Protein AF-A0ABD2QAX9-F1 (afdb_monomer)

Secondary structure (DSSP, 8-state):
--S----TTSSTT-HHHHHHHHHHHHHTTSTTTT-TTPPEEEEEEEESGGGTHHHHHHHHHHHHHT-TT---S-EEEEEEEEEPPPSS------B-------TTEEEEEEEEESSTTHHHHHHHHHHHHHTTEEEEEEEEEPPTTTTSSSS---PEEEEEEEEGGGGHHHHHTT-HHHHEE----SSS-EEEEEEEPPPTTGGGPPPPEEEEEE-EES-TTSHHHHHHHHHHHTT--EEEE----HHHHHHHHHS-GGGS-S--PPP----------TT----------------EEEEEEEETTEEEEEEESTTSGGGGS-SS----TT-S-TT--GGGB-HHHHIIIIITTT---PPPTTS--SS-HHHHHHHHHHHHHTT---BTTS-SSTT-GGGHHHHHHTTSSS--HHHHHHHHHHHHHHHHHHHH-HHHHHHHHHHHHHHTTT-

Mean predicted aligned error: 15.16 Å

Nearest PDB structures (foldseek):
  8pk5-assembly1_A  TM=7.701E-01  e=2.085E-21  Homo sapiens
  6sn1-assembly1_A  TM=7.633E-01  e=1.997E-20  Homo sapiens
  9fa4-assembly1_A  TM=7.646E-01  e=3.840E-20  Homo sapiens
  6lyh-assembly3_E  TM=3.652E-01  e=5.237E-01  Camellia sinensis var. assamica
  6lyh-assembly4_F  TM=4.021E-01  e=1.007E+00  Camellia sinensis var. assamica

Sequence (451 aa):
MESNIENLSHYPECPGLESILYLFKMLQKEPDFQNASQKYKVIFIGVDIENVVPKWLKGLIAEFNKQEFGLPNKIEWSFVSISSPPDALVQKAMQELDTEPTDSLSISLCSVSTRDLGVYKGLMRICESHLELASTLVQDIPMKEEANTKSSSSMYGVELIHSKEVHQTLHKLGLLEALYLNSGSGFSRSVGIKWVTPKAVDSLLYRFTTCAFRVTLADPGNRASVCLSQFVLGGRSVVLAHGFDDETINCLMKLPPNMRPLQMMPKTPPSEACVLDETGRNCIKDNPKSCVQNNEVFLLTSHGSIMYIHVLANPFKLCHISPVALVPSSVAAPGLKVDTLQVKQFSKHMLNVARLAPASANAEYSELPQKRAFRCVDRITKYLPLTSEETTINDIEQLTPLFEHLHKEFLEPEEVDACLEAFKSFTLLVRSNPGLVEFFKLTEKYHKKSA

Organism: NCBI:txid1844966

pLDDT: mean 73.34, std 19.5, range [26.52, 97.75]

Structure (mmCIF, N/CA/C/O backbone):
data_AF-A0ABD2QAX9-F1
#
_entry.id   AF-A0ABD2QAX9-F1
#
loop_
_atom_site.group_PDB
_atom_site.id
_atom_site.type_symbol
_atom_site.label_atom_id
_atom_site.label_alt_id
_atom_site.label_comp_id
_atom_site.label_asym_id
_atom_site.label_entity_id
_atom_site.label_seq_id
_atom_site.pdbx_PDB_ins_code
_atom_site.Cartn_x
_atom_site.Cartn_y
_atom_site.Cartn_z
_atom_site.occupancy
_atom_site.B_iso_or_equiv
_atom_site.auth_seq_id
_atom_site.auth_comp_id
_atom_site.auth_asym_id
_atom_site.auth_atom_id
_atom_site.pdbx_PDB_model_num
ATOM 1 N N . MET A 1 1 ? 40.435 -28.746 -7.031 1.00 36.22 1 MET A N 1
ATOM 2 C CA . MET A 1 1 ? 39.930 -27.375 -7.247 1.00 36.22 1 MET A CA 1
ATOM 3 C C . MET A 1 1 ? 40.785 -26.663 -8.301 1.00 36.22 1 MET A C 1
ATOM 5 O O . MET A 1 1 ? 41.033 -25.480 -8.166 1.00 36.22 1 MET A O 1
ATOM 9 N N . GLU A 1 2 ? 41.240 -27.374 -9.345 1.00 34.22 2 GLU A N 1
ATOM 10 C CA . GLU A 1 2 ? 42.226 -26.833 -10.303 1.00 34.22 2 GLU A CA 1
ATOM 11 C C . GLU A 1 2 ? 42.286 -27.648 -11.613 1.00 34.22 2 GLU A C 1
ATOM 13 O O . GLU A 1 2 ? 43.338 -27.898 -12.184 1.00 34.22 2 GLU A O 1
ATOM 18 N N . SER A 1 3 ? 41.138 -28.118 -12.099 1.00 32.94 3 SER A N 1
ATOM 19 C CA . SER A 1 3 ? 41.062 -28.823 -13.382 1.00 32.94 3 SER A CA 1
ATOM 20 C C . SER A 1 3 ? 39.710 -28.530 -14.021 1.00 32.94 3 SER A C 1
ATOM 22 O O . SER A 1 3 ? 38.734 -29.208 -13.708 1.00 32.94 3 SER A O 1
ATOM 24 N N . ASN A 1 4 ? 39.640 -27.424 -14.768 1.00 32.50 4 ASN A N 1
ATOM 25 C CA . ASN A 1 4 ? 38.696 -27.122 -15.863 1.00 32.50 4 ASN A CA 1
ATOM 26 C C . ASN A 1 4 ? 38.806 -25.626 -16.239 1.00 32.50 4 ASN A C 1
ATOM 28 O O . ASN A 1 4 ? 37.803 -24.934 -16.370 1.00 32.50 4 ASN A O 1
ATOM 32 N N . ILE A 1 5 ? 40.033 -25.105 -16.378 1.00 38.25 5 ILE A N 1
ATOM 33 C CA . ILE A 1 5 ? 40.302 -23.744 -16.893 1.00 38.25 5 ILE A CA 1
ATOM 34 C C . ILE A 1 5 ? 40.857 -23.850 -18.328 1.00 38.25 5 ILE A C 1
ATOM 36 O O . ILE A 1 5 ? 41.709 -23.086 -18.758 1.00 38.25 5 ILE A O 1
ATOM 40 N N . GLU A 1 6 ? 40.388 -24.832 -19.095 1.00 37.12 6 GLU A N 1
ATOM 41 C CA . GLU A 1 6 ? 40.728 -24.991 -20.512 1.00 37.12 6 GLU A CA 1
ATOM 42 C C . GLU A 1 6 ? 39.437 -25.056 -21.332 1.00 37.12 6 GLU A C 1
ATOM 44 O O . GLU A 1 6 ? 39.004 -26.123 -21.746 1.00 37.12 6 GLU A O 1
ATOM 49 N N . ASN A 1 7 ? 38.768 -23.902 -21.467 1.00 40.88 7 ASN A N 1
ATOM 50 C CA . ASN A 1 7 ? 37.877 -23.529 -22.584 1.00 40.88 7 ASN A CA 1
ATOM 51 C C . ASN A 1 7 ? 37.336 -22.093 -22.405 1.00 40.88 7 ASN A C 1
ATOM 53 O O . ASN A 1 7 ? 36.145 -21.819 -22.508 1.00 40.88 7 ASN A O 1
ATOM 57 N N . LEU A 1 8 ? 38.230 -21.138 -22.144 1.00 41.00 8 LEU A N 1
ATOM 58 C CA . LEU A 1 8 ? 37.905 -19.732 -21.854 1.00 41.00 8 LEU A CA 1
ATOM 59 C C . LEU A 1 8 ? 37.503 -18.902 -23.100 1.00 41.00 8 LEU A C 1
ATOM 61 O O . LEU A 1 8 ? 37.895 -17.747 -23.234 1.00 41.00 8 LEU A O 1
ATOM 65 N N . SER A 1 9 ? 36.756 -19.464 -24.062 1.00 48.81 9 SER A N 1
ATOM 66 C CA . SER A 1 9 ? 36.467 -18.751 -25.324 1.00 48.81 9 SER A CA 1
ATOM 67 C C . SER A 1 9 ? 35.108 -19.017 -25.988 1.00 48.81 9 SER A C 1
ATOM 69 O O . SER A 1 9 ? 34.989 -18.885 -27.203 1.00 48.81 9 SER A O 1
ATOM 71 N N . HIS A 1 10 ? 34.041 -19.332 -25.245 1.00 54.59 10 HIS A N 1
ATOM 72 C CA . HIS A 1 10 ? 32.687 -19.284 -25.841 1.00 54.59 10 HIS A CA 1
ATOM 73 C C . HIS A 1 10 ? 32.135 -17.852 -25.950 1.00 54.59 10 HIS A C 1
ATOM 75 O O . HIS A 1 10 ? 31.388 -17.553 -26.882 1.00 54.59 10 HIS A O 1
ATOM 81 N N . TYR A 1 11 ? 32.582 -16.938 -25.079 1.00 60.56 11 TYR A N 1
ATOM 82 C CA . TYR A 1 11 ? 32.168 -15.528 -25.074 1.00 60.56 11 TYR A CA 1
ATOM 83 C C . TYR A 1 11 ? 33.373 -14.597 -24.860 1.00 60.56 11 TYR A C 1
ATOM 85 O O . TYR A 1 11 ? 33.472 -13.953 -23.816 1.00 60.56 11 TYR A O 1
ATOM 93 N N . PRO A 1 12 ? 34.307 -14.500 -25.827 1.00 57.50 12 PRO A N 1
ATOM 94 C CA . PRO A 1 12 ? 35.581 -13.784 -25.657 1.00 57.50 12 PRO A CA 1
ATOM 95 C C . PRO A 1 12 ? 35.434 -12.283 -25.339 1.00 57.50 12 PRO A C 1
ATOM 97 O O . PRO A 1 12 ? 36.392 -11.643 -24.924 1.00 57.50 12 PRO A O 1
ATOM 100 N N . GLU A 1 13 ? 34.230 -11.729 -25.494 1.00 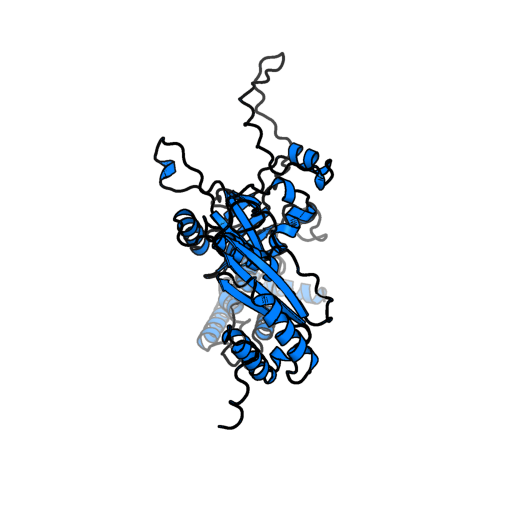62.09 13 GLU A N 1
ATOM 101 C CA . GLU A 1 13 ? 33.906 -10.316 -25.275 1.00 62.09 13 GLU A CA 1
ATOM 102 C C . GLU A 1 13 ? 32.936 -10.098 -24.086 1.00 62.09 13 GLU A C 1
ATOM 104 O O . GLU A 1 13 ? 32.507 -8.970 -23.853 1.00 62.09 13 GLU A O 1
ATOM 109 N N . CYS A 1 14 ? 32.569 -11.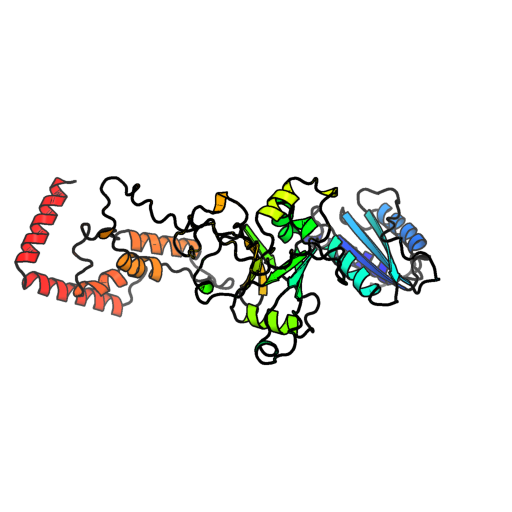142 -23.316 1.00 67.44 14 CYS A N 1
ATOM 110 C CA . CYS A 1 14 ? 31.636 -11.005 -22.184 1.00 67.44 14 CYS A CA 1
ATOM 111 C C . CYS A 1 14 ? 31.828 -12.046 -21.051 1.00 67.44 14 CYS A C 1
ATOM 113 O O . CYS A 1 14 ? 31.100 -13.041 -20.989 1.00 67.44 14 CYS A O 1
ATOM 115 N N . PRO A 1 15 ? 32.725 -11.799 -20.075 1.00 70.94 15 PRO A N 1
ATOM 116 C CA . PRO A 1 15 ? 32.907 -12.684 -18.912 1.00 70.94 15 PRO A CA 1
ATOM 117 C C . PRO A 1 15 ? 31.693 -12.706 -17.960 1.00 70.94 15 PRO A C 1
ATOM 119 O O . PRO A 1 15 ? 31.496 -13.649 -17.189 1.00 70.94 15 PRO A O 1
ATOM 122 N N . GLY A 1 16 ? 30.845 -11.673 -18.013 1.00 78.75 16 GLY A N 1
ATOM 123 C CA . GLY A 1 16 ? 29.624 -11.597 -17.208 1.00 78.75 16 GLY A CA 1
ATOM 124 C C . GLY A 1 16 ? 28.604 -12.680 -17.568 1.00 78.75 16 GLY A C 1
ATOM 125 O O . GLY A 1 16 ? 27.924 -13.193 -16.682 1.00 78.75 16 GLY A O 1
ATOM 126 N N . LEU A 1 17 ? 28.537 -13.080 -18.841 1.00 76.25 17 LEU A N 1
ATOM 127 C CA . LEU A 1 17 ? 27.609 -14.115 -19.296 1.00 76.25 17 LEU A CA 1
ATOM 128 C C . LEU A 1 17 ? 27.955 -15.484 -18.696 1.00 76.25 17 LEU A C 1
ATOM 130 O O . LEU A 1 17 ? 27.077 -16.199 -18.222 1.00 76.25 17 LEU A O 1
ATOM 134 N N . GLU A 1 18 ? 29.244 -15.813 -18.646 1.00 76.88 18 GLU A N 1
ATOM 135 C CA . GLU A 1 18 ? 29.733 -17.048 -18.032 1.00 76.88 18 GLU A CA 1
ATOM 136 C C . GLU A 1 18 ? 29.472 -17.059 -16.518 1.00 76.88 18 GLU A C 1
ATOM 138 O O . GLU A 1 18 ? 28.998 -18.051 -15.963 1.00 76.88 18 GLU A O 1
ATOM 143 N N . SER A 1 19 ? 29.678 -15.916 -15.858 1.00 83.75 19 SER A N 1
ATOM 144 C CA . SER A 1 19 ? 29.393 -15.752 -14.427 1.00 83.75 19 SER A CA 1
ATOM 145 C C . SER A 1 19 ? 27.919 -16.024 -14.091 1.00 83.75 19 SER A C 1
ATOM 147 O O . SER A 1 19 ? 27.620 -16.646 -13.073 1.00 83.75 19 SER A O 1
ATOM 149 N N . ILE A 1 20 ? 26.992 -15.608 -14.961 1.00 81.31 20 ILE A N 1
ATOM 150 C CA . ILE A 1 20 ? 25.551 -15.859 -14.802 1.00 81.31 20 ILE A CA 1
ATOM 151 C C . ILE A 1 20 ? 25.230 -17.355 -14.936 1.00 81.31 20 ILE A C 1
ATOM 153 O O . ILE A 1 20 ? 24.453 -17.886 -14.143 1.00 81.31 20 ILE A O 1
ATOM 157 N N . LEU A 1 21 ? 25.857 -18.059 -15.883 1.00 77.50 21 LEU A N 1
ATOM 158 C CA . LEU A 1 21 ? 25.683 -19.510 -16.030 1.00 77.50 21 LEU A CA 1
ATOM 159 C C . LEU A 1 21 ? 26.177 -20.266 -14.786 1.00 77.50 21 LEU A C 1
ATOM 161 O O . LEU A 1 21 ? 25.500 -21.175 -14.299 1.00 77.50 21 LEU A O 1
ATOM 165 N N . TYR A 1 22 ? 27.309 -19.852 -14.208 1.00 79.38 22 TYR A N 1
ATOM 166 C CA . TYR A 1 22 ? 27.780 -20.403 -12.933 1.00 79.38 22 TYR A CA 1
ATOM 167 C C . TYR A 1 22 ? 26.848 -20.082 -11.766 1.00 79.38 22 TYR A C 1
ATOM 169 O O . TYR A 1 22 ? 26.609 -20.952 -10.926 1.00 79.38 22 TYR A O 1
ATOM 177 N N . LEU A 1 23 ? 26.293 -18.870 -11.716 1.00 83.19 23 LEU A N 1
ATOM 178 C CA . LEU A 1 23 ? 25.316 -18.501 -10.697 1.00 83.19 23 LEU A CA 1
ATOM 179 C C . LEU A 1 23 ? 24.085 -19.412 -10.768 1.00 83.19 23 LEU A C 1
ATOM 181 O O . LEU A 1 23 ? 23.657 -19.926 -9.738 1.00 83.19 23 LEU A O 1
ATOM 185 N N . PHE A 1 24 ? 23.563 -19.693 -11.964 1.00 77.56 24 PHE A N 1
ATOM 186 C CA . PHE A 1 24 ? 22.458 -20.641 -12.121 1.00 77.56 24 PHE A CA 1
ATOM 187 C C . PHE A 1 24 ? 22.816 -22.049 -11.636 1.00 77.56 24 PHE A C 1
ATOM 189 O O . PHE A 1 24 ? 22.022 -22.669 -10.928 1.00 77.56 24 PHE A O 1
ATOM 196 N N . LYS A 1 25 ? 24.038 -22.521 -11.905 1.00 75.06 25 LYS A N 1
ATOM 197 C CA . LYS A 1 25 ? 24.541 -23.799 -11.376 1.00 75.06 25 LYS A CA 1
ATOM 198 C C . LYS A 1 25 ? 24.632 -23.821 -9.847 1.00 75.06 25 LYS A C 1
ATOM 200 O O . LYS A 1 25 ? 24.405 -24.858 -9.227 1.00 75.06 25 LYS A O 1
ATOM 205 N N . MET A 1 26 ? 24.992 -22.701 -9.222 1.00 77.94 26 MET A N 1
ATOM 206 C CA . MET A 1 26 ? 24.997 -22.594 -7.761 1.00 77.94 26 MET A CA 1
ATOM 207 C C . MET A 1 26 ? 23.576 -22.614 -7.199 1.00 77.94 26 MET A C 1
ATOM 209 O O . MET A 1 26 ? 23.304 -23.368 -6.266 1.00 77.94 26 MET A O 1
ATOM 213 N N . LEU A 1 27 ? 22.678 -21.826 -7.792 1.00 76.44 27 LEU A N 1
ATOM 214 C CA . LEU A 1 27 ? 21.308 -21.658 -7.315 1.00 76.44 27 LEU A CA 1
ATOM 215 C C . LEU A 1 27 ? 20.466 -22.930 -7.442 1.00 76.44 27 LEU A C 1
ATOM 217 O O . LEU A 1 27 ? 19.564 -23.121 -6.644 1.00 76.44 27 LEU A O 1
ATOM 221 N N . GLN A 1 28 ? 20.798 -23.859 -8.339 1.00 70.62 28 GLN A N 1
ATOM 222 C CA . GLN A 1 28 ? 20.145 -25.177 -8.423 1.00 70.62 28 GLN A CA 1
ATOM 223 C C . GLN A 1 28 ? 20.110 -25.982 -7.133 1.00 70.62 28 GLN A C 1
ATOM 225 O O . GLN A 1 28 ? 19.268 -26.866 -6.991 1.00 70.62 28 GLN A O 1
ATOM 230 N N . LYS A 1 29 ? 21.053 -25.738 -6.223 1.00 72.62 29 LYS A N 1
ATOM 231 C CA . LYS A 1 29 ? 21.098 -26.435 -4.937 1.00 72.62 29 LYS A CA 1
ATOM 232 C C . LYS A 1 29 ? 20.065 -25.892 -3.950 1.00 72.62 29 LYS A C 1
ATOM 234 O O . LYS A 1 29 ? 19.796 -26.559 -2.956 1.00 72.62 29 LYS A O 1
ATOM 239 N N . GLU A 1 30 ? 19.490 -24.725 -4.231 1.00 75.62 30 GLU A N 1
ATOM 240 C CA . GLU A 1 30 ? 18.466 -24.101 -3.405 1.00 75.62 30 GLU A CA 1
ATOM 241 C C . GLU A 1 30 ? 17.075 -24.647 -3.769 1.00 75.62 30 GLU A C 1
ATOM 243 O O . GLU A 1 30 ? 16.689 -24.623 -4.944 1.00 75.62 30 GLU A O 1
ATOM 248 N N . PRO A 1 31 ? 16.284 -25.115 -2.787 1.00 69.50 31 PRO A N 1
ATOM 249 C CA . PRO A 1 31 ? 14.963 -25.695 -3.034 1.00 69.50 31 PRO A CA 1
ATOM 250 C C . PRO A 1 31 ? 13.989 -24.690 -3.668 1.00 69.50 31 PRO A C 1
ATOM 252 O O . PRO A 1 31 ? 13.177 -25.072 -4.510 1.00 69.50 31 PRO A O 1
ATOM 255 N N . ASP A 1 32 ? 14.120 -23.402 -3.340 1.00 67.94 32 ASP A N 1
ATOM 256 C CA . ASP A 1 32 ? 13.317 -22.325 -3.931 1.00 67.94 32 ASP A CA 1
ATOM 257 C C . ASP A 1 32 ? 13.606 -22.140 -5.427 1.00 67.94 32 ASP A C 1
ATOM 259 O O . ASP A 1 32 ? 12.724 -21.749 -6.190 1.00 67.94 32 ASP A O 1
ATOM 263 N N . PHE A 1 33 ? 14.827 -22.456 -5.873 1.00 67.50 33 PHE A N 1
ATOM 264 C CA . PHE A 1 33 ? 15.226 -22.293 -7.269 1.00 67.50 33 PHE A CA 1
ATOM 265 C C . PHE A 1 33 ? 14.707 -23.411 -8.182 1.00 67.50 33 PHE A C 1
ATOM 267 O O . PHE A 1 33 ? 14.532 -23.218 -9.384 1.00 67.50 33 PHE A O 1
ATOM 274 N N . GLN A 1 34 ? 14.421 -24.582 -7.611 1.00 62.25 34 GLN A N 1
ATOM 275 C CA . GLN A 1 34 ? 13.850 -25.724 -8.330 1.00 62.25 34 GLN A CA 1
ATOM 276 C C . GLN A 1 34 ? 12.331 -25.611 -8.519 1.00 62.25 34 GLN A C 1
ATOM 278 O O . GLN A 1 34 ? 11.714 -26.465 -9.162 1.00 62.25 34 GLN A O 1
ATOM 283 N N . ASN A 1 35 ? 11.703 -24.569 -7.970 1.00 66.50 35 ASN A N 1
ATOM 284 C CA . ASN A 1 35 ? 10.272 -24.381 -8.089 1.00 66.50 35 ASN A CA 1
ATOM 285 C C . ASN A 1 35 ? 9.884 -23.993 -9.528 1.00 66.50 35 ASN A C 1
ATOM 287 O O . ASN A 1 35 ? 10.109 -22.869 -9.977 1.00 66.50 35 ASN A O 1
ATOM 291 N N . ALA A 1 36 ? 9.235 -24.918 -10.242 1.00 61.47 36 ALA A N 1
ATOM 292 C CA . ALA A 1 36 ? 8.838 -24.758 -11.642 1.00 61.47 36 ALA A CA 1
ATOM 293 C C . ALA A 1 36 ? 7.890 -23.569 -11.910 1.00 61.47 36 ALA A C 1
ATOM 295 O O . ALA A 1 36 ? 7.718 -23.180 -13.065 1.00 61.47 36 ALA A O 1
ATOM 296 N N . SER A 1 37 ? 7.272 -22.979 -10.877 1.00 63.19 37 SER A N 1
ATOM 297 C CA . SER A 1 37 ? 6.439 -21.779 -11.026 1.00 63.19 37 SER A CA 1
ATOM 298 C C . SER A 1 37 ? 7.234 -20.475 -11.144 1.00 63.19 37 SER A C 1
ATOM 300 O O . SER A 1 37 ? 6.667 -19.448 -11.524 1.00 63.19 37 SER A O 1
ATOM 302 N N . GLN A 1 38 ? 8.519 -20.478 -10.781 1.00 68.31 38 GLN A N 1
ATOM 303 C CA . GLN A 1 38 ? 9.316 -19.262 -10.678 1.00 68.31 38 GLN A C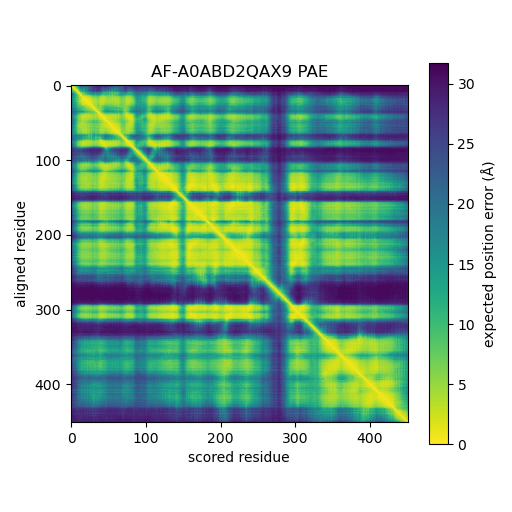A 1
ATOM 304 C C . GLN A 1 38 ? 9.953 -18.906 -12.027 1.00 68.31 38 GLN A C 1
ATOM 306 O O . GLN A 1 38 ? 10.556 -19.741 -12.697 1.00 68.31 38 GLN A O 1
ATOM 311 N N . LYS A 1 39 ? 9.786 -17.648 -12.446 1.00 74.62 39 LYS A N 1
ATOM 312 C CA . LYS A 1 39 ? 10.375 -17.106 -13.677 1.00 74.62 39 LYS A CA 1
ATOM 313 C C . LYS A 1 39 ? 11.598 -16.277 -13.314 1.00 74.62 39 LYS A C 1
ATOM 315 O O . LYS A 1 39 ? 11.498 -15.396 -12.459 1.00 74.62 39 LYS A O 1
ATOM 320 N N . TYR A 1 40 ? 12.715 -16.518 -13.987 1.00 79.56 40 TYR A N 1
ATOM 321 C CA . TYR A 1 40 ? 13.945 -15.753 -13.784 1.00 79.56 40 TYR A CA 1
ATOM 322 C C . TYR A 1 40 ? 14.143 -14.759 -14.917 1.00 79.56 40 TYR A C 1
ATOM 324 O O . TYR A 1 40 ? 13.802 -15.046 -16.063 1.00 79.56 40 TYR A O 1
ATOM 332 N N . LYS A 1 41 ? 14.696 -13.589 -14.593 1.00 84.06 41 LYS A N 1
ATOM 333 C CA . LYS A 1 41 ? 14.989 -12.540 -15.570 1.00 84.06 41 LYS A CA 1
ATOM 334 C C . LYS A 1 41 ? 16.450 -12.140 -15.473 1.00 84.06 41 LYS A C 1
ATOM 336 O O . LYS A 1 41 ? 16.939 -11.869 -14.379 1.00 84.06 41 LYS A O 1
ATOM 341 N N . VAL A 1 42 ? 17.124 -12.084 -16.612 1.00 85.69 42 VAL A N 1
ATOM 342 C CA . VAL A 1 42 ? 18.510 -11.637 -16.735 1.00 85.69 42 VAL A CA 1
ATOM 343 C C . VAL A 1 42 ? 18.524 -10.386 -17.590 1.00 85.69 42 VAL A C 1
ATOM 345 O O . VAL A 1 42 ? 18.087 -10.413 -18.736 1.00 85.69 42 VAL A O 1
ATOM 348 N N . ILE A 1 43 ? 19.035 -9.289 -17.038 1.00 86.81 43 ILE A N 1
ATOM 349 C CA . ILE A 1 43 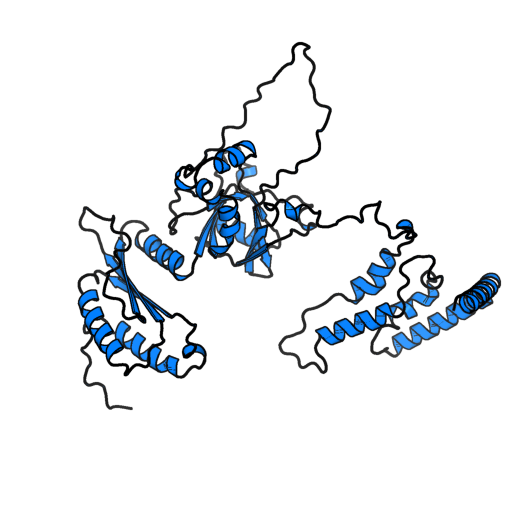? 19.182 -8.029 -17.764 1.00 86.81 43 ILE A CA 1
ATOM 350 C C . ILE A 1 43 ? 20.670 -7.803 -17.992 1.00 86.81 43 ILE A C 1
ATOM 352 O O . ILE A 1 43 ? 21.437 -7.658 -17.041 1.00 86.81 43 ILE A O 1
ATOM 356 N N . PHE A 1 44 ? 21.070 -7.781 -19.256 1.00 87.00 44 PHE A N 1
ATOM 357 C CA . PHE A 1 44 ? 22.428 -7.485 -19.673 1.00 87.00 44 PHE A CA 1
ATOM 358 C C . PHE A 1 44 ? 22.478 -6.079 -20.261 1.00 87.00 44 PHE A C 1
ATOM 360 O O . PHE A 1 44 ? 21.733 -5.776 -21.187 1.00 87.00 44 PHE A O 1
ATOM 367 N N . ILE A 1 45 ? 23.358 -5.225 -19.745 1.00 87.06 45 ILE A N 1
ATOM 368 C CA . ILE A 1 45 ? 23.520 -3.848 -20.218 1.00 87.06 45 ILE A CA 1
ATOM 369 C C . ILE A 1 45 ? 24.952 -3.693 -20.717 1.00 87.06 45 ILE A C 1
ATOM 371 O O . ILE A 1 45 ? 25.897 -3.949 -19.973 1.00 87.06 45 ILE A O 1
ATOM 375 N N . GLY A 1 46 ? 25.113 -3.266 -21.966 1.00 85.38 46 GLY A N 1
ATOM 376 C CA . GLY A 1 46 ? 26.420 -3.037 -22.572 1.00 85.38 46 GLY A CA 1
ATOM 377 C C . GLY A 1 46 ? 26.384 -1.918 -23.604 1.00 85.38 46 GLY A C 1
ATOM 378 O O . GLY A 1 46 ? 25.313 -1.482 -24.015 1.00 85.38 46 GLY A O 1
ATOM 379 N N . VAL A 1 47 ? 27.557 -1.441 -24.013 1.00 84.00 47 VAL A N 1
ATOM 380 C CA . VAL A 1 47 ? 27.705 -0.370 -25.010 1.00 84.00 47 VAL A CA 1
ATOM 381 C C . VAL A 1 47 ? 27.949 -0.986 -26.386 1.00 84.00 47 VAL A C 1
ATOM 383 O O . VAL A 1 47 ? 28.792 -1.871 -26.502 1.00 84.00 47 VAL A O 1
ATOM 386 N N . ASP A 1 48 ? 27.202 -0.541 -27.400 1.00 80.69 48 ASP A N 1
ATOM 387 C CA . ASP A 1 48 ? 27.326 -0.968 -28.806 1.00 80.69 48 ASP A CA 1
ATOM 388 C C . ASP A 1 48 ? 27.347 -2.501 -29.015 1.00 80.69 48 ASP A C 1
ATOM 390 O O . ASP A 1 48 ? 28.002 -3.039 -29.911 1.00 80.69 48 ASP A O 1
ATOM 394 N N . ILE A 1 49 ? 26.597 -3.236 -28.187 1.00 79.62 49 ILE A N 1
ATOM 395 C CA . ILE A 1 49 ? 26.604 -4.710 -28.172 1.00 79.62 49 ILE A CA 1
ATOM 396 C C . ILE A 1 49 ? 25.752 -5.341 -29.280 1.00 79.62 49 ILE A C 1
ATOM 398 O O . ILE A 1 49 ? 25.771 -6.559 -29.446 1.00 79.62 49 ILE A O 1
ATOM 402 N N . GLU A 1 50 ? 25.024 -4.541 -30.061 1.00 76.81 50 GLU A N 1
ATOM 403 C CA . GLU A 1 50 ? 24.112 -4.989 -31.130 1.00 76.81 50 GLU A CA 1
ATOM 404 C C . GLU A 1 50 ? 24.756 -5.980 -32.107 1.00 76.81 50 GLU A C 1
ATOM 406 O O . GLU A 1 50 ? 24.131 -6.964 -32.500 1.00 76.81 50 GLU A O 1
ATOM 411 N N . ASN A 1 51 ? 26.027 -5.769 -32.452 1.00 75.38 51 ASN A N 1
ATOM 412 C CA . ASN A 1 51 ? 26.747 -6.615 -33.406 1.00 75.38 51 ASN A CA 1
ATOM 413 C C . ASN A 1 51 ? 27.302 -7.906 -32.782 1.00 75.38 51 ASN A C 1
ATOM 415 O O . ASN A 1 51 ? 27.642 -8.853 -33.498 1.00 75.38 51 ASN A O 1
ATOM 419 N N . VAL A 1 52 ? 27.412 -7.950 -31.454 1.00 77.94 52 VAL A N 1
ATOM 420 C CA . VAL A 1 52 ? 28.033 -9.058 -30.719 1.00 77.94 52 VAL A CA 1
ATOM 421 C C . VAL A 1 52 ? 26.982 -9.990 -30.121 1.00 77.94 52 VAL A C 1
ATOM 423 O O . VAL A 1 52 ? 27.164 -11.209 -30.142 1.00 77.94 52 VAL A O 1
ATOM 426 N N . VAL A 1 53 ? 25.841 -9.445 -29.685 1.00 78.62 53 VAL A N 1
ATOM 427 C CA . VAL A 1 53 ? 24.719 -10.207 -29.115 1.00 78.62 53 VAL A CA 1
ATOM 428 C C . VAL A 1 53 ? 24.325 -11.403 -29.993 1.00 78.62 53 VAL A C 1
ATOM 430 O O . VAL A 1 53 ? 24.269 -12.504 -29.452 1.00 78.62 53 VAL A O 1
ATOM 433 N N . PRO A 1 54 ? 24.166 -11.300 -31.330 1.00 78.12 54 PRO A N 1
ATOM 434 C CA . PRO A 1 54 ? 23.833 -12.461 -32.161 1.00 78.12 54 PRO A CA 1
ATOM 435 C C . PRO A 1 54 ? 24.852 -13.610 -32.087 1.00 78.12 54 PRO A C 1
ATOM 437 O O . PRO A 1 54 ? 24.476 -14.774 -32.225 1.00 78.12 54 PRO A O 1
ATOM 440 N N . LYS A 1 55 ? 26.141 -13.313 -31.865 1.00 77.94 55 LYS A N 1
ATOM 441 C CA . LYS A 1 55 ? 27.178 -14.340 -31.667 1.00 77.94 55 LYS A CA 1
ATOM 442 C C . LYS A 1 55 ? 27.018 -15.009 -30.304 1.00 77.94 55 LYS A C 1
ATOM 444 O O . LYS A 1 55 ? 27.070 -16.234 -30.225 1.00 77.94 55 LYS A O 1
ATOM 449 N N . TRP A 1 56 ? 26.773 -14.220 -29.258 1.00 79.50 56 TRP A N 1
ATOM 450 C CA . TRP A 1 56 ? 26.524 -14.738 -27.913 1.00 79.50 56 TRP A CA 1
ATOM 451 C C . TRP A 1 56 ? 25.245 -15.575 -27.847 1.00 79.50 56 TRP A C 1
ATOM 453 O O . TRP A 1 56 ? 25.258 -16.644 -27.251 1.00 79.50 56 TRP A O 1
ATOM 463 N N . LEU A 1 57 ? 24.168 -15.164 -28.519 1.00 75.19 57 LEU A N 1
ATOM 464 C CA . LEU A 1 57 ? 22.911 -15.916 -28.547 1.00 75.19 57 LEU A CA 1
ATOM 465 C C . LEU A 1 57 ? 23.088 -17.320 -29.129 1.00 75.19 57 LEU A C 1
ATOM 467 O O . LEU A 1 57 ? 22.539 -18.272 -28.587 1.00 75.19 57 LEU A O 1
ATOM 471 N N . LYS A 1 58 ? 23.899 -17.478 -30.183 1.00 74.44 58 LYS A N 1
ATOM 472 C CA . LYS A 1 58 ? 24.208 -18.803 -30.746 1.00 74.44 58 LYS A CA 1
ATOM 473 C C . LYS A 1 58 ? 24.919 -19.706 -29.739 1.00 74.44 58 LYS A C 1
ATOM 475 O O . LYS A 1 58 ? 24.561 -20.875 -29.629 1.00 74.44 58 LYS A O 1
ATOM 480 N N . GLY A 1 59 ? 25.896 -19.166 -29.007 1.00 73.44 59 GLY A N 1
ATOM 481 C CA . GLY A 1 59 ? 26.568 -19.894 -27.928 1.00 73.44 59 GLY A CA 1
ATOM 482 C C . GLY A 1 59 ? 25.598 -20.260 -26.807 1.00 73.44 59 GLY A C 1
ATOM 483 O O . GLY A 1 59 ? 25.568 -21.402 -26.362 1.00 73.44 59 GLY A O 1
ATOM 484 N N . LEU A 1 60 ? 24.743 -19.317 -26.412 1.00 74.31 60 LEU A N 1
ATOM 485 C CA . LEU A 1 60 ? 23.808 -19.488 -25.306 1.00 74.31 60 LEU A CA 1
ATOM 486 C C . LEU A 1 60 ? 22.765 -20.555 -25.640 1.00 74.31 60 LEU A C 1
ATOM 488 O O . LEU A 1 60 ? 22.588 -21.490 -24.872 1.00 74.31 60 LEU A O 1
ATOM 492 N N . ILE A 1 61 ? 22.157 -20.499 -26.824 1.00 73.50 61 ILE A N 1
ATOM 493 C CA . ILE A 1 61 ? 21.216 -21.527 -27.290 1.00 73.50 61 ILE A CA 1
ATOM 494 C C . ILE A 1 61 ? 21.896 -22.905 -27.351 1.00 73.50 61 ILE A C 1
ATOM 496 O O . ILE A 1 61 ? 21.298 -23.900 -26.944 1.00 73.50 61 ILE A O 1
ATOM 500 N N . ALA A 1 62 ? 23.151 -22.981 -27.808 1.00 72.81 62 ALA A N 1
ATOM 501 C CA . ALA A 1 62 ? 23.896 -24.239 -27.829 1.00 72.81 62 ALA A CA 1
ATOM 502 C C . ALA A 1 62 ? 24.114 -24.814 -26.418 1.00 72.81 62 ALA A C 1
ATOM 504 O O . ALA A 1 62 ? 23.919 -26.011 -26.225 1.00 72.81 62 ALA A O 1
ATOM 505 N N . GLU A 1 63 ? 24.458 -23.984 -25.430 1.00 70.69 63 GLU A N 1
ATOM 506 C CA . GLU A 1 63 ? 24.612 -24.416 -24.032 1.00 70.69 63 GLU A CA 1
ATOM 507 C C . GLU A 1 63 ? 23.281 -24.818 -23.382 1.00 70.69 63 GLU A C 1
ATOM 509 O O . GLU A 1 63 ? 23.211 -25.826 -22.678 1.00 70.69 63 GLU A O 1
ATOM 514 N N . PHE A 1 64 ? 22.198 -24.088 -23.661 1.00 69.62 64 PHE A N 1
ATOM 515 C CA . PHE A 1 64 ? 20.859 -24.434 -23.174 1.00 69.62 64 PHE A CA 1
ATOM 516 C C . PHE A 1 64 ? 20.376 -25.777 -23.754 1.00 69.62 64 PHE A C 1
ATOM 518 O O . PHE A 1 64 ? 19.810 -26.595 -23.026 1.00 69.62 64 PHE A O 1
ATOM 525 N N . ASN A 1 65 ? 20.659 -26.049 -25.033 1.00 68.00 65 ASN A N 1
ATOM 526 C CA . ASN A 1 65 ? 20.287 -27.301 -25.699 1.00 68.00 65 ASN A CA 1
ATOM 527 C C . ASN A 1 65 ? 21.077 -28.520 -25.207 1.00 68.00 65 ASN A C 1
ATOM 529 O O . ASN A 1 65 ? 20.567 -29.637 -25.272 1.00 68.00 65 ASN A O 1
ATOM 533 N N . LYS A 1 66 ? 22.298 -28.333 -24.690 1.00 66.94 66 LYS A N 1
ATOM 534 C CA . LYS A 1 66 ? 23.095 -29.433 -24.123 1.00 66.94 66 LYS A CA 1
ATOM 535 C C . LYS A 1 66 ? 22.484 -30.016 -22.842 1.00 66.94 66 LYS A C 1
ATOM 537 O O . LYS A 1 66 ? 22.934 -31.071 -22.412 1.00 66.94 66 LYS A O 1
ATOM 542 N N . GLN A 1 67 ? 21.499 -29.355 -22.219 1.00 58.50 67 GLN A N 1
ATOM 543 C CA . GLN A 1 67 ? 20.880 -29.720 -20.928 1.00 58.50 67 GLN A CA 1
ATOM 544 C C . GLN A 1 67 ? 21.856 -29.940 -19.750 1.00 58.50 67 GLN A C 1
ATOM 546 O O . GLN A 1 67 ? 21.405 -30.160 -18.627 1.00 58.50 67 GLN A O 1
ATOM 551 N N . GLU A 1 68 ? 23.172 -29.798 -19.946 1.00 54.28 68 GLU A N 1
ATOM 552 C CA . GLU A 1 68 ? 24.206 -29.951 -18.912 1.00 54.28 68 GLU A CA 1
ATOM 553 C C . GLU A 1 68 ? 24.000 -29.001 -17.727 1.00 54.28 68 GLU A C 1
ATOM 555 O O . GLU A 1 68 ? 24.435 -29.277 -16.609 1.00 54.28 68 GLU A O 1
ATOM 560 N N . PHE A 1 69 ? 23.301 -27.891 -17.967 1.00 54.00 69 PHE A N 1
ATOM 561 C CA . PHE A 1 69 ? 23.099 -26.831 -16.999 1.00 54.00 69 PHE A CA 1
ATOM 562 C C . PHE A 1 69 ? 21.773 -26.884 -16.258 1.00 54.00 69 PHE A C 1
ATOM 564 O O . PHE A 1 69 ? 21.535 -25.915 -15.563 1.00 54.00 69 PHE A O 1
ATOM 571 N N . GLY A 1 70 ? 20.920 -27.917 -16.360 1.00 53.91 70 GLY A N 1
ATOM 572 C CA . GLY A 1 70 ? 19.719 -28.071 -15.504 1.00 53.91 70 GLY A CA 1
ATOM 573 C C . GLY A 1 70 ? 18.896 -26.784 -15.297 1.00 53.91 70 GLY A C 1
ATOM 574 O O . GLY A 1 70 ? 18.514 -26.457 -14.171 1.00 53.91 70 GLY A O 1
ATOM 575 N N . LEU A 1 71 ? 18.752 -25.977 -16.351 1.00 59.94 71 LEU A N 1
ATOM 576 C CA . LEU A 1 71 ? 18.260 -24.603 -16.255 1.00 59.94 71 LEU A CA 1
ATOM 577 C C . LEU A 1 71 ? 16.764 -24.595 -15.895 1.00 59.94 71 LEU A C 1
ATOM 579 O O . LEU A 1 71 ? 16.030 -25.475 -16.349 1.00 59.94 71 LEU A O 1
ATOM 583 N N . PRO A 1 72 ? 16.294 -23.628 -15.083 1.00 61.00 72 PRO A N 1
ATOM 584 C CA . PRO A 1 72 ? 14.881 -23.515 -14.748 1.00 61.00 72 PRO A CA 1
ATOM 585 C C . PRO A 1 72 ? 14.036 -23.378 -16.015 1.00 61.00 72 PRO A C 1
ATOM 587 O O . PRO A 1 72 ? 14.458 -22.775 -17.002 1.00 61.00 72 PRO A O 1
ATOM 590 N N . ASN A 1 73 ? 12.810 -23.901 -15.958 1.00 59.53 73 ASN A N 1
ATOM 591 C CA . ASN A 1 73 ? 11.933 -24.062 -17.119 1.00 59.53 73 ASN A CA 1
ATOM 592 C C . ASN A 1 73 ? 11.591 -22.753 -17.857 1.00 59.53 73 ASN A C 1
ATOM 594 O O . ASN A 1 73 ? 11.046 -22.828 -18.953 1.00 59.53 73 ASN A O 1
ATOM 598 N N . LYS A 1 74 ? 11.855 -21.566 -17.282 1.00 71.81 74 LYS A N 1
ATOM 599 C CA . LYS A 1 74 ? 11.569 -20.279 -17.932 1.00 71.81 74 LYS A CA 1
ATOM 600 C C . LYS A 1 74 ? 12.523 -19.160 -17.499 1.00 71.81 74 LYS A C 1
ATOM 602 O O . LYS A 1 74 ? 12.380 -18.609 -16.403 1.00 71.81 74 LYS A O 1
ATOM 607 N N . ILE A 1 75 ? 13.457 -18.796 -18.382 1.00 77.56 75 ILE A N 1
ATOM 608 C CA . ILE A 1 75 ? 14.355 -17.643 -18.204 1.00 77.56 75 ILE A CA 1
ATOM 609 C C . ILE A 1 75 ? 14.103 -16.616 -19.310 1.00 77.56 75 ILE A C 1
ATOM 611 O O . ILE A 1 75 ? 14.129 -16.944 -20.495 1.00 77.56 75 ILE A O 1
ATOM 615 N N . GLU A 1 76 ? 13.896 -15.366 -18.906 1.00 82.81 76 GLU A N 1
ATOM 616 C CA . GLU A 1 76 ? 13.785 -14.213 -19.796 1.00 82.81 76 GLU A CA 1
ATOM 617 C C . GLU A 1 76 ? 15.106 -13.438 -19.815 1.00 82.81 76 GLU A C 1
ATOM 619 O O . GLU A 1 76 ? 15.581 -12.977 -18.778 1.00 82.81 76 GLU A O 1
ATOM 624 N N . TRP A 1 77 ? 15.709 -13.302 -20.990 1.00 82.75 77 TRP A N 1
ATOM 625 C CA . TRP A 1 77 ? 16.943 -12.558 -21.208 1.00 82.75 77 TRP A CA 1
ATOM 626 C C . TRP A 1 77 ? 16.638 -11.246 -21.916 1.00 82.75 77 TRP A C 1
ATOM 628 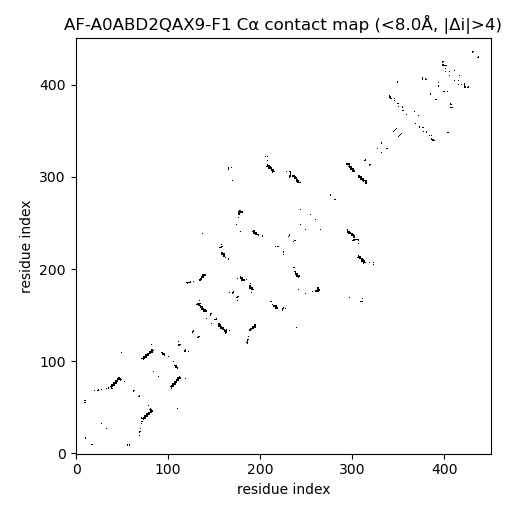O O . TRP A 1 77 ? 16.034 -11.243 -22.984 1.00 82.75 77 TRP A O 1
ATOM 638 N N . SER A 1 78 ? 17.111 -10.138 -21.362 1.00 84.56 78 SER A N 1
ATOM 639 C CA . SER A 1 78 ? 16.966 -8.812 -21.956 1.00 84.56 78 SER A CA 1
ATOM 640 C C . SER A 1 78 ? 18.324 -8.168 -22.136 1.00 84.56 78 SER A C 1
ATOM 642 O O . SER A 1 78 ? 18.999 -7.829 -21.166 1.00 84.56 78 SER A O 1
ATOM 644 N N . PHE A 1 79 ? 18.719 -7.989 -23.389 1.00 83.69 79 PHE A N 1
ATOM 645 C CA . PHE A 1 79 ? 19.938 -7.305 -23.781 1.00 83.69 79 PHE A CA 1
ATOM 646 C C . PHE A 1 79 ? 19.622 -5.837 -24.062 1.00 83.69 79 PHE A C 1
ATOM 648 O O . PHE A 1 79 ? 18.747 -5.516 -24.864 1.00 83.69 79 PHE A O 1
ATOM 655 N N . VAL A 1 80 ? 20.344 -4.940 -23.403 1.00 85.38 80 VAL A N 1
ATOM 656 C CA . VAL A 1 80 ? 20.218 -3.491 -23.542 1.00 85.38 80 VAL A CA 1
ATOM 657 C C . VAL A 1 80 ? 21.521 -2.962 -24.116 1.00 85.38 80 VAL A C 1
ATOM 659 O O . VAL A 1 80 ? 22.548 -2.948 -23.436 1.00 85.38 80 VAL A O 1
ATOM 662 N N . SER A 1 81 ? 21.472 -2.548 -25.377 1.00 84.81 81 SER A N 1
ATOM 663 C CA . SER A 1 81 ? 22.573 -1.885 -26.063 1.00 84.81 81 SER A CA 1
ATOM 664 C C . SER A 1 81 ? 22.462 -0.383 -25.871 1.00 84.81 81 SER A C 1
ATOM 666 O O . SER A 1 81 ? 21.489 0.234 -26.292 1.00 84.81 81 SER A O 1
ATOM 668 N N . ILE A 1 82 ? 23.452 0.206 -25.217 1.00 85.31 82 ILE A N 1
ATOM 669 C CA . ILE A 1 82 ? 23.611 1.649 -25.107 1.00 85.31 82 ILE A CA 1
ATOM 670 C C . ILE A 1 82 ? 24.428 2.097 -26.315 1.00 85.31 82 ILE A C 1
ATOM 672 O O . ILE A 1 82 ? 25.599 1.739 -26.419 1.00 85.31 82 ILE A O 1
ATOM 676 N N . SER A 1 83 ? 23.827 2.875 -27.209 1.00 78.31 83 SER A N 1
ATOM 677 C CA . SER A 1 83 ? 24.490 3.364 -28.420 1.00 78.31 83 SER A CA 1
ATOM 678 C C . SER A 1 83 ? 24.353 4.883 -28.565 1.00 78.31 83 SER A C 1
ATOM 680 O O . SER A 1 83 ? 23.405 5.519 -28.084 1.00 78.31 83 SER A O 1
ATOM 682 N N . SER A 1 84 ? 25.342 5.501 -29.210 1.00 64.44 84 SER A N 1
ATOM 683 C CA . SER A 1 84 ? 25.251 6.889 -29.677 1.00 64.44 84 SER A CA 1
ATOM 684 C C . SER A 1 84 ? 24.691 6.866 -31.103 1.00 64.44 84 SER A C 1
ATOM 686 O O . SER A 1 84 ? 25.225 6.126 -31.929 1.00 64.44 84 SER A O 1
ATOM 688 N N . PRO A 1 85 ? 23.617 7.604 -31.437 1.00 57.50 85 PRO A N 1
ATOM 689 C CA . PRO A 1 85 ? 22.940 7.386 -32.711 1.00 57.50 85 PRO A CA 1
ATOM 690 C C . PRO A 1 85 ? 23.794 7.869 -33.899 1.00 57.50 85 PRO A C 1
ATOM 692 O O . PRO A 1 85 ? 24.353 8.969 -33.821 1.00 57.50 85 PRO A O 1
ATOM 695 N N . PRO A 1 86 ? 23.821 7.149 -35.039 1.00 44.12 86 PRO A N 1
ATOM 696 C CA . PRO A 1 86 ? 23.831 7.803 -36.339 1.00 44.12 86 PRO A CA 1
ATOM 697 C C . PRO A 1 86 ? 22.441 8.417 -36.589 1.00 44.12 86 PRO A C 1
ATOM 699 O O . PRO A 1 86 ? 21.415 7.824 -36.252 1.00 44.12 86 PRO A O 1
ATOM 702 N N . ASP A 1 87 ? 22.404 9.643 -37.114 1.00 43.81 87 ASP A N 1
ATOM 703 C CA . ASP A 1 87 ? 21.161 10.367 -37.387 1.00 43.81 87 ASP A CA 1
ATOM 704 C C . ASP A 1 87 ? 20.219 9.562 -38.309 1.00 43.81 87 ASP A C 1
ATOM 706 O O . ASP A 1 87 ? 20.644 8.985 -39.308 1.00 43.81 87 ASP A O 1
ATOM 710 N N . ALA A 1 88 ? 18.925 9.613 -37.967 1.00 38.00 88 ALA A N 1
ATOM 711 C CA . ALA A 1 88 ? 17.763 8.940 -38.565 1.00 38.00 88 ALA A CA 1
ATOM 712 C C . ALA A 1 88 ? 17.480 7.494 -38.088 1.00 38.00 88 ALA A C 1
ATOM 714 O O . ALA A 1 88 ? 18.237 6.569 -38.347 1.00 38.00 88 ALA A O 1
ATOM 715 N N . LEU A 1 89 ? 16.278 7.322 -37.501 1.00 37.81 89 LEU A N 1
ATOM 716 C CA . LEU A 1 89 ? 15.597 6.072 -37.087 1.00 37.81 89 LEU A CA 1
ATOM 717 C C . LEU A 1 89 ? 15.732 5.626 -35.611 1.00 37.81 89 LEU A C 1
ATOM 719 O O . LEU A 1 89 ? 15.909 4.449 -35.324 1.00 37.81 89 LEU A O 1
ATOM 723 N N . VAL A 1 90 ? 15.463 6.517 -34.648 1.00 39.66 90 VAL A N 1
ATOM 724 C CA . VAL A 1 90 ? 15.183 6.137 -33.234 1.00 39.66 90 VAL A CA 1
ATOM 725 C C . VAL A 1 90 ? 13.701 5.739 -33.028 1.00 39.66 90 VAL A C 1
ATOM 727 O O . VAL A 1 90 ? 13.074 6.055 -32.024 1.00 39.66 90 VAL A O 1
ATOM 730 N N . GLN A 1 91 ? 13.090 5.039 -33.990 1.00 36.00 91 GLN A N 1
ATOM 731 C CA . GLN A 1 91 ? 11.718 4.509 -33.860 1.00 36.00 91 GLN A CA 1
ATOM 732 C C . GLN A 1 91 ? 11.618 3.015 -34.187 1.00 36.00 91 GLN A C 1
ATOM 734 O O . GLN A 1 91 ? 10.693 2.554 -34.849 1.00 36.00 91 GLN A O 1
ATOM 739 N N . LYS A 1 92 ? 12.540 2.223 -33.644 1.00 38.16 92 LYS A N 1
ATOM 740 C CA . LYS A 1 92 ? 12.262 0.817 -33.343 1.00 38.16 92 LYS A CA 1
ATOM 741 C C . LYS A 1 92 ? 12.515 0.569 -31.866 1.00 38.16 92 LYS A C 1
ATOM 743 O O . LYS A 1 92 ? 13.540 0.042 -31.452 1.00 38.16 92 LYS A O 1
ATOM 748 N N . ALA A 1 93 ? 11.558 1.025 -31.063 1.00 39.00 93 ALA A N 1
ATOM 749 C CA . ALA A 1 93 ? 11.361 0.482 -29.732 1.00 39.00 93 ALA A CA 1
ATOM 750 C C . ALA A 1 93 ? 11.103 -1.024 -29.880 1.00 39.00 93 ALA A C 1
ATOM 752 O O . ALA A 1 93 ? 10.255 -1.406 -30.680 1.00 39.00 93 ALA A O 1
ATOM 753 N N . MET A 1 94 ? 11.851 -1.835 -29.129 1.00 39.78 94 MET A N 1
ATOM 754 C CA . MET A 1 94 ? 11.616 -3.271 -28.945 1.00 39.78 94 MET A CA 1
ATOM 755 C C . MET A 1 94 ? 11.420 -4.031 -30.262 1.00 39.78 94 MET A C 1
ATOM 757 O O . MET A 1 94 ? 10.316 -4.452 -30.595 1.00 39.78 94 MET A O 1
ATOM 761 N N . GLN A 1 95 ? 12.496 -4.226 -31.024 1.00 41.03 95 GLN A N 1
ATOM 762 C CA . GLN A 1 95 ? 12.472 -5.299 -32.009 1.00 41.03 95 GLN A CA 1
ATOM 763 C C . GLN A 1 95 ? 12.754 -6.599 -31.250 1.00 41.03 95 GLN A C 1
ATOM 765 O O . GLN A 1 95 ? 13.905 -6.914 -30.954 1.00 41.03 95 GLN A O 1
ATOM 770 N N . GLU A 1 96 ? 11.692 -7.311 -30.866 1.00 39.66 96 GLU A N 1
ATOM 771 C CA . GLU A 1 96 ? 11.809 -8.722 -30.501 1.00 39.66 96 GLU A CA 1
ATOM 772 C C . GLU A 1 96 ? 12.498 -9.416 -31.681 1.00 39.66 96 GLU A C 1
ATOM 774 O O . GLU A 1 96 ? 12.035 -9.355 -32.824 1.00 39.66 96 GLU A O 1
ATOM 779 N N . LEU A 1 97 ? 13.686 -9.973 -31.441 1.00 39.44 97 LEU A N 1
ATOM 780 C CA . LEU A 1 97 ? 14.238 -10.932 -32.380 1.00 39.44 97 LEU A CA 1
ATOM 781 C C . LEU A 1 97 ? 13.344 -12.164 -32.257 1.00 39.44 97 LEU A C 1
ATOM 783 O O . LEU A 1 97 ? 13.466 -12.905 -31.285 1.00 39.44 97 LEU A O 1
ATOM 787 N N . ASP A 1 98 ? 12.457 -12.356 -33.233 1.00 36.84 98 ASP A N 1
ATOM 788 C CA . ASP A 1 98 ? 11.748 -13.616 -33.460 1.00 36.84 98 ASP A CA 1
ATOM 789 C C . ASP A 1 98 ? 12.780 -14.698 -33.819 1.00 36.84 98 ASP A C 1
ATOM 791 O O . ASP A 1 98 ? 13.005 -15.047 -34.978 1.00 36.84 98 ASP A O 1
ATOM 795 N N . THR A 1 99 ? 13.490 -15.193 -32.812 1.00 41.59 99 THR A N 1
ATOM 796 C CA . THR A 1 99 ? 14.142 -16.497 -32.862 1.00 41.59 99 THR A CA 1
ATOM 797 C C . THR A 1 99 ? 13.128 -17.528 -32.407 1.00 41.59 99 THR A C 1
ATOM 799 O O . THR A 1 99 ? 12.460 -17.303 -31.398 1.00 41.59 99 THR A O 1
ATOM 802 N N . GLU A 1 100 ? 13.005 -18.632 -33.151 1.00 39.97 100 GLU A N 1
ATOM 803 C CA . GLU A 1 100 ? 12.041 -19.690 -32.846 1.00 39.97 100 GLU A CA 1
ATOM 804 C C . GLU A 1 100 ? 12.081 -20.052 -31.353 1.00 39.97 100 GLU A C 1
ATOM 806 O O . GLU A 1 100 ? 13.158 -20.361 -30.827 1.00 39.97 100 GLU A O 1
ATOM 811 N N . PRO A 1 101 ? 10.940 -19.963 -30.649 1.00 43.50 101 PRO A N 1
ATOM 812 C CA . PRO A 1 101 ? 10.904 -20.151 -29.216 1.00 43.50 101 PRO A CA 1
ATOM 813 C C . PRO A 1 101 ? 11.166 -21.623 -28.921 1.00 43.50 101 PRO A C 1
ATOM 815 O O . PRO A 1 101 ? 10.312 -22.481 -29.117 1.00 43.50 101 PRO A O 1
ATOM 818 N N . THR A 1 102 ? 12.340 -21.936 -28.386 1.00 50.06 102 THR A N 1
ATOM 819 C CA . THR A 1 102 ? 12.403 -23.043 -27.434 1.00 50.06 102 THR A CA 1
ATOM 820 C C . THR A 1 102 ? 11.517 -22.651 -26.253 1.00 50.06 102 THR A C 1
ATOM 822 O O . THR A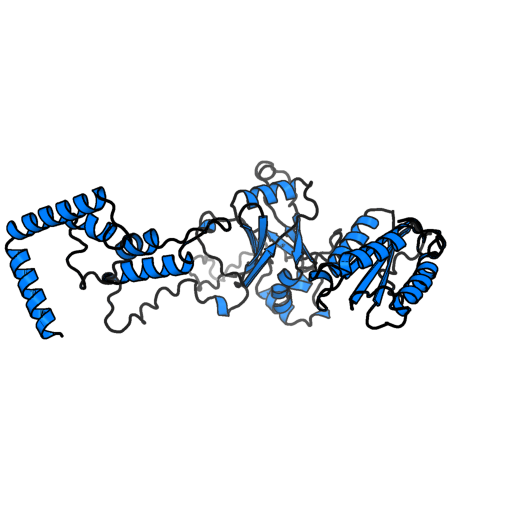 1 102 ? 11.723 -21.575 -25.692 1.00 50.06 102 THR A O 1
ATOM 825 N N . ASP A 1 103 ? 10.551 -23.496 -25.874 1.00 54.97 103 ASP A N 1
ATOM 826 C CA . ASP A 1 103 ? 9.511 -23.229 -24.855 1.00 54.97 103 ASP A CA 1
ATOM 827 C C . ASP A 1 103 ? 10.029 -22.674 -23.501 1.00 54.97 103 ASP A C 1
ATOM 829 O O . ASP A 1 103 ? 9.251 -22.159 -22.693 1.00 54.97 103 ASP A O 1
ATOM 833 N N . SER A 1 104 ? 11.341 -22.746 -23.251 1.00 61.03 104 SER A N 1
ATOM 834 C CA . SER A 1 104 ? 12.033 -22.342 -22.024 1.00 61.03 104 SER A CA 1
ATOM 835 C C . SER A 1 104 ? 12.808 -21.012 -22.071 1.00 61.03 104 SER A C 1
ATOM 837 O O . SER A 1 104 ? 13.198 -20.517 -21.007 1.00 61.03 104 SER A O 1
ATOM 839 N N . LEU A 1 105 ? 13.030 -20.406 -23.247 1.00 68.19 105 LEU A N 1
ATOM 840 C CA . LEU A 1 105 ? 13.923 -19.247 -23.412 1.00 68.19 105 LEU A CA 1
ATOM 841 C C . LEU A 1 105 ? 13.241 -18.100 -24.172 1.00 68.19 105 LEU A C 1
ATOM 843 O O . LEU A 1 105 ? 12.928 -18.237 -25.351 1.00 68.19 105 LEU A O 1
ATOM 847 N N . SER A 1 106 ? 13.064 -16.948 -23.518 1.00 73.50 106 SER A N 1
ATOM 848 C CA . SER A 1 106 ? 12.619 -15.709 -24.175 1.00 73.50 106 SER A CA 1
ATOM 849 C C . SER A 1 106 ? 13.750 -14.685 -24.199 1.00 73.50 106 SER A C 1
ATOM 851 O O . SER A 1 106 ? 14.350 -14.412 -23.161 1.00 73.50 106 SER A O 1
ATOM 853 N N . ILE A 1 107 ? 14.049 -14.118 -25.368 1.00 76.50 107 ILE A N 1
ATOM 854 C CA . ILE A 1 107 ? 15.154 -13.172 -25.566 1.00 76.50 107 ILE A CA 1
ATOM 855 C C . ILE A 1 107 ? 14.606 -11.866 -26.141 1.00 76.50 107 ILE A C 1
ATOM 857 O O . ILE A 1 107 ? 13.917 -11.876 -27.156 1.00 76.50 107 ILE A O 1
ATOM 861 N N . SER A 1 108 ? 14.963 -10.734 -25.538 1.00 77.69 108 SER A N 1
ATOM 862 C CA . SER A 1 108 ? 14.676 -9.397 -26.056 1.00 77.69 108 SER A CA 1
ATOM 863 C C . SER A 1 108 ? 15.959 -8.578 -26.210 1.00 77.69 108 SER A C 1
ATOM 865 O O . SER A 1 108 ? 16.867 -8.655 -25.382 1.00 77.69 108 SER A O 1
ATOM 867 N N . LEU A 1 109 ? 16.050 -7.794 -27.289 1.00 78.62 109 LEU A N 1
ATOM 868 C CA . LEU A 1 109 ? 17.135 -6.844 -27.534 1.00 78.62 109 LEU A CA 1
ATOM 869 C C . LEU A 1 109 ? 16.541 -5.440 -27.670 1.00 78.62 109 LEU A C 1
ATOM 871 O O . LEU A 1 109 ? 15.642 -5.202 -28.475 1.00 78.62 109 LEU A O 1
ATOM 875 N N . CYS A 1 110 ? 17.050 -4.502 -26.880 1.00 76.44 110 CYS A N 1
ATOM 876 C CA . CYS A 1 110 ? 16.637 -3.107 -26.892 1.00 76.44 110 CYS A CA 1
ATOM 877 C C . CYS A 1 110 ? 17.858 -2.209 -27.094 1.00 76.44 110 CYS A C 1
ATOM 879 O O . CYS A 1 110 ? 18.861 -2.371 -26.402 1.00 76.44 110 CYS A O 1
ATOM 881 N N . SER A 1 111 ? 17.762 -1.255 -28.018 1.00 77.38 111 SER A N 1
ATOM 882 C CA . SER A 1 111 ? 18.763 -0.200 -28.186 1.00 77.38 111 SER A CA 1
ATOM 883 C C . SER A 1 111 ? 18.273 1.076 -27.506 1.00 77.38 111 SER A C 1
ATOM 885 O O . SER A 1 111 ? 17.123 1.488 -27.693 1.00 77.38 111 SER A O 1
ATOM 887 N N . VAL A 1 112 ? 19.123 1.687 -26.684 1.00 82.00 112 VAL A N 1
ATOM 888 C CA . VAL A 1 112 ? 18.821 2.905 -25.927 1.00 82.00 112 VAL A CA 1
ATOM 889 C C . VAL A 1 112 ? 19.845 3.984 -26.253 1.00 82.00 112 VAL A C 1
ATOM 891 O O . VAL A 1 112 ? 21.053 3.753 -26.238 1.00 82.00 112 VAL A O 1
ATOM 894 N N . SER A 1 113 ? 19.353 5.190 -26.538 1.00 80.12 113 SER A N 1
ATOM 895 C CA . SER A 1 113 ? 20.219 6.324 -26.853 1.00 80.12 113 SER A CA 1
ATOM 896 C C . SER A 1 113 ? 20.881 6.886 -25.597 1.00 80.12 113 SER A C 1
ATOM 898 O O . SER A 1 113 ? 20.243 7.019 -24.550 1.00 80.12 113 SER A O 1
ATOM 900 N N . THR A 1 114 ? 22.143 7.290 -25.730 1.00 79.38 114 THR A N 1
ATOM 901 C CA . THR A 1 114 ? 22.870 8.075 -24.720 1.00 79.38 114 THR A CA 1
ATOM 902 C C . THR A 1 114 ? 22.462 9.548 -24.669 1.00 79.38 114 THR A C 1
ATOM 904 O O . THR A 1 114 ? 22.819 10.232 -23.711 1.00 79.38 114 THR A O 1
ATOM 907 N N . ARG A 1 115 ? 21.736 10.059 -25.676 1.00 75.06 115 ARG A N 1
ATOM 908 C CA . ARG A 1 115 ? 21.241 11.444 -25.679 1.00 75.06 115 ARG A CA 1
ATOM 909 C C . ARG A 1 115 ? 20.029 11.587 -24.753 1.00 75.06 115 ARG A C 1
ATOM 911 O O . ARG A 1 115 ? 19.218 10.668 -24.610 1.00 75.06 115 ARG A O 1
ATOM 918 N N . ASP A 1 116 ? 19.902 12.770 -24.157 1.00 77.19 116 ASP A N 1
ATOM 919 C CA . ASP A 1 116 ? 18.842 13.123 -23.207 1.00 77.19 116 ASP A CA 1
ATOM 920 C C . ASP A 1 116 ? 18.719 12.110 -22.045 1.00 77.19 116 ASP A C 1
ATOM 922 O O . ASP A 1 116 ? 19.700 11.548 -21.566 1.00 77.19 116 ASP A O 1
ATOM 926 N N . LEU A 1 117 ? 17.490 11.855 -21.584 1.00 79.44 117 LEU A N 1
ATOM 927 C CA . LEU A 1 117 ? 17.148 10.820 -20.604 1.00 79.44 117 LEU A CA 1
ATOM 928 C C . LEU A 1 117 ? 16.922 9.442 -21.264 1.00 79.44 117 LEU A C 1
ATOM 930 O O . LEU A 1 117 ? 16.136 8.644 -20.755 1.00 79.44 117 LEU A O 1
ATOM 934 N N . GLY A 1 118 ? 17.550 9.158 -22.413 1.00 79.75 118 GLY A N 1
ATOM 935 C CA . GLY A 1 118 ? 17.302 7.950 -23.213 1.00 79.75 118 GLY A CA 1
ATOM 936 C C . GLY A 1 118 ? 17.579 6.645 -22.461 1.00 79.75 118 GLY A C 1
ATOM 937 O O . GLY A 1 118 ? 16.704 5.780 -22.393 1.00 79.75 118 GLY A O 1
ATOM 938 N N . VAL A 1 119 ? 18.744 6.538 -21.814 1.00 83.50 119 VAL A N 1
ATOM 939 C CA . VAL A 1 119 ? 19.102 5.386 -20.964 1.00 83.50 119 VAL A CA 1
ATOM 940 C C . VAL A 1 119 ? 18.118 5.233 -19.803 1.00 83.50 119 VAL A C 1
ATOM 942 O O . VAL A 1 119 ? 17.613 4.138 -19.569 1.00 83.50 119 VAL A O 1
ATOM 945 N N . TYR A 1 120 ? 17.785 6.332 -19.117 1.00 84.50 120 TYR A N 1
ATOM 946 C CA . TYR A 1 120 ? 16.810 6.327 -18.023 1.00 84.50 120 TYR A CA 1
ATOM 947 C C . TYR A 1 120 ? 15.448 5.799 -18.493 1.00 84.50 120 TYR A C 1
ATOM 949 O O . TYR A 1 120 ? 14.939 4.836 -17.932 1.00 84.50 120 TYR A O 1
ATOM 957 N N . LYS A 1 121 ? 14.887 6.357 -19.572 1.00 83.94 121 LYS A N 1
ATOM 958 C CA . LYS A 1 121 ? 13.600 5.917 -20.137 1.00 83.94 121 LYS A CA 1
ATOM 959 C C . LYS A 1 121 ? 13.635 4.456 -20.585 1.00 83.94 121 LYS A C 1
ATOM 961 O O . LYS A 1 121 ? 12.676 3.725 -20.363 1.00 83.94 121 LYS A O 1
ATOM 966 N N . GLY A 1 122 ? 14.738 4.019 -21.190 1.00 83.25 122 GLY A N 1
ATOM 967 C CA . GLY A 1 122 ? 14.929 2.628 -21.591 1.00 83.25 122 GLY A CA 1
ATOM 968 C C . GLY A 1 122 ? 14.877 1.666 -20.405 1.00 83.25 122 GLY A C 1
ATOM 969 O O . GLY A 1 122 ? 14.109 0.707 -20.427 1.00 83.25 122 GLY A O 1
ATOM 970 N N . LEU A 1 123 ? 15.630 1.958 -19.341 1.00 86.00 123 LEU A N 1
ATOM 971 C CA . LEU A 1 123 ? 15.644 1.138 -18.127 1.00 86.00 123 LEU A CA 1
ATOM 972 C C . LEU A 1 123 ? 14.301 1.167 -17.391 1.00 86.00 123 LEU A C 1
ATOM 974 O O . LEU A 1 123 ? 13.828 0.126 -16.942 1.00 86.00 123 LEU A O 1
ATOM 978 N N . MET A 1 124 ? 13.650 2.327 -17.316 1.00 87.19 124 MET A N 1
ATOM 979 C CA . MET A 1 124 ? 12.339 2.456 -16.680 1.00 87.19 124 MET A CA 1
ATOM 980 C C . MET A 1 124 ? 11.260 1.647 -17.409 1.00 87.19 124 MET A C 1
ATOM 982 O O . MET A 1 124 ? 10.468 0.985 -16.744 1.00 87.19 124 MET A O 1
ATOM 986 N N . ARG A 1 125 ? 11.269 1.603 -18.748 1.00 84.94 125 ARG A N 1
ATOM 987 C CA . ARG A 1 125 ? 10.361 0.748 -19.539 1.00 84.94 125 ARG A CA 1
ATOM 988 C C . ARG A 1 125 ? 10.608 -0.744 -19.340 1.00 84.94 125 ARG A C 1
ATOM 990 O O . ARG A 1 125 ? 9.660 -1.524 -19.330 1.00 84.94 125 ARG A O 1
ATOM 997 N N . ILE A 1 126 ? 11.866 -1.144 -19.168 1.00 85.12 126 ILE A N 1
ATOM 998 C CA . ILE A 1 126 ? 12.203 -2.534 -18.832 1.00 85.12 126 ILE A CA 1
ATOM 999 C C . ILE A 1 126 ? 11.662 -2.871 -17.441 1.00 85.12 126 ILE A C 1
ATOM 1001 O O . ILE A 1 126 ? 11.040 -3.912 -17.264 1.00 85.12 126 ILE A O 1
ATOM 1005 N N . CYS A 1 127 ? 11.827 -1.981 -16.459 1.00 88.31 127 CYS A N 1
ATOM 1006 C CA . CYS A 1 127 ? 11.229 -2.156 -15.135 1.00 88.31 127 CYS A CA 1
ATOM 1007 C C . CYS A 1 127 ? 9.694 -2.217 -15.199 1.00 88.31 127 CYS A C 1
ATOM 1009 O O . CYS A 1 127 ? 9.095 -3.075 -14.554 1.00 88.31 127 CYS A O 1
ATOM 1011 N N . GLU A 1 128 ? 9.062 -1.345 -15.986 1.00 89.44 128 GLU A N 1
ATOM 1012 C CA . GLU A 1 128 ? 7.613 -1.308 -16.211 1.00 89.44 128 GLU A CA 1
ATOM 1013 C C . GLU A 1 128 ? 7.075 -2.658 -16.694 1.00 89.44 128 GLU A C 1
ATOM 1015 O O . GLU A 1 128 ? 6.166 -3.214 -16.075 1.00 89.44 128 GLU A O 1
ATOM 1020 N N . SER A 1 129 ? 7.664 -3.218 -17.754 1.00 85.69 129 SER A N 1
ATOM 1021 C CA . SER A 1 129 ? 7.225 -4.500 -18.307 1.00 85.69 129 SER A CA 1
ATOM 1022 C C . SER A 1 129 ? 7.609 -5.675 -17.408 1.00 85.69 129 SER A C 1
ATOM 1024 O O . SER A 1 129 ? 6.793 -6.566 -17.169 1.00 85.69 129 SER A O 1
ATOM 1026 N N . HIS A 1 130 ? 8.832 -5.686 -16.868 1.00 86.56 130 HIS A N 1
ATOM 1027 C CA . HIS A 1 130 ? 9.346 -6.846 -16.152 1.00 86.56 130 HIS A CA 1
ATOM 1028 C C . HIS A 1 130 ? 8.715 -7.046 -14.781 1.00 86.56 130 HIS A C 1
ATOM 1030 O O . HIS A 1 130 ? 8.534 -8.197 -14.379 1.00 86.56 130 HIS A O 1
ATOM 1036 N N . LEU A 1 131 ? 8.433 -5.947 -14.081 1.00 89.44 131 LEU A N 1
ATOM 1037 C CA . LEU A 1 131 ? 7.876 -5.937 -12.729 1.00 89.44 131 LEU A CA 1
ATOM 1038 C C . LEU A 1 131 ? 6.380 -5.608 -12.719 1.00 89.44 131 LEU A C 1
ATOM 1040 O O . LEU A 1 131 ? 5.797 -5.475 -11.646 1.00 89.44 131 LEU A O 1
ATOM 1044 N N . GLU A 1 132 ? 5.767 -5.475 -13.899 1.00 92.81 132 GLU A N 1
ATOM 1045 C CA . GLU A 1 132 ? 4.352 -5.145 -14.059 1.00 92.81 132 GLU A CA 1
ATOM 1046 C C . GLU A 1 132 ? 3.957 -3.868 -13.302 1.00 92.81 132 GLU A C 1
ATOM 1048 O O . GLU A 1 132 ? 2.951 -3.814 -12.589 1.00 92.81 132 GLU A O 1
ATOM 1053 N N . LEU A 1 133 ? 4.781 -2.831 -13.441 1.00 95.69 133 LEU A N 1
ATOM 1054 C CA . LEU A 1 133 ? 4.599 -1.558 -12.754 1.00 95.69 133 LEU A CA 1
ATOM 1055 C C . LEU A 1 133 ? 3.772 -0.589 -13.599 1.00 95.69 133 LEU A C 1
ATOM 1057 O O . LEU A 1 133 ? 3.668 -0.715 -14.814 1.00 95.69 133 LEU A O 1
ATOM 1061 N N . ALA A 1 134 ? 3.202 0.407 -12.938 1.00 95.44 134 ALA A N 1
ATOM 1062 C CA . ALA A 1 134 ? 2.552 1.544 -13.559 1.00 95.44 134 ALA A CA 1
ATOM 1063 C C . ALA A 1 134 ? 2.925 2.835 -12.827 1.00 95.44 134 ALA A C 1
ATOM 1065 O O . ALA A 1 134 ? 3.381 2.816 -11.679 1.00 95.44 134 ALA A O 1
ATOM 1066 N N . SER A 1 135 ? 2.697 3.953 -13.513 1.00 95.56 135 SER A N 1
ATOM 1067 C CA . SER A 1 135 ? 2.997 5.294 -13.027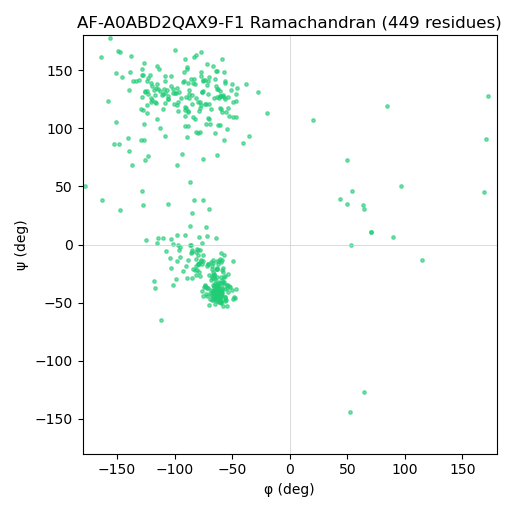 1.00 95.56 135 SER A CA 1
ATOM 1068 C C . SER A 1 135 ? 1.719 6.104 -12.787 1.00 95.56 135 SER A C 1
ATOM 1070 O O . SER A 1 135 ? 0.844 6.176 -13.654 1.00 95.56 135 SER A O 1
ATOM 1072 N N . THR A 1 136 ? 1.623 6.748 -11.623 1.00 96.00 136 THR A N 1
ATOM 1073 C CA . THR A 1 136 ? 0.592 7.745 -11.295 1.00 96.00 136 THR A CA 1
ATOM 1074 C C . THR A 1 136 ? 1.253 9.073 -10.955 1.00 96.00 136 THR A C 1
ATOM 1076 O O . THR A 1 136 ? 2.031 9.153 -10.010 1.00 96.00 136 THR A O 1
ATOM 1079 N N . LEU A 1 137 ? 0.911 10.136 -11.676 1.00 94.94 137 LEU A N 1
ATOM 1080 C CA . LEU A 1 137 ? 1.315 11.498 -11.355 1.00 94.94 137 LEU A CA 1
ATOM 1081 C C . LEU A 1 137 ? 0.256 12.143 -10.455 1.00 94.94 137 LEU A C 1
ATOM 1083 O O . LEU A 1 137 ? -0.847 12.446 -10.910 1.00 94.94 137 LEU A O 1
ATOM 1087 N N . VAL A 1 138 ? 0.599 12.371 -9.186 1.00 94.62 138 VAL A N 1
ATOM 1088 C CA . VAL A 1 138 ? -0.235 13.136 -8.252 1.00 94.62 138 VAL A CA 1
ATOM 1089 C C . VAL A 1 138 ? -0.054 14.616 -8.542 1.00 94.62 138 VAL A C 1
ATOM 1091 O O . VAL A 1 138 ? 1.038 15.148 -8.364 1.00 94.62 138 VAL A O 1
ATOM 1094 N N . GLN A 1 139 ? -1.120 15.263 -8.989 1.00 90.62 139 GLN A N 1
ATOM 1095 C CA . GLN A 1 139 ? -1.165 16.669 -9.371 1.00 90.62 139 GLN A CA 1
ATOM 1096 C C . GLN A 1 139 ? -1.766 17.516 -8.248 1.00 90.62 139 GLN A C 1
ATOM 1098 O O . GLN A 1 139 ? -2.400 16.997 -7.327 1.00 90.62 139 GLN A O 1
ATOM 1103 N N . ASP A 1 140 ? -1.617 18.831 -8.368 1.00 88.12 140 ASP A N 1
ATOM 1104 C CA . ASP A 1 140 ? -2.303 19.821 -7.537 1.00 88.12 140 ASP A CA 1
ATOM 1105 C C . ASP A 1 140 ? -1.922 19.779 -6.043 1.00 88.12 140 ASP A C 1
ATOM 1107 O O . ASP A 1 140 ? -2.723 20.118 -5.172 1.00 88.12 140 ASP A O 1
ATOM 1111 N N . ILE A 1 141 ? -0.682 19.380 -5.729 1.00 88.44 141 ILE A N 1
ATOM 1112 C CA . ILE A 1 141 ? -0.197 19.274 -4.345 1.00 88.44 141 ILE A CA 1
ATOM 1113 C C . ILE A 1 141 ? 0.022 20.680 -3.750 1.00 88.44 141 ILE A C 1
ATOM 1115 O O . ILE A 1 141 ? 0.861 21.431 -4.256 1.00 88.44 141 ILE A O 1
ATOM 1119 N N . PRO A 1 142 ? -0.658 21.049 -2.646 1.00 82.38 142 PRO A N 1
ATOM 1120 C CA . PRO A 1 142 ? -0.488 22.356 -2.023 1.00 82.38 142 PRO A CA 1
ATOM 1121 C C . PRO A 1 142 ? 0.810 22.414 -1.202 1.00 82.38 142 PRO A C 1
ATOM 1123 O O . PRO A 1 142 ? 0.977 21.682 -0.224 1.00 82.38 142 PRO A O 1
ATOM 1126 N N . MET A 1 143 ? 1.720 23.327 -1.550 1.00 70.00 143 MET A N 1
ATOM 1127 C CA . MET A 1 143 ? 2.937 23.599 -0.774 1.00 70.00 143 MET A CA 1
ATOM 1128 C C . MET A 1 143 ? 2.806 24.900 0.036 1.00 70.00 143 MET A C 1
ATOM 1130 O O . MET A 1 143 ? 2.343 25.920 -0.466 1.00 70.00 143 MET A O 1
ATOM 1134 N N . LYS A 1 144 ? 3.238 24.874 1.309 1.00 64.69 144 LYS A N 1
ATOM 1135 C CA . LYS A 1 144 ? 3.076 25.979 2.283 1.00 64.69 144 LYS A CA 1
ATOM 1136 C C . LYS A 1 144 ? 3.655 27.333 1.843 1.00 64.69 144 LYS A C 1
ATOM 1138 O O . LYS A 1 144 ? 3.193 28.355 2.336 1.00 64.69 144 LYS A O 1
ATOM 1143 N N . GLU A 1 145 ? 4.666 27.357 0.981 1.00 58.09 145 GLU A N 1
ATOM 1144 C CA . GLU A 1 145 ? 5.375 28.594 0.618 1.00 58.09 145 GLU A CA 1
ATOM 1145 C C . GLU A 1 145 ? 4.656 29.425 -0.452 1.00 58.09 145 GLU A C 1
ATOM 1147 O O . GLU A 1 145 ? 4.783 30.646 -0.455 1.00 58.09 145 GLU A O 1
ATOM 1152 N N . GLU A 1 146 ? 3.851 28.794 -1.309 1.00 52.81 146 GLU A N 1
ATOM 1153 C CA . GLU A 1 146 ? 3.135 29.478 -2.398 1.00 52.81 146 GLU A CA 1
ATOM 1154 C C . GLU A 1 146 ? 1.765 30.017 -1.964 1.00 52.81 146 GLU A C 1
ATOM 1156 O O . GLU A 1 146 ? 1.192 30.870 -2.629 1.00 52.81 146 GLU A O 1
ATOM 1161 N N . ALA A 1 147 ? 1.252 29.593 -0.804 1.00 50.72 147 ALA A N 1
ATOM 1162 C CA . ALA A 1 147 ? 0.013 30.139 -0.244 1.00 50.72 147 ALA A CA 1
ATOM 1163 C C . ALA A 1 147 ? 0.167 31.586 0.278 1.00 50.72 147 ALA A C 1
ATOM 1165 O O . ALA A 1 147 ? -0.833 32.274 0.477 1.00 50.72 147 ALA A O 1
ATOM 1166 N N . ASN A 1 148 ? 1.404 32.050 0.499 1.00 49.75 148 ASN A N 1
ATOM 1167 C CA . ASN A 1 148 ? 1.708 33.371 1.063 1.00 49.75 148 ASN A CA 1
ATOM 1168 C C . ASN A 1 148 ? 2.271 34.376 0.044 1.00 49.75 148 ASN A C 1
ATOM 1170 O O . ASN A 1 148 ? 2.450 35.548 0.381 1.00 49.75 148 ASN A O 1
ATOM 1174 N N . THR A 1 149 ? 2.545 33.962 -1.192 1.00 46.06 149 THR A N 1
ATOM 1175 C CA . THR A 1 149 ? 3.038 34.842 -2.256 1.00 46.06 149 THR A CA 1
ATOM 1176 C C . THR A 1 149 ? 1.942 35.026 -3.305 1.00 46.06 149 THR A C 1
ATOM 1178 O O . THR A 1 149 ? 1.363 34.065 -3.793 1.00 46.06 149 THR A O 1
ATOM 1181 N N . LYS A 1 150 ? 1.631 36.276 -3.685 1.00 45.53 150 LYS A N 1
ATOM 1182 C CA . LYS A 1 150 ? 0.713 36.618 -4.801 1.00 45.53 150 LYS A CA 1
ATOM 1183 C C . LYS A 1 150 ? 1.315 36.275 -6.180 1.00 45.53 150 LYS A C 1
ATOM 1185 O O . LYS A 1 150 ? 1.074 36.971 -7.163 1.00 45.53 150 LYS A O 1
ATOM 1190 N N . SER A 1 151 ? 2.143 35.243 -6.231 1.00 41.66 151 SER A N 1
ATOM 1191 C CA . SER A 1 151 ? 2.839 34.741 -7.405 1.00 41.66 151 SER A CA 1
ATOM 1192 C C . SER A 1 151 ? 2.142 33.444 -7.791 1.00 41.66 151 SER A C 1
ATOM 1194 O O . SER A 1 151 ? 1.870 32.629 -6.918 1.00 41.66 151 SER A O 1
ATOM 1196 N N . SER A 1 152 ? 1.816 33.263 -9.069 1.00 39.28 152 SER A N 1
ATOM 1197 C CA . SER A 1 152 ? 1.139 32.065 -9.580 1.00 39.28 152 SER A CA 1
ATOM 1198 C C . SER A 1 152 ? 1.789 30.784 -9.040 1.00 39.28 152 SER A C 1
ATOM 1200 O O . SER A 1 152 ? 2.920 30.479 -9.417 1.00 39.28 152 SER A O 1
ATOM 1202 N N . SER A 1 153 ? 1.090 30.065 -8.157 1.00 39.88 153 SER A N 1
ATOM 1203 C CA . SER A 1 153 ? 1.539 28.797 -7.580 1.00 39.88 153 SER A CA 1
ATOM 1204 C C . SER A 1 153 ? 1.790 27.794 -8.702 1.00 39.88 153 SER A C 1
ATOM 1206 O O . SER A 1 153 ? 0.848 27.414 -9.408 1.00 39.88 153 SER A O 1
ATOM 1208 N N . SER A 1 154 ? 3.035 27.382 -8.916 1.00 43.88 154 SER A N 1
ATOM 1209 C CA . SER A 1 154 ? 3.320 26.282 -9.828 1.00 43.88 154 SER A CA 1
ATOM 1210 C C . SER A 1 154 ? 2.866 24.995 -9.154 1.00 43.88 154 SER A C 1
ATOM 1212 O O . SER A 1 154 ? 3.521 24.503 -8.245 1.00 43.88 154 SER A O 1
ATOM 1214 N N . MET A 1 155 ? 1.721 24.453 -9.570 1.00 56.56 155 MET A N 1
ATOM 1215 C CA . MET A 1 155 ? 1.208 23.193 -9.034 1.00 56.56 155 MET A CA 1
ATOM 1216 C C . MET A 1 155 ? 2.222 22.077 -9.309 1.00 56.56 155 MET A C 1
ATOM 1218 O O . MET A 1 155 ? 2.526 21.774 -10.465 1.00 56.56 155 MET A O 1
ATOM 1222 N N . TYR A 1 156 ? 2.763 21.480 -8.247 1.00 74.12 156 TYR A N 1
ATOM 1223 C CA . TYR A 1 156 ? 3.760 20.420 -8.364 1.00 74.12 156 TYR A CA 1
ATOM 1224 C C . TYR A 1 156 ? 3.088 19.072 -8.617 1.00 74.12 156 TYR A C 1
ATOM 1226 O O . TYR A 1 156 ? 2.079 18.731 -7.995 1.00 74.12 156 TYR A O 1
ATOM 1234 N N . GLY A 1 157 ? 3.683 18.303 -9.529 1.00 87.88 157 GLY A N 1
ATOM 1235 C CA . GLY A 1 157 ? 3.351 16.906 -9.766 1.00 87.88 157 GLY A CA 1
ATOM 1236 C C . GLY A 1 157 ? 4.385 15.991 -9.115 1.00 87.88 157 GLY A C 1
ATOM 1237 O O . GLY A 1 157 ? 5.582 16.220 -9.282 1.00 87.88 157 GLY A O 1
ATOM 1238 N N . VAL A 1 158 ? 3.947 14.953 -8.404 1.00 93.88 158 VAL A N 1
ATOM 1239 C CA . VAL A 1 158 ? 4.837 13.897 -7.894 1.00 93.88 158 VAL A CA 1
ATOM 1240 C C . VAL A 1 158 ? 4.467 12.571 -8.531 1.00 93.88 158 VAL A C 1
ATOM 1242 O O . VAL A 1 158 ? 3.326 12.122 -8.439 1.00 93.88 158 VAL A O 1
ATOM 1245 N N . GLU A 1 159 ? 5.439 11.946 -9.188 1.00 94.75 159 GLU A N 1
ATOM 1246 C CA . GLU A 1 159 ? 5.253 10.665 -9.855 1.00 94.75 159 GLU A CA 1
ATOM 1247 C C . GLU A 1 159 ? 5.488 9.496 -8.890 1.00 94.75 159 GLU A C 1
ATOM 1249 O O . GLU A 1 159 ? 6.531 9.381 -8.237 1.00 94.75 159 GLU A O 1
ATOM 1254 N N . LEU A 1 160 ? 4.484 8.629 -8.817 1.00 96.38 160 LEU A N 1
ATOM 1255 C CA . LEU A 1 160 ? 4.423 7.433 -7.997 1.00 96.38 160 LEU A CA 1
ATOM 1256 C C . LEU A 1 160 ? 4.516 6.198 -8.888 1.00 96.38 160 LEU A C 1
ATOM 1258 O O . LEU A 1 160 ? 3.787 6.080 -9.869 1.00 96.38 160 LEU A O 1
ATOM 1262 N N . ILE A 1 161 ? 5.354 5.252 -8.491 1.00 96.69 161 ILE A N 1
ATOM 1263 C CA . ILE A 1 161 ? 5.528 3.950 -9.127 1.00 96.69 161 ILE A CA 1
ATOM 1264 C C . ILE A 1 161 ? 4.926 2.890 -8.211 1.00 96.69 161 ILE A C 1
ATOM 1266 O O . ILE A 1 161 ? 5.212 2.857 -7.012 1.00 96.69 161 ILE A O 1
ATOM 1270 N N . HIS A 1 162 ? 4.091 2.022 -8.765 1.00 97.19 162 HIS A N 1
ATOM 1271 C CA . HIS A 1 162 ? 3.413 0.954 -8.030 1.00 97.19 162 HIS A CA 1
ATOM 1272 C C . HIS A 1 162 ? 3.013 -0.180 -8.981 1.00 97.19 162 HIS A C 1
ATOM 1274 O O . HIS A 1 162 ? 3.204 -0.075 -10.188 1.00 97.19 162 HIS A O 1
ATOM 1280 N N . SER A 1 163 ? 2.425 -1.259 -8.459 1.00 97.12 163 SER A N 1
ATOM 1281 C CA . SER A 1 163 ? 1.858 -2.330 -9.296 1.00 97.12 163 SER A CA 1
ATOM 1282 C C . SER A 1 163 ? 0.821 -1.782 -10.286 1.00 97.12 163 SER A C 1
ATOM 1284 O O . SER A 1 163 ? -0.005 -0.938 -9.916 1.00 97.12 163 SER A O 1
ATOM 1286 N N . LYS A 1 164 ? 0.811 -2.294 -11.525 1.00 95.62 164 LYS A N 1
ATOM 1287 C CA . LYS A 1 164 ? -0.206 -1.975 -12.544 1.00 95.62 164 LYS A CA 1
ATOM 1288 C C . LYS A 1 164 ? -1.626 -2.318 -12.097 1.00 95.62 164 LYS A C 1
ATOM 1290 O O . LYS A 1 164 ? -2.592 -1.741 -12.592 1.00 95.62 164 LYS A O 1
ATOM 1295 N N . GLU A 1 165 ? -1.765 -3.228 -11.131 1.00 95.81 165 GLU A N 1
ATOM 1296 C CA . GLU A 1 165 ? -3.057 -3.646 -10.588 1.00 95.81 165 GLU A CA 1
ATOM 1297 C C . GLU A 1 165 ? -3.851 -2.489 -9.968 1.00 95.81 165 GLU A C 1
ATOM 1299 O O . GLU A 1 165 ? -5.081 -2.490 -10.023 1.00 95.81 165 GLU A O 1
ATOM 1304 N N . VAL A 1 166 ? -3.165 -1.454 -9.468 1.00 95.88 166 VAL A N 1
ATOM 1305 C CA . VAL A 1 166 ? -3.784 -0.228 -8.934 1.00 95.88 166 VAL A CA 1
ATOM 1306 C C . VAL A 1 166 ? -4.732 0.414 -9.951 1.00 95.88 166 VAL A C 1
ATOM 1308 O O . VAL A 1 166 ? -5.799 0.911 -9.593 1.00 95.88 166 VAL A O 1
ATOM 1311 N N . HIS A 1 167 ? -4.382 0.380 -11.238 1.00 94.69 167 HIS A N 1
ATOM 1312 C CA . HIS A 1 167 ? -5.168 1.007 -12.301 1.00 94.69 167 HIS A CA 1
ATOM 1313 C C . HIS A 1 167 ? -6.308 0.130 -12.827 1.00 94.69 167 HIS A C 1
ATOM 1315 O O . HIS A 1 167 ? -7.121 0.612 -13.615 1.00 94.69 167 HIS A O 1
ATOM 1321 N N . GLN A 1 168 ? -6.441 -1.126 -12.380 1.00 91.81 168 GLN A N 1
ATOM 1322 C CA . GLN A 1 168 ? -7.496 -2.028 -12.863 1.00 91.81 168 GLN A CA 1
ATOM 1323 C C . GLN A 1 168 ? -8.900 -1.479 -12.613 1.00 91.81 168 GLN A C 1
ATOM 1325 O O . GLN A 1 168 ? -9.780 -1.645 -13.457 1.00 91.81 168 GLN A O 1
ATOM 1330 N N . THR A 1 169 ? -9.124 -0.820 -11.474 1.00 86.50 169 THR A N 1
ATOM 1331 C CA . THR A 1 169 ? -10.420 -0.200 -11.169 1.00 86.50 169 THR A CA 1
ATOM 1332 C C . THR A 1 169 ? -10.734 0.915 -12.163 1.00 86.50 169 THR A C 1
ATOM 1334 O O . THR A 1 169 ? -11.808 0.910 -12.757 1.00 86.50 169 THR A O 1
ATOM 1337 N N . LEU A 1 170 ? -9.777 1.805 -12.446 1.00 89.00 170 LEU A N 1
ATOM 1338 C CA . LEU A 1 170 ? -9.935 2.852 -13.463 1.00 89.00 170 LEU A CA 1
ATOM 1339 C C . LEU A 1 170 ? -10.147 2.278 -14.868 1.00 89.00 170 LEU A C 1
ATOM 1341 O O . LEU A 1 170 ? -10.963 2.800 -15.628 1.00 89.00 170 LEU A O 1
ATOM 1345 N N . HIS A 1 171 ? -9.447 1.193 -15.206 1.00 89.19 171 HIS A N 1
ATOM 1346 C CA . HIS A 1 171 ? -9.612 0.490 -16.475 1.00 89.19 171 HIS A CA 1
ATOM 1347 C C . HIS A 1 171 ? -11.025 -0.091 -16.615 1.00 89.19 171 HIS A C 1
ATOM 1349 O O . HIS A 1 171 ? -11.691 0.140 -17.621 1.00 89.19 171 HIS A O 1
ATOM 1355 N N . LYS A 1 172 ? -11.521 -0.791 -15.585 1.00 84.75 172 LYS A N 1
ATOM 1356 C CA . LYS A 1 172 ? -12.879 -1.367 -15.553 1.00 84.75 172 LYS A CA 1
ATOM 1357 C C . LYS A 1 172 ? -13.969 -0.298 -15.645 1.00 84.75 172 LYS A C 1
ATOM 1359 O O . LYS A 1 172 ? -15.007 -0.542 -16.249 1.00 84.75 172 LYS A O 1
ATOM 1364 N N . LEU A 1 173 ? -13.720 0.884 -15.086 1.00 80.81 173 LEU A N 1
ATOM 1365 C CA . LEU A 1 173 ? -14.602 2.049 -15.205 1.00 80.81 173 LEU A CA 1
ATOM 1366 C C . LEU A 1 173 ? -14.466 2.767 -16.553 1.00 80.81 173 LEU A C 1
ATOM 1368 O O . LEU A 1 173 ? -15.182 3.728 -16.807 1.00 80.81 173 LEU A O 1
ATOM 1372 N N . GLY A 1 174 ? -13.531 2.354 -17.408 1.00 84.19 174 GLY A N 1
ATOM 1373 C CA . GLY A 1 174 ? -13.291 2.998 -18.690 1.00 84.19 174 GLY A CA 1
ATOM 1374 C C . GLY A 1 174 ? -12.657 4.391 -18.605 1.00 84.19 174 GLY A C 1
ATOM 1375 O O . GLY A 1 174 ? -12.586 5.085 -19.619 1.00 84.19 174 GLY A O 1
ATOM 1376 N N . LEU A 1 175 ? -12.185 4.803 -17.430 1.00 86.00 175 LEU A N 1
ATOM 1377 C CA . LEU A 1 175 ? -11.632 6.140 -17.198 1.00 86.00 175 LEU A CA 1
ATOM 1378 C C . LEU A 1 175 ? -10.125 6.214 -17.451 1.00 86.00 175 LEU A C 1
ATOM 1380 O O . LEU A 1 175 ? -9.598 7.304 -17.637 1.00 86.00 175 LEU A O 1
ATOM 1384 N N . LEU A 1 176 ? -9.439 5.067 -17.466 1.00 88.88 176 LEU A N 1
ATOM 1385 C CA . LEU A 1 176 ? -7.979 5.005 -17.535 1.00 88.88 176 LEU A CA 1
ATOM 1386 C C . LEU A 1 176 ? -7.400 5.756 -18.745 1.00 88.88 176 LEU A C 1
ATOM 1388 O O . LEU A 1 176 ? -6.502 6.573 -18.576 1.00 88.88 176 LEU A O 1
ATOM 1392 N N . GLU A 1 177 ? -7.959 5.537 -19.938 1.00 88.31 177 GLU A N 1
ATOM 1393 C CA . GLU A 1 177 ? -7.458 6.157 -21.173 1.00 88.31 177 GLU A CA 1
ATOM 1394 C C . GLU A 1 177 ? -7.515 7.688 -21.157 1.00 88.31 177 GLU A C 1
ATOM 1396 O O . GLU A 1 177 ? -6.594 8.342 -21.638 1.00 88.31 177 GLU A O 1
ATOM 1401 N N . ALA A 1 178 ? -8.560 8.250 -20.546 1.00 86.44 178 ALA A N 1
ATOM 1402 C CA . ALA A 1 178 ? -8.752 9.694 -20.445 1.00 86.44 178 ALA A CA 1
ATOM 1403 C C . ALA A 1 178 ? -7.851 10.355 -19.387 1.00 86.44 178 ALA A C 1
ATOM 1405 O O . ALA A 1 178 ? -7.714 11.579 -19.383 1.00 86.44 178 ALA A O 1
ATOM 1406 N N . LEU A 1 179 ? -7.281 9.560 -18.475 1.00 89.75 179 LEU A N 1
ATOM 1407 C CA . LEU A 1 179 ? -6.412 10.025 -17.393 1.00 89.75 179 LEU A CA 1
ATOM 1408 C C . LEU A 1 179 ? -4.930 9.938 -17.737 1.00 89.75 179 LEU A C 1
ATOM 1410 O O . LEU A 1 179 ? -4.107 10.456 -16.983 1.00 89.75 179 LEU A O 1
ATOM 1414 N N . TYR A 1 180 ? -4.563 9.273 -18.830 1.00 90.69 180 TYR A N 1
ATOM 1415 C CA . TYR A 1 180 ? -3.169 9.233 -19.231 1.00 90.69 180 TYR A CA 1
ATOM 1416 C C . TYR A 1 180 ? -2.665 10.624 -19.606 1.00 90.69 180 TYR A C 1
ATOM 1418 O O . TYR A 1 180 ? -3.363 11.442 -20.189 1.00 90.69 180 TYR A O 1
ATOM 1426 N N . LEU A 1 181 ? -1.420 10.895 -19.251 1.00 85.31 181 LEU A N 1
ATOM 1427 C CA . LEU A 1 181 ? -0.750 12.142 -19.565 1.00 85.31 181 LEU A CA 1
ATOM 1428 C C . LEU A 1 181 ? 0.314 11.888 -20.627 1.00 85.31 181 LEU A C 1
ATOM 1430 O O . LEU A 1 181 ? 1.013 10.874 -20.588 1.00 85.31 181 LEU A O 1
ATOM 1434 N N . ASN A 1 182 ? 0.505 12.864 -21.514 1.00 70.69 182 ASN A N 1
ATOM 1435 C CA . ASN A 1 182 ? 1.731 12.975 -22.300 1.00 70.69 182 ASN A CA 1
ATOM 1436 C C . ASN A 1 182 ? 2.840 13.507 -21.381 1.00 70.69 182 ASN A C 1
ATOM 1438 O O . ASN A 1 182 ? 3.179 14.690 -21.408 1.00 70.69 182 ASN A O 1
ATOM 1442 N N . SER A 1 183 ? 3.338 12.652 -20.488 1.00 66.00 183 SER A N 1
ATOM 1443 C CA . SER A 1 183 ? 4.378 13.000 -19.524 1.00 66.00 183 SER A CA 1
ATOM 1444 C C . SER A 1 183 ? 5.773 12.756 -20.110 1.00 66.00 183 SER A C 1
ATOM 1446 O O . SER A 1 183 ? 5.993 11.865 -20.928 1.00 66.00 183 SER A O 1
ATOM 1448 N N . GLY A 1 184 ? 6.761 13.528 -19.648 1.00 67.88 184 GLY A N 1
ATOM 1449 C CA . GLY A 1 184 ? 8.182 13.251 -19.891 1.00 67.88 184 GLY A CA 1
ATOM 1450 C C . GLY A 1 184 ? 8.727 12.060 -19.089 1.00 67.88 184 GLY A C 1
ATOM 1451 O O . GLY A 1 184 ? 9.946 11.942 -18.975 1.00 67.88 184 GLY A O 1
ATOM 1452 N N . SER A 1 185 ? 7.841 11.226 -18.528 1.00 79.81 185 SER A N 1
ATOM 1453 C CA . SER A 1 185 ? 8.148 10.114 -17.625 1.00 79.81 185 SER A CA 1
ATOM 1454 C C . SER A 1 185 ? 9.093 9.081 -18.255 1.00 79.81 185 SER A C 1
ATOM 1456 O O . SER A 1 185 ? 9.245 8.983 -19.477 1.00 79.81 185 SER A O 1
ATOM 1458 N N . GLY A 1 186 ? 9.738 8.305 -17.380 1.00 78.50 186 GLY A N 1
ATOM 1459 C CA . GLY A 1 186 ? 10.427 7.066 -17.729 1.00 78.50 186 GLY A CA 1
ATOM 1460 C C . GLY A 1 186 ? 9.494 5.952 -18.220 1.00 78.50 186 GLY A C 1
ATOM 1461 O O . GLY A 1 186 ? 9.932 5.099 -18.987 1.00 78.50 186 GLY A O 1
ATOM 1462 N N . PHE A 1 187 ? 8.227 5.966 -17.800 1.00 85.88 187 PHE A N 1
ATOM 1463 C CA . PHE A 1 187 ? 7.210 4.972 -18.149 1.00 85.88 187 PHE A CA 1
ATOM 1464 C C . PHE A 1 187 ? 6.590 5.232 -19.525 1.00 85.88 187 PHE A C 1
ATOM 1466 O O . PHE A 1 187 ? 6.686 6.326 -20.085 1.00 85.88 187 PHE A O 1
ATOM 1473 N N . SER A 1 188 ? 5.929 4.215 -20.080 1.00 84.56 188 SER A N 1
ATOM 1474 C CA . SER A 1 188 ? 5.186 4.318 -21.334 1.00 84.56 188 SER A CA 1
ATOM 1475 C C . SER A 1 188 ? 4.080 5.370 -21.248 1.00 84.56 188 SER A C 1
ATOM 1477 O O . SER A 1 188 ? 3.928 6.176 -22.168 1.00 84.56 188 SER A O 1
ATOM 1479 N N . ARG A 1 189 ? 3.330 5.378 -20.138 1.00 87.44 189 ARG A N 1
ATOM 1480 C CA . ARG A 1 189 ? 2.252 6.325 -19.839 1.00 87.44 189 ARG A CA 1
ATOM 1481 C C . ARG A 1 189 ? 2.121 6.507 -18.325 1.00 87.44 189 ARG A C 1
ATOM 1483 O O . ARG A 1 189 ? 2.308 5.562 -17.560 1.00 87.44 189 ARG A O 1
ATOM 1490 N N . SER A 1 190 ? 1.728 7.705 -17.900 1.00 91.56 190 SER A N 1
ATOM 1491 C CA . SER A 1 190 ? 1.451 8.024 -16.492 1.00 91.56 190 SER A CA 1
ATOM 1492 C C . SER A 1 190 ? 0.007 8.478 -16.328 1.00 91.56 190 SER A C 1
ATOM 1494 O O . SER A 1 190 ? -0.469 9.288 -17.120 1.00 91.56 190 SER A O 1
ATOM 1496 N N . VAL A 1 191 ? -0.683 7.999 -15.297 1.00 94.00 191 VAL A N 1
ATOM 1497 C CA . VAL A 1 191 ? -2.057 8.415 -14.972 1.00 94.00 191 VAL A CA 1
ATOM 1498 C C . VAL A 1 191 ? -2.025 9.690 -14.133 1.00 94.00 191 VAL A C 1
ATOM 1500 O O . VAL A 1 191 ? -1.447 9.697 -13.052 1.00 94.00 191 VAL A O 1
ATOM 1503 N N . GLY A 1 192 ? -2.648 10.764 -14.611 1.00 93.19 192 GLY A N 1
ATOM 1504 C CA . GLY A 1 192 ? -2.833 12.007 -13.867 1.00 93.19 192 GLY A CA 1
ATOM 1505 C C . GLY A 1 192 ? -3.996 11.906 -12.889 1.00 93.19 192 GLY A C 1
ATOM 1506 O O . GLY A 1 192 ? -5.122 11.618 -13.288 1.00 93.19 192 GLY A O 1
ATOM 1507 N N . ILE A 1 193 ? -3.733 12.137 -11.605 1.00 93.56 193 ILE A N 1
ATOM 1508 C CA . ILE A 1 193 ? -4.747 12.124 -10.547 1.00 93.56 193 ILE A CA 1
ATOM 1509 C C . ILE A 1 193 ? -4.528 13.317 -9.626 1.00 93.56 193 ILE A C 1
ATOM 1511 O O . ILE A 1 193 ? -3.396 13.658 -9.296 1.00 93.56 193 ILE A O 1
ATOM 1515 N N . LYS A 1 194 ? -5.613 13.945 -9.177 1.00 92.06 194 LYS A N 1
ATOM 1516 C CA . LYS A 1 194 ? -5.551 15.173 -8.388 1.00 92.06 194 LYS A CA 1
ATOM 1517 C C . LYS A 1 194 ? -5.528 14.901 -6.896 1.00 92.06 194 LYS A C 1
ATOM 1519 O O . LYS A 1 194 ? -6.258 14.043 -6.392 1.00 92.06 194 LYS A O 1
ATOM 1524 N N . TRP A 1 195 ? -4.726 15.690 -6.196 1.00 91.94 195 TRP A N 1
ATOM 1525 C CA . TRP A 1 195 ? -4.752 15.811 -4.750 1.00 91.94 195 TRP A CA 1
ATOM 1526 C C . TRP A 1 195 ? -6.098 16.358 -4.263 1.00 91.94 195 TRP A C 1
ATOM 1528 O O . TRP A 1 195 ? -6.593 17.371 -4.759 1.00 91.94 195 TRP A O 1
ATOM 1538 N N . VAL A 1 196 ? -6.661 15.733 -3.229 1.00 88.62 196 VAL A N 1
ATOM 1539 C CA . VAL A 1 196 ? -7.799 16.270 -2.478 1.00 88.62 196 VAL A CA 1
ATOM 1540 C C . VAL A 1 196 ? -7.313 16.722 -1.107 1.00 88.62 196 VAL A C 1
ATOM 1542 O O . VAL A 1 196 ? -6.769 15.931 -0.337 1.00 88.62 196 VAL A O 1
ATOM 1545 N N . THR A 1 197 ? -7.522 18.003 -0.791 1.00 83.62 197 THR A N 1
ATOM 1546 C CA . THR A 1 197 ? -7.126 18.590 0.495 1.00 83.62 197 THR A CA 1
ATOM 1547 C C . THR A 1 197 ? -7.816 17.869 1.655 1.00 83.62 197 THR A C 1
ATOM 1549 O O . THR A 1 197 ? -9.043 17.951 1.756 1.00 83.62 197 THR A O 1
ATOM 1552 N N . PRO A 1 198 ? -7.055 17.202 2.548 1.00 78.06 198 PRO A N 1
ATOM 1553 C CA . PRO A 1 198 ? -7.636 16.473 3.668 1.00 78.06 198 PRO A CA 1
ATOM 1554 C C . PRO A 1 198 ? -8.376 17.415 4.621 1.00 78.06 198 PRO A C 1
ATOM 1556 O O . PRO A 1 198 ? -7.841 18.454 5.021 1.00 78.06 198 PRO A O 1
ATOM 1559 N N . LYS A 1 199 ? -9.591 17.044 5.026 1.00 79.12 199 LYS A N 1
ATOM 1560 C CA . LYS A 1 199 ? -10.348 17.722 6.084 1.00 79.12 199 LYS A CA 1
ATOM 1561 C C . LYS A 1 199 ? -10.001 17.106 7.437 1.00 79.12 199 LYS A C 1
ATOM 1563 O O . LYS A 1 199 ? -9.683 15.926 7.534 1.00 79.12 199 LYS A O 1
ATOM 1568 N N . ALA A 1 200 ? -10.128 17.883 8.513 1.00 71.12 200 ALA A N 1
ATOM 1569 C CA . ALA A 1 200 ? -9.823 17.410 9.870 1.00 71.12 200 ALA A CA 1
ATOM 1570 C C . ALA A 1 200 ? -10.630 16.163 10.286 1.00 71.12 200 ALA A C 1
ATOM 1572 O O . ALA A 1 200 ? -10.153 15.364 11.082 1.00 71.12 200 ALA A O 1
ATOM 1573 N N . VAL A 1 201 ? -11.832 15.987 9.730 1.00 69.50 201 VAL A N 1
ATOM 1574 C CA . VAL A 1 201 ? -12.701 14.828 9.990 1.00 69.50 201 VAL A CA 1
ATOM 1575 C C . VAL A 1 201 ? -12.304 13.574 9.205 1.00 69.50 201 VAL A C 1
ATOM 1577 O O . VAL A 1 201 ? -12.720 12.482 9.579 1.00 69.50 201 VAL A O 1
ATOM 1580 N N . ASP A 1 202 ? -11.494 13.696 8.147 1.00 66.94 202 ASP A N 1
ATOM 1581 C CA . ASP A 1 202 ? -11.155 12.559 7.280 1.00 66.94 202 ASP A CA 1
ATOM 1582 C C . ASP A 1 202 ? -10.304 11.505 7.993 1.00 66.94 202 ASP A C 1
ATOM 1584 O O . ASP A 1 202 ? -10.391 10.326 7.662 1.00 66.94 202 ASP A O 1
ATOM 1588 N N . SER A 1 203 ? -9.530 11.897 9.010 1.00 61.16 203 SER A N 1
ATOM 1589 C CA . SER A 1 203 ? -8.734 10.974 9.831 1.00 61.16 203 SER A CA 1
ATOM 1590 C C . SER A 1 203 ? -9.576 10.054 10.720 1.00 61.16 203 SER A C 1
ATOM 1592 O O . SER A 1 203 ? -9.056 9.063 11.228 1.00 61.16 203 SER A O 1
ATOM 1594 N N . LEU A 1 204 ? -10.863 10.362 10.910 1.00 62.72 204 LEU A N 1
ATOM 1595 C CA . LEU A 1 204 ? -11.796 9.577 11.723 1.00 62.72 204 LEU A CA 1
ATOM 1596 C C . LEU A 1 204 ? -12.640 8.606 10.882 1.00 62.72 204 LEU A C 1
ATOM 1598 O O . LEU A 1 204 ? -13.417 7.829 11.437 1.00 62.72 204 LEU A O 1
ATOM 1602 N N . LEU A 1 205 ? -12.519 8.654 9.552 1.00 68.62 205 LEU A N 1
ATOM 1603 C CA . LEU A 1 205 ? -13.336 7.868 8.635 1.00 68.62 205 LEU A CA 1
ATOM 1604 C C . LEU A 1 205 ? -12.607 6.598 8.196 1.00 68.62 205 LEU A C 1
ATOM 1606 O O . LEU A 1 205 ? -11.556 6.651 7.558 1.00 68.62 205 LEU A O 1
ATOM 1610 N N . TYR A 1 206 ? -13.224 5.445 8.444 1.00 74.19 206 TYR A N 1
ATOM 1611 C CA . TYR A 1 206 ? -12.838 4.207 7.776 1.00 74.19 206 TYR A CA 1
ATOM 1612 C C . TYR A 1 206 ? -13.240 4.288 6.302 1.00 74.19 206 TYR A C 1
ATOM 1614 O O . TYR A 1 206 ? -14.415 4.466 5.973 1.00 74.19 206 TYR A O 1
ATOM 1622 N N . ARG A 1 207 ? -12.259 4.168 5.404 1.00 79.88 207 ARG A N 1
ATOM 1623 C CA . ARG A 1 207 ? -12.488 4.107 3.957 1.00 79.88 207 ARG A CA 1
ATOM 1624 C C . ARG A 1 207 ? -12.456 2.648 3.517 1.00 79.88 207 ARG A C 1
ATOM 1626 O O . ARG A 1 207 ? -11.527 1.923 3.865 1.00 79.88 207 ARG A O 1
ATOM 1633 N N . PHE A 1 208 ? -13.459 2.218 2.756 1.00 84.06 208 PHE A N 1
ATOM 1634 C CA . PHE A 1 208 ? -13.486 0.861 2.219 1.00 84.06 208 PHE A CA 1
ATOM 1635 C C . PHE A 1 208 ? -12.542 0.764 1.015 1.00 84.06 208 PHE A C 1
ATOM 163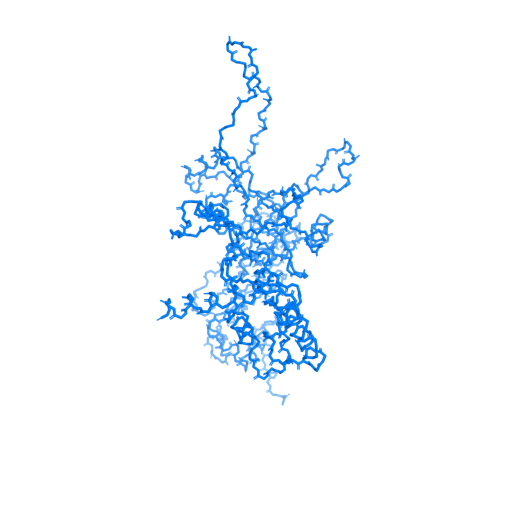7 O O . PHE A 1 208 ? -12.722 1.456 0.007 1.00 84.06 208 PHE A O 1
ATOM 1644 N N . THR A 1 209 ? -11.514 -0.073 1.140 1.00 87.94 209 THR A N 1
ATOM 1645 C CA . THR A 1 209 ? -10.477 -0.277 0.126 1.00 87.94 209 THR A CA 1
ATOM 1646 C C . THR A 1 209 ? -10.548 -1.706 -0.397 1.00 87.94 209 THR A C 1
ATOM 1648 O O . THR A 1 209 ? -10.761 -2.647 0.365 1.00 87.94 209 THR A O 1
ATOM 1651 N N . THR A 1 210 ? -10.402 -1.890 -1.709 1.00 89.62 210 THR A N 1
ATOM 1652 C CA . THR A 1 210 ? -10.407 -3.230 -2.322 1.00 89.62 210 THR A CA 1
ATOM 1653 C C . THR A 1 210 ? -9.030 -3.881 -2.288 1.00 89.62 210 THR A C 1
ATOM 1655 O O . THR A 1 210 ? -8.918 -5.102 -2.282 1.00 89.62 210 THR A O 1
ATOM 1658 N N . CYS A 1 211 ? -7.976 -3.066 -2.307 1.00 92.25 211 CYS A N 1
ATOM 1659 C CA . CYS A 1 211 ? -6.587 -3.505 -2.311 1.00 92.25 211 CYS A CA 1
ATOM 1660 C C . CYS A 1 211 ? -5.651 -2.350 -1.930 1.00 92.25 211 CYS A C 1
ATOM 1662 O O . CYS A 1 211 ? -6.025 -1.175 -2.000 1.00 92.25 211 CYS A O 1
ATOM 1664 N N . ALA A 1 212 ? -4.426 -2.695 -1.531 1.00 96.00 212 ALA A N 1
ATOM 1665 C CA . ALA A 1 212 ? -3.380 -1.753 -1.161 1.00 96.00 212 ALA A CA 1
ATOM 1666 C C . ALA A 1 212 ? -2.028 -2.227 -1.697 1.00 96.00 212 ALA A C 1
ATOM 1668 O O . ALA A 1 212 ? -1.658 -3.386 -1.514 1.00 96.00 212 ALA A O 1
ATOM 1669 N N . PHE A 1 213 ? -1.277 -1.322 -2.319 1.00 97.69 213 PHE A N 1
ATOM 1670 C CA . PHE A 1 213 ? 0.013 -1.628 -2.932 1.00 97.69 213 PHE A CA 1
ATOM 1671 C C . PHE A 1 213 ? 1.083 -0.671 -2.436 1.00 97.69 213 PHE A C 1
ATOM 1673 O O . PHE A 1 213 ? 0.805 0.502 -2.192 1.00 97.69 213 PHE A O 1
ATOM 1680 N N . ARG A 1 214 ? 2.314 -1.168 -2.293 1.00 97.50 214 ARG A N 1
ATOM 1681 C CA . ARG A 1 214 ? 3.463 -0.315 -1.975 1.00 97.50 214 ARG A CA 1
ATOM 1682 C C . ARG A 1 214 ? 3.710 0.675 -3.105 1.00 97.50 214 ARG A C 1
ATOM 1684 O O . ARG A 1 214 ? 3.458 0.370 -4.271 1.00 97.50 214 ARG A O 1
ATOM 1691 N N . VAL A 1 215 ? 4.228 1.837 -2.731 1.00 96.88 215 VAL A N 1
ATOM 1692 C CA . VAL A 1 215 ? 4.565 2.913 -3.659 1.00 96.88 215 VAL A CA 1
ATOM 1693 C C . VAL A 1 215 ? 6.032 3.287 -3.521 1.00 96.88 215 VAL A C 1
ATOM 1695 O O . VAL A 1 215 ? 6.567 3.351 -2.414 1.00 96.88 215 VAL A O 1
ATOM 1698 N N . THR A 1 216 ? 6.650 3.606 -4.651 1.00 95.69 216 THR A N 1
ATOM 1699 C CA . THR A 1 216 ? 7.978 4.207 -4.743 1.00 95.69 216 THR A CA 1
ATOM 1700 C C . THR A 1 216 ? 7.874 5.552 -5.454 1.00 95.69 216 THR A C 1
ATOM 1702 O O . THR A 1 216 ? 7.128 5.695 -6.416 1.00 95.69 216 THR A O 1
ATOM 1705 N N . LEU A 1 217 ? 8.604 6.557 -4.978 1.00 95.00 217 LEU A N 1
ATOM 1706 C CA . LEU A 1 217 ? 8.702 7.850 -5.654 1.00 95.00 217 LEU A CA 1
ATOM 1707 C C . LEU A 1 217 ? 9.638 7.715 -6.860 1.00 95.00 217 LEU A C 1
ATOM 1709 O O . LEU A 1 217 ? 10.740 7.193 -6.699 1.00 95.00 217 LEU A O 1
ATOM 1713 N N . ALA A 1 218 ? 9.229 8.190 -8.039 1.00 91.19 218 ALA A N 1
ATOM 1714 C CA . ALA A 1 218 ? 10.075 8.121 -9.236 1.00 91.19 218 ALA A CA 1
ATOM 1715 C C . ALA A 1 218 ? 11.330 9.002 -9.121 1.00 91.19 218 ALA A C 1
ATOM 1717 O O . ALA A 1 218 ? 12.401 8.619 -9.586 1.00 91.19 218 ALA A O 1
ATOM 1718 N N . ASP A 1 219 ? 11.199 10.153 -8.458 1.00 89.81 219 ASP A N 1
ATOM 1719 C CA . ASP A 1 219 ? 12.306 11.042 -8.107 1.00 89.81 219 ASP A CA 1
ATOM 1720 C C . ASP A 1 219 ? 12.237 11.373 -6.606 1.00 89.81 219 ASP A C 1
ATOM 1722 O O . ASP A 1 219 ? 11.554 12.325 -6.214 1.00 89.81 219 ASP A O 1
ATOM 1726 N N . PRO A 1 220 ? 12.887 10.577 -5.737 1.00 90.00 220 PRO A N 1
ATOM 1727 C CA . PRO A 1 220 ? 12.878 10.810 -4.296 1.00 90.00 220 PRO A CA 1
ATOM 1728 C C . PRO A 1 220 ? 13.705 12.035 -3.875 1.00 90.00 220 PRO A C 1
ATOM 1730 O O . PRO A 1 220 ? 13.533 12.509 -2.754 1.00 90.00 220 PRO A O 1
ATOM 1733 N N . GLY A 1 221 ? 14.593 12.544 -4.740 1.00 89.31 221 GLY A N 1
ATOM 1734 C CA . GLY A 1 221 ? 15.415 13.726 -4.469 1.00 89.31 221 GLY A CA 1
ATOM 1735 C C . GLY A 1 221 ? 14.676 15.042 -4.719 1.00 89.31 221 GLY A C 1
ATOM 1736 O O . GLY A 1 221 ? 15.032 16.071 -4.143 1.00 89.31 221 GLY A O 1
ATOM 1737 N N . ASN A 1 222 ? 13.625 15.017 -5.541 1.00 89.81 222 ASN A N 1
ATOM 1738 C CA . ASN A 1 222 ? 12.790 16.183 -5.799 1.00 89.81 222 ASN A CA 1
ATOM 1739 C C . ASN A 1 222 ? 12.120 16.691 -4.515 1.00 89.81 222 ASN A C 1
ATOM 1741 O O . ASN A 1 222 ? 11.469 15.947 -3.777 1.00 89.81 222 ASN A O 1
ATOM 1745 N N . ARG A 1 223 ? 12.210 18.005 -4.296 1.00 87.69 223 ARG A N 1
ATOM 1746 C CA . ARG A 1 223 ? 11.572 18.723 -3.190 1.00 87.69 223 ARG A CA 1
ATOM 1747 C C . ARG A 1 223 ? 10.096 18.355 -3.010 1.00 87.69 223 ARG A C 1
ATOM 1749 O O . ARG A 1 223 ? 9.673 18.102 -1.884 1.00 87.69 223 ARG A O 1
ATOM 1756 N N . ALA A 1 224 ? 9.320 18.315 -4.094 1.00 89.75 224 ALA A N 1
ATOM 1757 C CA . ALA A 1 224 ? 7.897 17.985 -4.033 1.00 89.75 224 ALA A CA 1
ATOM 1758 C C . ALA A 1 224 ? 7.675 16.554 -3.510 1.00 89.75 224 ALA A C 1
ATOM 1760 O O . ALA A 1 224 ? 6.825 16.332 -2.645 1.00 89.75 224 ALA A O 1
ATOM 1761 N N . SER A 1 225 ? 8.498 15.600 -3.954 1.00 92.75 225 SER A N 1
ATOM 1762 C CA . SER A 1 225 ? 8.473 14.207 -3.496 1.00 92.75 225 SER A CA 1
ATOM 1763 C C . SER A 1 225 ? 8.861 14.071 -2.024 1.00 92.75 225 SER A C 1
ATOM 1765 O O . SER A 1 225 ? 8.227 13.318 -1.279 1.00 92.75 225 SER A O 1
ATOM 1767 N N . VAL A 1 226 ? 9.862 14.831 -1.568 1.00 92.56 226 VAL A N 1
ATOM 1768 C CA . VAL A 1 226 ? 10.264 14.872 -0.153 1.00 92.56 226 VAL A CA 1
ATOM 1769 C C . VAL A 1 226 ? 9.125 15.417 0.708 1.00 92.56 226 VAL A C 1
ATOM 1771 O O . VAL A 1 226 ? 8.776 14.816 1.723 1.00 92.56 226 VAL A O 1
ATOM 1774 N N . CYS A 1 227 ? 8.484 16.512 0.292 1.00 91.25 227 CYS A N 1
ATOM 1775 C CA . CYS A 1 227 ? 7.355 17.077 1.027 1.00 91.25 227 CYS A CA 1
ATOM 1776 C C . CYS A 1 227 ? 6.161 16.113 1.083 1.00 91.25 227 CYS A C 1
ATOM 1778 O O . CYS A 1 227 ? 5.578 15.933 2.154 1.00 91.25 227 CYS A O 1
ATOM 1780 N N . LEU A 1 228 ? 5.818 15.467 -0.038 1.00 92.88 228 LEU A N 1
ATOM 1781 C CA . LEU A 1 228 ? 4.745 14.475 -0.087 1.00 92.88 228 LEU A CA 1
ATOM 1782 C C . LEU A 1 228 ? 5.042 13.275 0.821 1.00 92.88 228 LEU A C 1
ATOM 1784 O O . LEU A 1 228 ? 4.194 12.891 1.626 1.00 92.88 228 LEU A O 1
ATOM 1788 N N . SER A 1 229 ? 6.239 12.694 0.721 1.00 94.12 229 SER A N 1
ATOM 1789 C CA . SER A 1 229 ? 6.611 11.530 1.534 1.00 94.12 229 SER A CA 1
ATOM 1790 C C . SER A 1 229 ? 6.639 11.860 3.020 1.00 94.12 229 SER A C 1
ATOM 1792 O O . SER A 1 229 ? 6.066 11.110 3.800 1.00 94.12 229 SER A O 1
ATOM 1794 N N . GLN A 1 230 ? 7.202 12.999 3.430 1.00 93.12 230 GLN A N 1
ATOM 1795 C CA . GLN A 1 230 ? 7.172 13.434 4.831 1.00 93.12 230 GLN A CA 1
ATOM 1796 C C . GLN A 1 230 ? 5.750 13.683 5.338 1.00 93.12 230 GLN A C 1
ATOM 1798 O O . GLN A 1 230 ? 5.440 13.352 6.482 1.00 93.12 230 GLN A O 1
ATOM 1803 N N . PHE A 1 231 ? 4.874 14.255 4.507 1.00 91.38 231 PHE A N 1
ATOM 1804 C CA . PHE A 1 231 ? 3.476 14.456 4.874 1.00 91.38 231 PHE A CA 1
ATOM 1805 C C . PHE A 1 231 ? 2.783 13.120 5.154 1.00 91.38 231 PHE A C 1
ATOM 1807 O O . PHE A 1 231 ? 2.155 12.973 6.203 1.00 91.38 231 PHE A O 1
ATOM 1814 N N . VAL A 1 232 ? 2.939 12.154 4.243 1.00 93.31 232 VAL A N 1
ATOM 1815 C CA . VAL A 1 232 ? 2.296 10.839 4.338 1.00 93.31 232 VAL A CA 1
ATOM 1816 C C . VAL A 1 232 ? 2.901 10.006 5.468 1.00 93.31 232 VAL A C 1
ATOM 1818 O O . VAL A 1 232 ? 2.180 9.564 6.356 1.00 93.31 232 VAL A O 1
ATOM 1821 N N . LEU A 1 233 ? 4.229 9.862 5.500 1.00 94.12 233 LEU A N 1
ATOM 1822 C CA . LEU A 1 233 ? 4.959 9.125 6.541 1.00 94.12 233 LEU A CA 1
ATOM 1823 C C . LEU A 1 233 ? 4.816 9.755 7.934 1.00 94.12 233 LEU A C 1
ATOM 1825 O O . LEU A 1 233 ? 4.969 9.065 8.937 1.00 94.12 233 LEU A O 1
ATOM 1829 N N . GLY A 1 234 ? 4.470 11.043 8.012 1.00 91.12 234 GLY A N 1
ATOM 1830 C CA . GLY A 1 234 ? 4.083 11.722 9.249 1.00 91.12 234 GLY A CA 1
ATOM 1831 C C . GLY A 1 234 ? 2.706 11.316 9.795 1.00 91.12 234 GLY A C 1
ATOM 1832 O O . GLY A 1 234 ? 2.221 11.956 10.726 1.00 91.12 234 GLY A O 1
ATOM 1833 N N . GLY A 1 235 ? 2.056 10.302 9.212 1.00 87.56 235 GLY A N 1
ATOM 1834 C CA . GLY A 1 235 ? 0.776 9.746 9.658 1.00 87.56 235 GLY A CA 1
ATOM 1835 C C . GLY A 1 235 ? -0.456 10.408 9.043 1.00 87.56 235 GLY A C 1
ATOM 1836 O O . GLY A 1 235 ? -1.580 10.108 9.445 1.00 87.56 235 GLY A O 1
ATOM 1837 N N . ARG A 1 236 ? -0.280 11.317 8.076 1.00 88.19 236 ARG A N 1
ATOM 1838 C CA . ARG A 1 236 ? -1.403 11.920 7.348 1.00 88.19 236 ARG A CA 1
ATOM 1839 C C . ARG A 1 236 ? -1.706 11.112 6.096 1.00 88.19 236 ARG A C 1
ATOM 1841 O O . ARG A 1 236 ? -0.823 10.532 5.479 1.00 88.19 236 ARG A O 1
ATOM 1848 N N . SER A 1 237 ? -2.976 11.085 5.716 1.00 90.44 237 SER A N 1
ATOM 1849 C CA . SER A 1 237 ? -3.421 10.398 4.504 1.00 90.44 237 SER A CA 1
ATOM 1850 C C . SER A 1 237 ? -3.939 11.402 3.487 1.00 90.44 237 SER A C 1
ATOM 1852 O O . SER A 1 237 ? -4.427 12.473 3.850 1.00 90.44 237 SER A O 1
ATOM 1854 N N . VAL A 1 238 ? -3.814 11.049 2.215 1.00 90.81 238 VAL A N 1
ATOM 1855 C CA . VAL A 1 238 ? -4.142 11.904 1.078 1.00 90.81 238 VAL A CA 1
ATOM 1856 C C . VAL A 1 238 ? -5.139 11.175 0.205 1.00 90.81 238 VAL A C 1
ATOM 1858 O O . VAL A 1 238 ? -4.853 10.095 -0.307 1.00 90.81 238 VAL A O 1
ATOM 1861 N N . VAL A 1 239 ? -6.307 11.775 0.024 1.00 91.62 239 VAL A N 1
ATOM 1862 C CA . VAL A 1 239 ? -7.299 11.274 -0.922 1.00 91.62 239 VAL A CA 1
ATOM 1863 C C . VAL A 1 239 ? -6.959 11.794 -2.315 1.00 91.62 239 VAL A C 1
ATOM 1865 O O . VAL A 1 239 ? -6.495 12.922 -2.480 1.00 91.62 239 VAL A O 1
ATOM 1868 N N . LEU A 1 240 ? -7.171 10.949 -3.314 1.00 93.19 240 LEU A N 1
ATOM 1869 C CA . LEU A 1 240 ? -6.784 11.176 -4.694 1.00 93.19 240 LEU A CA 1
ATOM 1870 C C . LEU A 1 240 ? -7.992 10.947 -5.613 1.00 93.19 240 LEU A C 1
ATOM 1872 O O . LEU A 1 240 ? -8.640 9.895 -5.548 1.00 93.19 240 LEU A O 1
ATOM 1876 N N . ALA A 1 241 ? -8.297 11.929 -6.464 1.00 91.25 241 ALA A N 1
ATOM 1877 C CA . ALA A 1 241 ? -9.515 11.961 -7.273 1.00 91.25 241 ALA A CA 1
ATOM 1878 C C . ALA A 1 241 ? -9.244 12.203 -8.765 1.00 91.25 241 ALA A C 1
ATOM 1880 O O . ALA A 1 241 ? -8.342 12.952 -9.139 1.00 91.25 241 ALA A O 1
ATOM 1881 N N . HIS A 1 242 ? -10.058 11.592 -9.630 1.00 88.06 242 HIS A N 1
ATOM 1882 C CA . HIS A 1 242 ? -9.887 11.686 -11.088 1.00 88.06 242 HIS A CA 1
ATOM 1883 C C . HIS A 1 242 ? -10.410 13.009 -11.685 1.00 88.06 242 HIS A C 1
ATOM 1885 O O . HIS A 1 242 ? -10.066 13.362 -12.806 1.00 88.06 242 HIS A O 1
ATOM 1891 N N . GLY A 1 243 ? -11.238 13.758 -10.949 1.00 81.94 243 GLY A N 1
ATOM 1892 C CA . GLY A 1 243 ? -11.636 15.126 -11.307 1.00 81.94 243 GLY A CA 1
ATOM 1893 C C . GLY A 1 243 ? -12.579 15.287 -12.511 1.00 81.94 243 GLY A C 1
ATOM 1894 O O . GLY A 1 243 ? -12.769 16.419 -12.945 1.00 81.94 243 GLY A O 1
ATOM 1895 N N . PHE A 1 244 ? -13.171 14.208 -13.036 1.00 81.81 244 PHE A N 1
ATOM 1896 C CA . PHE A 1 244 ? -14.210 14.284 -14.078 1.00 81.81 244 PHE A CA 1
ATOM 1897 C C . PHE A 1 244 ? -15.592 14.476 -13.451 1.00 81.81 244 PHE A C 1
ATOM 1899 O O . PHE A 1 244 ? -15.892 13.877 -12.422 1.00 81.81 244 PHE A O 1
ATOM 1906 N N . ASP A 1 245 ? -16.436 15.277 -14.085 1.00 75.75 245 ASP A N 1
ATOM 1907 C CA . ASP A 1 245 ? -17.854 15.426 -13.766 1.00 75.75 245 ASP A CA 1
ATOM 1908 C C . ASP A 1 245 ? -18.711 14.329 -14.427 1.00 75.75 245 ASP A C 1
ATOM 1910 O O . ASP A 1 245 ? -18.294 13.671 -15.385 1.00 75.75 245 ASP A O 1
ATOM 1914 N N . ASP A 1 246 ? -19.930 14.126 -13.917 1.00 69.50 246 ASP A N 1
ATOM 1915 C CA . ASP A 1 246 ? -20.836 13.054 -14.361 1.00 69.50 246 ASP A CA 1
ATOM 1916 C C . ASP A 1 246 ? -21.159 13.131 -15.861 1.00 69.50 246 ASP A C 1
ATOM 1918 O O . ASP A 1 246 ? -21.313 12.104 -16.525 1.00 69.50 246 ASP A O 1
ATOM 1922 N N . GLU A 1 247 ? -21.245 14.340 -16.421 1.00 73.06 247 GLU A N 1
ATOM 1923 C CA . GLU A 1 247 ? -21.490 14.542 -17.849 1.00 73.06 247 GLU A CA 1
ATOM 1924 C C . GLU A 1 247 ? -20.308 14.037 -18.692 1.00 73.06 247 GLU A C 1
ATOM 1926 O O . GLU A 1 247 ? -20.510 13.293 -19.658 1.00 73.06 247 GLU A O 1
ATOM 1931 N N . THR A 1 248 ? -19.073 14.343 -18.279 1.00 72.12 248 THR A N 1
ATOM 1932 C CA . THR A 1 248 ? -17.856 13.842 -18.931 1.00 72.12 248 THR A CA 1
ATOM 1933 C C . THR A 1 248 ? -17.738 12.328 -18.806 1.00 72.12 248 THR A C 1
ATOM 1935 O O . THR A 1 248 ? -17.463 11.662 -19.803 1.00 72.12 248 THR A O 1
ATOM 1938 N N . ILE A 1 249 ? -18.016 11.756 -17.629 1.00 74.44 249 ILE A N 1
ATOM 1939 C CA . ILE A 1 249 ? -18.018 10.296 -17.438 1.00 74.44 249 ILE A CA 1
ATOM 1940 C C . ILE A 1 249 ? -19.038 9.640 -18.377 1.00 74.44 249 ILE A C 1
ATOM 1942 O O . ILE A 1 249 ? -18.708 8.694 -19.092 1.00 74.44 249 ILE A O 1
ATOM 1946 N N . ASN A 1 250 ? -20.266 10.160 -18.429 1.00 72.56 250 ASN A N 1
ATOM 1947 C CA . ASN A 1 250 ? -21.320 9.629 -19.293 1.00 72.56 250 ASN A CA 1
ATOM 1948 C C . ASN A 1 250 ? -20.974 9.751 -20.784 1.00 72.56 250 ASN A C 1
ATOM 1950 O O . ASN A 1 250 ? -21.327 8.871 -21.569 1.00 72.56 250 ASN A O 1
ATOM 1954 N N . CYS A 1 251 ? -20.282 10.818 -21.184 1.00 73.19 251 CYS A N 1
ATOM 1955 C CA . CYS A 1 251 ? -19.791 10.990 -22.547 1.00 73.19 251 CYS A CA 1
ATOM 1956 C C . CYS A 1 251 ? -18.687 9.971 -22.880 1.00 73.19 251 CYS A C 1
ATOM 1958 O O . CYS A 1 251 ? -18.780 9.265 -23.884 1.00 73.19 251 CYS A O 1
ATOM 1960 N N . LEU A 1 252 ? -17.695 9.812 -21.996 1.00 71.88 252 LEU A N 1
ATOM 1961 C CA . LEU A 1 252 ? -16.604 8.843 -22.150 1.00 71.88 252 LEU A CA 1
ATOM 1962 C C . LEU A 1 252 ? -17.120 7.402 -22.232 1.00 71.88 252 LEU A C 1
ATOM 1964 O O . LEU A 1 252 ? -16.647 6.621 -23.059 1.00 71.88 252 LEU A O 1
ATOM 1968 N N . MET A 1 253 ? -18.128 7.058 -21.428 1.00 70.75 253 MET A N 1
ATOM 1969 C CA . MET A 1 253 ? -18.746 5.730 -21.426 1.00 70.75 253 MET A CA 1
ATOM 1970 C C . MET A 1 253 ? -19.479 5.394 -22.731 1.00 70.75 253 MET A C 1
ATOM 1972 O O . MET A 1 253 ? -19.590 4.218 -23.072 1.00 70.75 253 MET A O 1
ATOM 1976 N N . LYS A 1 254 ? -19.949 6.398 -23.483 1.00 74.25 254 LYS A N 1
ATOM 1977 C CA . LYS A 1 254 ? -20.593 6.203 -24.795 1.00 74.25 254 LYS A CA 1
ATOM 1978 C C . LYS A 1 254 ? -19.591 5.994 -25.933 1.00 74.25 254 LYS A C 1
ATOM 1980 O O . LYS A 1 254 ? -19.984 5.519 -26.996 1.00 74.25 254 LYS A O 1
ATOM 1985 N N . LEU A 1 255 ? -18.318 6.338 -25.731 1.00 65.69 255 LEU A N 1
ATOM 1986 C CA . LEU A 1 255 ? -17.265 6.166 -26.730 1.00 65.69 255 LEU A CA 1
ATOM 1987 C C . LEU A 1 255 ? -16.618 4.776 -26.614 1.00 65.69 255 LEU A C 1
ATOM 1989 O O . LEU A 1 255 ? -16.340 4.323 -25.492 1.00 65.69 255 LEU A O 1
ATOM 1993 N N . PRO A 1 256 ? -16.322 4.105 -27.745 1.00 62.16 256 PRO A N 1
ATOM 1994 C CA . PRO A 1 256 ? -15.522 2.890 -27.726 1.00 62.16 256 PRO A CA 1
ATOM 1995 C C . PRO A 1 256 ? -14.095 3.206 -27.225 1.00 62.16 256 PRO A C 1
ATOM 1997 O O . PRO A 1 256 ? -13.612 4.323 -27.435 1.00 62.16 256 PRO A O 1
ATOM 2000 N N . PRO A 1 257 ? -13.406 2.264 -26.545 1.00 58.97 257 PRO A N 1
ATOM 2001 C CA . PRO A 1 257 ? -12.149 2.541 -25.835 1.00 58.97 257 PRO A CA 1
ATOM 2002 C C . PRO A 1 257 ? -11.057 3.178 -26.705 1.00 58.97 257 PRO A C 1
ATOM 2004 O O . PRO A 1 257 ? -10.327 4.046 -26.246 1.00 58.97 257 PRO A O 1
ATOM 2007 N N . ASN A 1 258 ? -10.998 2.793 -27.980 1.00 59.16 258 ASN A N 1
ATOM 2008 C CA . ASN A 1 258 ? -10.055 3.280 -28.988 1.00 59.16 258 ASN A CA 1
ATOM 2009 C C . ASN A 1 258 ? -10.357 4.692 -29.529 1.00 59.16 258 ASN A C 1
ATOM 2011 O O . ASN A 1 258 ? -9.538 5.236 -30.263 1.00 59.16 258 ASN A O 1
ATOM 2015 N N . MET A 1 259 ? -11.513 5.281 -29.200 1.00 56.41 259 MET A N 1
ATOM 2016 C CA . MET A 1 259 ? -11.891 6.650 -29.586 1.00 56.41 259 MET A CA 1
ATOM 2017 C C . MET A 1 259 ? -11.908 7.625 -28.401 1.00 56.41 259 MET A C 1
ATOM 2019 O O . MET A 1 259 ? -12.324 8.774 -28.556 1.00 56.41 259 MET A O 1
ATOM 2023 N N . ARG A 1 260 ? -11.489 7.191 -27.205 1.00 65.56 260 ARG A N 1
ATOM 2024 C CA . ARG A 1 260 ? -11.425 8.081 -26.041 1.00 65.56 260 ARG A CA 1
ATOM 2025 C C . ARG A 1 260 ? -10.206 9.001 -26.163 1.00 65.56 260 ARG A C 1
ATOM 2027 O O . ARG A 1 260 ? -9.114 8.514 -26.451 1.00 65.56 260 ARG A O 1
ATOM 2034 N N . PRO A 1 261 ? -10.371 10.321 -25.976 1.00 57.28 261 PRO A N 1
ATOM 2035 C CA . PRO A 1 261 ? -9.261 11.255 -26.088 1.00 57.28 261 PRO A CA 1
ATOM 2036 C C . PRO A 1 261 ? -8.217 10.969 -25.006 1.00 57.28 261 PRO A C 1
ATOM 2038 O O . PRO A 1 261 ? -8.564 10.786 -23.842 1.00 57.28 261 PRO A O 1
ATOM 2041 N N . LEU A 1 262 ? -6.940 10.993 -25.402 1.00 51.84 262 LEU A N 1
ATOM 2042 C CA . LEU A 1 262 ? -5.782 10.780 -24.523 1.00 51.84 262 LEU A CA 1
ATOM 2043 C C . LEU A 1 262 ? -5.673 11.827 -23.409 1.00 51.84 262 LEU A C 1
ATOM 2045 O O . LEU A 1 262 ? -4.896 11.644 -22.489 1.00 51.84 262 LEU A O 1
ATOM 2049 N N . GLN A 1 263 ? -6.414 12.931 -23.509 1.00 48.44 263 GLN A N 1
ATOM 2050 C CA . GLN A 1 263 ? -6.485 13.970 -22.495 1.00 48.44 263 GLN A CA 1
ATOM 2051 C C . GLN A 1 263 ? -7.785 14.756 -22.689 1.00 48.44 263 GLN A C 1
ATOM 2053 O O . GLN A 1 263 ? -8.023 15.311 -23.764 1.00 48.44 263 GLN A O 1
ATOM 2058 N N . MET A 1 264 ? -8.629 14.834 -21.658 1.00 47.41 264 MET A N 1
ATOM 2059 C CA . MET A 1 264 ? -9.708 15.823 -21.623 1.00 47.41 264 MET A CA 1
ATOM 2060 C C . MET A 1 264 ? -9.242 17.026 -20.809 1.00 47.41 264 MET A C 1
ATOM 2062 O O . MET A 1 264 ? -8.985 16.915 -19.613 1.00 47.41 264 MET A O 1
ATOM 2066 N N . MET A 1 265 ? -9.119 18.183 -21.463 1.00 35.69 265 MET A N 1
ATOM 2067 C CA . MET A 1 265 ? -9.003 19.453 -20.748 1.00 35.69 265 MET A CA 1
ATOM 2068 C C . MET A 1 265 ? -10.281 19.623 -19.915 1.00 35.69 265 MET A C 1
ATOM 2070 O O . MET A 1 265 ? -11.370 19.518 -20.491 1.00 35.69 265 MET A O 1
ATOM 2074 N N . PRO A 1 266 ? -10.201 19.882 -18.597 1.00 37.94 266 PRO A N 1
ATOM 2075 C CA . PRO A 1 266 ? -11.375 20.347 -17.881 1.00 37.94 266 PRO A CA 1
ATOM 2076 C C . PRO A 1 266 ? -11.846 21.614 -18.595 1.00 37.94 266 PRO A C 1
ATOM 2078 O O . PRO A 1 266 ? -11.055 22.536 -18.815 1.00 37.94 266 PRO A O 1
ATOM 2081 N N . LYS A 1 267 ? -13.118 21.647 -19.010 1.00 31.23 267 LYS A N 1
ATOM 2082 C CA . LYS A 1 267 ? -13.731 22.905 -19.436 1.00 31.23 267 LYS A CA 1
ATOM 2083 C C . LYS A 1 267 ? -13.467 23.907 -18.312 1.00 31.23 267 LYS A C 1
ATOM 2085 O O . LYS A 1 267 ? -13.628 23.567 -17.138 1.00 31.23 267 LYS A O 1
ATOM 2090 N N . THR A 1 268 ? -13.007 25.105 -18.671 1.00 26.52 268 THR A N 1
ATOM 2091 C CA . THR A 1 268 ? -12.957 26.256 -17.760 1.00 26.52 268 THR A CA 1
ATOM 2092 C C . THR A 1 268 ? -14.207 26.254 -16.881 1.00 26.52 268 THR A C 1
ATOM 2094 O O . THR A 1 268 ? -15.285 25.976 -17.424 1.00 26.52 268 THR A O 1
ATOM 2097 N N . PRO A 1 269 ? -14.101 26.541 -15.566 1.00 27.80 269 PRO A N 1
ATOM 2098 C CA . PRO A 1 269 ? -15.294 26.664 -14.737 1.00 27.80 269 PRO A CA 1
ATOM 2099 C C . PRO A 1 269 ? -16.252 27.615 -15.458 1.00 27.80 269 PRO A C 1
ATOM 2101 O O . PRO A 1 269 ? -15.767 28.585 -16.055 1.00 27.80 269 PRO A O 1
ATOM 2104 N N . PRO A 1 270 ? -17.567 27.337 -15.493 1.00 27.91 270 PRO A N 1
ATOM 2105 C CA . PRO A 1 270 ? -18.487 28.281 -16.094 1.00 27.91 270 PRO A CA 1
ATOM 2106 C C . PRO A 1 270 ? -18.261 29.610 -15.377 1.00 27.91 270 PRO A C 1
ATOM 2108 O O . PRO A 1 270 ? -18.461 29.713 -14.167 1.00 27.91 270 PRO A O 1
ATOM 2111 N N . SER A 1 271 ? -17.758 30.601 -16.119 1.00 29.81 271 SER A N 1
ATOM 2112 C CA . SER A 1 271 ? -17.818 31.996 -15.706 1.00 29.81 271 SER A CA 1
ATOM 2113 C C . SER A 1 271 ? -19.245 32.235 -15.250 1.00 29.81 271 SER A C 1
ATOM 2115 O O . SER A 1 271 ? -20.149 31.837 -15.985 1.00 29.81 271 SER A O 1
ATOM 2117 N N . GLU A 1 272 ? -19.420 32.808 -14.062 1.00 32.66 272 GLU A N 1
ATOM 2118 C CA . GLU A 1 272 ? -20.700 33.150 -13.441 1.00 32.66 272 GLU A CA 1
ATOM 2119 C C . GLU A 1 272 ? -21.687 33.721 -14.470 1.00 32.66 272 GLU A C 1
ATOM 2121 O O . GLU A 1 272 ? -21.770 34.923 -14.706 1.00 32.66 272 GLU A O 1
ATOM 2126 N N . ALA A 1 273 ? -22.434 32.840 -15.126 1.00 26.66 273 ALA A N 1
ATOM 2127 C CA . ALA A 1 273 ? -23.556 33.208 -15.951 1.00 26.66 273 ALA A CA 1
ATOM 2128 C C . ALA A 1 273 ? -24.735 33.204 -14.991 1.00 26.66 273 ALA A C 1
ATOM 2130 O O . ALA A 1 273 ? -25.326 32.163 -14.708 1.00 26.66 273 ALA A O 1
ATOM 2131 N N . CYS A 1 274 ? -25.016 34.378 -14.430 1.00 28.47 274 CYS A N 1
ATOM 2132 C CA . CYS A 1 274 ? -26.269 34.656 -13.751 1.00 28.47 274 CYS A CA 1
ATOM 2133 C C . CYS A 1 274 ? -27.419 34.330 -14.712 1.00 28.47 274 CYS A C 1
ATOM 2135 O O . CYS A 1 274 ? -27.744 35.123 -15.593 1.00 28.47 274 CYS A O 1
ATOM 2137 N N . VAL A 1 275 ? -28.029 33.157 -14.555 1.00 29.36 275 VAL A N 1
ATOM 2138 C CA . VAL A 1 275 ? -29.322 32.864 -15.170 1.00 29.36 275 VAL A CA 1
ATOM 2139 C C . VAL A 1 275 ? -30.372 33.497 -14.264 1.00 29.36 275 VAL A C 1
ATOM 2141 O O . VAL A 1 275 ? -30.717 32.955 -13.217 1.00 29.36 275 VAL A O 1
ATOM 2144 N N . LEU A 1 276 ? -30.812 34.698 -14.635 1.00 29.86 276 LEU A N 1
ATOM 2145 C CA . LEU A 1 276 ? -32.003 35.326 -14.071 1.00 29.86 276 LEU A CA 1
ATOM 2146 C C . LEU A 1 276 ? -33.233 34.643 -14.682 1.00 29.86 276 LEU A C 1
ATOM 2148 O O . LEU A 1 276 ? -33.296 34.482 -15.901 1.00 29.86 276 LEU A O 1
ATOM 2152 N N . ASP A 1 277 ? -34.205 34.259 -13.855 1.00 35.12 277 ASP A N 1
ATOM 2153 C CA . ASP A 1 277 ? -35.547 33.948 -14.350 1.00 35.12 277 ASP A CA 1
ATOM 2154 C C . ASP A 1 277 ? -36.331 35.237 -14.657 1.00 35.12 277 ASP A C 1
ATOM 2156 O O . ASP A 1 277 ? -35.950 36.339 -14.244 1.00 35.12 277 ASP A O 1
ATOM 2160 N N . GLU A 1 278 ? -37.448 35.101 -15.377 1.00 39.22 278 GLU A N 1
ATOM 2161 C CA . GLU A 1 278 ? -38.309 36.206 -15.833 1.00 39.22 278 GLU A CA 1
ATOM 2162 C C . GLU A 1 278 ? -38.985 37.002 -14.692 1.00 39.22 278 GLU A C 1
ATOM 2164 O O . GLU A 1 278 ? -39.778 37.907 -14.951 1.00 39.22 278 GLU A O 1
ATOM 2169 N N . THR A 1 279 ? -38.670 36.719 -13.423 1.00 42.72 279 THR A N 1
ATOM 2170 C CA . THR A 1 279 ? -39.227 37.426 -12.259 1.00 42.72 279 THR A CA 1
ATOM 2171 C C . THR A 1 279 ? -38.185 38.024 -11.311 1.00 42.72 279 THR A C 1
ATOM 2173 O O . THR A 1 279 ? -38.557 38.624 -10.298 1.00 42.72 279 THR A O 1
ATOM 2176 N N . GLY A 1 280 ? -36.891 37.939 -11.642 1.00 35.72 280 GLY A N 1
ATOM 2177 C CA . GLY A 1 280 ? -35.840 38.729 -10.994 1.00 35.72 280 GLY A CA 1
ATOM 2178 C C . GLY A 1 280 ? -35.634 38.448 -9.500 1.00 35.72 280 GLY A C 1
ATOM 2179 O O . GLY A 1 280 ? -35.300 39.368 -8.751 1.00 35.72 280 GLY A O 1
ATOM 2180 N N . ARG A 1 281 ? -35.821 37.203 -9.034 1.00 31.89 281 ARG A N 1
ATOM 2181 C CA . ARG A 1 281 ? -35.501 36.807 -7.649 1.00 31.89 281 ARG A CA 1
ATOM 2182 C C . ARG A 1 281 ? -34.396 35.753 -7.582 1.00 31.89 281 ARG A C 1
ATOM 2184 O O . ARG A 1 281 ? -34.411 34.762 -8.298 1.00 31.89 281 ARG A O 1
ATOM 2191 N N . ASN A 1 282 ? -33.449 35.968 -6.664 1.00 30.80 282 ASN A N 1
ATOM 2192 C CA . ASN A 1 282 ? -32.366 35.034 -6.356 1.00 30.80 282 ASN A CA 1
ATOM 2193 C C . ASN A 1 282 ? -32.901 33.769 -5.669 1.00 30.80 282 ASN A C 1
ATOM 2195 O O . ASN A 1 282 ? -33.372 33.823 -4.531 1.00 30.80 282 ASN A O 1
ATOM 2199 N N . CYS A 1 283 ? -32.742 32.622 -6.323 1.00 29.78 283 CYS A N 1
ATOM 2200 C CA . CYS A 1 283 ? -33.087 31.309 -5.788 1.00 29.78 283 CYS A CA 1
ATOM 2201 C C . CYS A 1 283 ? -31.863 30.649 -5.126 1.00 29.78 283 CYS A C 1
ATOM 2203 O O . CYS A 1 283 ? -31.246 29.755 -5.695 1.00 29.78 283 CYS A O 1
ATOM 2205 N N . ILE A 1 284 ? -31.512 31.059 -3.901 1.00 37.69 284 ILE A N 1
ATOM 2206 C CA . ILE A 1 284 ? -30.800 30.174 -2.961 1.00 37.69 284 ILE A CA 1
ATOM 2207 C C . ILE A 1 284 ? -31.803 29.808 -1.878 1.00 37.69 284 ILE A C 1
ATOM 2209 O O . ILE A 1 284 ? -31.982 30.571 -0.931 1.00 37.69 284 ILE A O 1
ATOM 2213 N N . LYS A 1 285 ? -32.481 28.676 -2.071 1.00 34.00 285 LYS A N 1
ATOM 2214 C CA . LYS A 1 285 ? -33.147 27.834 -1.063 1.00 34.00 285 LYS A CA 1
ATOM 2215 C C . LYS A 1 285 ? -33.978 26.799 -1.815 1.00 34.00 285 LYS A C 1
ATOM 2217 O O . LYS A 1 285 ? -35.085 27.087 -2.240 1.00 34.00 285 LYS A O 1
ATOM 2222 N N . ASP A 1 286 ? -33.370 25.653 -2.090 1.00 30.27 286 ASP A N 1
ATOM 2223 C CA . ASP A 1 286 ? -33.864 24.350 -1.641 1.00 30.27 286 ASP A CA 1
ATOM 2224 C C . ASP A 1 286 ? -33.048 23.233 -2.299 1.00 30.27 286 ASP A C 1
ATOM 2226 O O . ASP A 1 286 ? -32.787 23.199 -3.497 1.00 30.27 286 ASP A O 1
ATOM 2230 N N . ASN A 1 287 ? -32.563 22.354 -1.433 1.00 33.62 287 ASN A N 1
ATOM 2231 C CA . ASN A 1 287 ? -31.609 21.288 -1.682 1.00 33.62 287 ASN A CA 1
ATOM 2232 C C . ASN A 1 287 ? -32.291 20.082 -2.359 1.00 33.62 287 ASN A C 1
ATOM 2234 O O . ASN A 1 287 ? -33.177 19.490 -1.734 1.00 33.62 287 ASN A O 1
ATOM 2238 N N . PRO A 1 288 ? -31.862 19.610 -3.545 1.00 31.75 288 PRO A N 1
ATOM 2239 C CA . PRO A 1 288 ? -32.162 18.258 -3.974 1.00 31.75 288 PRO A CA 1
ATOM 2240 C C . PRO A 1 288 ? -31.025 17.331 -3.518 1.00 31.75 288 PRO A C 1
ATOM 2242 O O . PRO A 1 288 ? -29.947 17.304 -4.098 1.00 31.75 288 PRO A O 1
ATOM 2245 N N . LYS A 1 289 ? -31.295 16.593 -2.436 1.00 28.62 289 LYS A N 1
ATOM 2246 C CA . LYS A 1 289 ? -30.716 15.294 -2.036 1.00 28.62 289 LYS A CA 1
ATOM 2247 C C . LYS A 1 289 ? -29.365 14.916 -2.675 1.00 28.62 289 LYS A C 1
ATOM 2249 O O . LYS A 1 289 ? -29.293 14.457 -3.808 1.00 28.62 289 LYS A O 1
ATOM 2254 N N . SER A 1 290 ? -28.335 14.988 -1.836 1.00 31.06 290 SER A N 1
ATOM 2255 C CA . SER A 1 290 ? -26.965 14.494 -1.993 1.00 31.06 290 SER A CA 1
ATOM 2256 C C . SER A 1 290 ? -26.811 13.169 -2.764 1.00 31.06 290 SER A C 1
ATOM 2258 O O . SER A 1 290 ? -26.781 12.087 -2.174 1.00 31.06 290 SER A O 1
ATOM 2260 N N . CYS A 1 291 ? -26.575 13.243 -4.067 1.00 30.61 291 CYS A N 1
ATOM 2261 C CA . CYS A 1 291 ? -25.634 12.338 -4.715 1.00 30.61 291 CYS A CA 1
ATOM 2262 C C . CYS A 1 291 ? -24.237 12.877 -4.386 1.00 30.61 291 CYS A C 1
ATOM 2264 O O . CYS A 1 291 ? -23.768 13.833 -4.995 1.00 30.61 291 CYS A O 1
ATOM 2266 N N . VAL A 1 292 ? -23.593 12.327 -3.353 1.00 39.12 292 VAL A N 1
ATOM 2267 C CA . VAL A 1 292 ? -22.180 12.616 -3.081 1.00 39.12 292 VAL A CA 1
ATOM 2268 C C . VAL A 1 292 ? -21.394 12.119 -4.294 1.00 39.12 292 VAL A C 1
ATOM 2270 O O . VAL A 1 292 ? -21.246 10.912 -4.477 1.00 39.12 292 VAL A O 1
ATOM 2273 N N . GLN A 1 293 ? -20.968 13.042 -5.157 1.00 52.41 293 GLN A N 1
ATOM 2274 C CA . GLN A 1 293 ? -20.105 12.760 -6.302 1.00 52.41 293 GLN A CA 1
ATOM 2275 C C . GLN A 1 293 ? -18.793 12.179 -5.777 1.00 52.41 293 GLN A C 1
ATOM 2277 O O . GLN A 1 293 ? -17.965 12.890 -5.209 1.00 52.41 293 GLN A O 1
ATOM 2282 N N . ASN A 1 294 ? -18.633 10.864 -5.898 1.00 63.81 294 ASN A N 1
ATOM 2283 C CA . ASN A 1 294 ? -17.524 10.144 -5.288 1.00 63.81 294 ASN A CA 1
ATOM 2284 C C . ASN A 1 294 ? -16.418 9.921 -6.325 1.00 63.81 294 ASN A C 1
ATOM 2286 O O . ASN A 1 294 ? -16.142 8.803 -6.747 1.00 63.81 294 ASN A O 1
ATOM 2290 N N . ASN A 1 295 ? -15.780 11.020 -6.729 1.00 82.44 295 ASN A N 1
ATOM 2291 C CA . ASN A 1 295 ? -14.675 11.016 -7.696 1.00 82.44 295 ASN A CA 1
ATOM 2292 C C . ASN A 1 295 ? -13.345 10.542 -7.077 1.00 82.44 295 ASN A C 1
ATOM 2294 O O . ASN A 1 295 ? -12.302 10.556 -7.734 1.00 82.44 295 ASN A O 1
ATOM 2298 N N . GLU A 1 296 ? -13.372 10.176 -5.795 1.00 88.06 296 GLU A N 1
ATOM 2299 C CA . GLU A 1 296 ? -12.254 9.647 -5.024 1.00 88.06 296 GLU A CA 1
ATOM 2300 C C . GLU A 1 296 ? -11.967 8.203 -5.444 1.00 88.06 296 GLU A C 1
ATOM 2302 O O . GLU A 1 296 ? -12.821 7.322 -5.325 1.00 88.06 296 GLU A O 1
ATOM 2307 N N . VAL A 1 297 ? -10.746 7.947 -5.908 1.00 90.88 297 VAL A N 1
ATOM 2308 C CA . VAL A 1 297 ? -10.353 6.631 -6.435 1.00 90.88 297 VAL A CA 1
ATOM 2309 C C . VAL A 1 297 ? -9.246 6.008 -5.609 1.00 90.88 297 VAL A C 1
ATOM 2311 O O . VAL A 1 297 ? -9.253 4.796 -5.398 1.00 90.88 297 VAL A O 1
ATOM 2314 N N . PHE A 1 298 ? -8.305 6.817 -5.122 1.00 94.25 298 PHE A N 1
ATOM 2315 C CA . PHE A 1 298 ? -7.175 6.313 -4.355 1.00 94.25 298 PHE A CA 1
ATOM 2316 C C . PHE A 1 298 ? -7.033 7.021 -3.010 1.00 94.25 298 PHE A C 1
ATOM 2318 O O . PHE A 1 298 ? -7.468 8.157 -2.822 1.00 94.25 298 PHE A O 1
ATOM 2325 N N . LEU A 1 299 ? -6.391 6.333 -2.073 1.00 94.12 299 LEU A N 1
ATOM 2326 C CA . LEU A 1 299 ? -5.944 6.880 -0.799 1.00 94.12 299 LEU A CA 1
ATOM 2327 C C . LEU A 1 299 ? -4.457 6.562 -0.640 1.00 94.12 299 LEU A C 1
ATOM 2329 O O . LEU A 1 299 ? -4.067 5.401 -0.548 1.00 94.12 299 LEU A O 1
ATOM 2333 N N . LEU A 1 300 ? -3.625 7.594 -0.606 1.00 95.56 300 LEU A N 1
ATOM 2334 C CA . LEU A 1 300 ? -2.205 7.476 -0.310 1.00 95.56 300 LEU A CA 1
ATOM 2335 C C . LEU A 1 300 ? -2.004 7.636 1.200 1.00 95.56 300 LEU A C 1
ATOM 2337 O O . LEU A 1 300 ? -2.349 8.665 1.780 1.00 95.56 300 LEU A O 1
ATOM 2341 N N . THR A 1 301 ? -1.475 6.604 1.848 1.00 94.31 301 THR A N 1
ATOM 2342 C CA . THR A 1 301 ? -1.292 6.555 3.306 1.00 94.31 301 THR A CA 1
ATOM 2343 C C . THR A 1 301 ? -0.047 5.747 3.666 1.00 94.31 301 THR A C 1
ATOM 2345 O O . THR A 1 301 ? 0.490 5.027 2.822 1.00 94.31 301 THR A O 1
ATOM 2348 N N . SER A 1 302 ? 0.433 5.847 4.903 1.00 94.56 302 SER A N 1
ATOM 2349 C CA . SER A 1 302 ? 1.543 5.032 5.395 1.00 94.56 302 SER A CA 1
ATOM 2350 C C . SER A 1 302 ? 1.075 3.978 6.393 1.00 94.56 302 SER A C 1
ATOM 2352 O O . SER A 1 302 ? 0.246 4.232 7.263 1.00 94.56 302 SER A O 1
ATOM 2354 N N . HIS A 1 303 ? 1.664 2.788 6.293 1.00 93.12 303 HIS A N 1
ATOM 2355 C CA . HIS A 1 303 ? 1.565 1.738 7.307 1.00 93.12 303 HIS A CA 1
ATOM 2356 C C . HIS A 1 303 ? 2.954 1.580 7.920 1.00 93.12 303 HIS A C 1
ATOM 2358 O O . HIS A 1 303 ? 3.854 1.008 7.301 1.00 93.12 303 HIS A O 1
ATOM 2364 N N . GLY A 1 304 ? 3.159 2.171 9.099 1.00 89.44 304 GLY A N 1
ATOM 2365 C CA . GLY A 1 304 ? 4.496 2.332 9.675 1.00 89.44 304 GLY A CA 1
ATOM 2366 C C . GLY A 1 304 ? 5.363 3.260 8.818 1.00 89.44 304 GLY A C 1
ATOM 2367 O O . GLY A 1 304 ? 4.950 4.368 8.488 1.00 89.44 304 GLY A O 1
ATOM 2368 N N . SER A 1 305 ? 6.554 2.798 8.439 1.00 90.00 305 SER A N 1
ATOM 2369 C CA . SER A 1 305 ? 7.530 3.553 7.638 1.00 90.00 305 SER A CA 1
ATOM 2370 C C . SER A 1 305 ? 7.394 3.360 6.121 1.00 90.00 305 SER A C 1
ATOM 2372 O O . SER A 1 305 ? 8.258 3.805 5.368 1.00 90.00 305 SER A O 1
ATOM 2374 N N . ILE A 1 306 ? 6.340 2.684 5.654 1.00 95.38 306 ILE A N 1
ATOM 2375 C CA . ILE A 1 306 ? 6.161 2.336 4.239 1.00 95.38 306 ILE A CA 1
ATOM 2376 C C . ILE A 1 306 ? 4.897 3.006 3.698 1.00 95.38 306 ILE A C 1
ATOM 2378 O O . ILE A 1 306 ? 3.832 2.935 4.314 1.00 95.38 306 ILE A O 1
ATOM 2382 N N . MET A 1 307 ? 5.011 3.631 2.526 1.00 97.00 307 MET A N 1
ATOM 2383 C CA . MET A 1 307 ? 3.889 4.247 1.816 1.00 97.00 307 MET A CA 1
ATOM 2384 C C . MET A 1 307 ? 3.119 3.223 0.978 1.00 97.00 307 MET A C 1
ATOM 2386 O O . MET A 1 307 ? 3.708 2.384 0.292 1.00 97.00 307 MET A O 1
ATOM 2390 N N . TYR A 1 308 ? 1.794 3.346 1.000 1.00 97.75 308 TYR A N 1
ATOM 2391 C CA . TYR A 1 308 ? 0.865 2.527 0.237 1.00 97.75 308 TYR A CA 1
ATOM 2392 C C . TYR A 1 308 ? -0.151 3.394 -0.502 1.00 97.75 308 TYR A C 1
ATOM 2394 O O . TYR A 1 308 ? -0.681 4.358 0.053 1.00 97.75 308 TYR A O 1
ATOM 2402 N N . ILE A 1 309 ? -0.481 2.992 -1.726 1.00 97.62 309 ILE A N 1
ATOM 2403 C CA . ILE A 1 309 ? -1.652 3.466 -2.457 1.00 97.62 309 ILE A CA 1
ATOM 2404 C C . ILE A 1 309 ? -2.769 2.437 -2.299 1.00 97.62 309 ILE A C 1
ATOM 2406 O O . ILE A 1 309 ? -2.622 1.262 -2.636 1.00 97.62 309 ILE A O 1
ATOM 2410 N N . HIS A 1 310 ? -3.879 2.878 -1.727 1.00 95.50 310 HIS A N 1
ATOM 2411 C CA . HIS A 1 310 ? -5.085 2.085 -1.540 1.00 95.50 310 HIS A CA 1
ATOM 2412 C C . HIS A 1 310 ? -6.066 2.403 -2.654 1.00 95.50 310 HIS A C 1
ATOM 2414 O O . HIS A 1 310 ? -6.298 3.573 -2.954 1.00 95.50 310 HIS A O 1
ATOM 2420 N N . VAL A 1 311 ? -6.667 1.371 -3.235 1.00 94.06 311 VAL A N 1
ATOM 2421 C CA . VAL A 1 311 ? -7.743 1.519 -4.216 1.00 94.06 311 VAL A CA 1
ATOM 2422 C C . VAL A 1 311 ? -9.066 1.567 -3.471 1.00 94.06 311 VAL A C 1
ATOM 2424 O O . VAL A 1 311 ? -9.448 0.604 -2.804 1.00 94.06 311 VAL A O 1
ATOM 2427 N N . LEU A 1 312 ? -9.744 2.710 -3.548 1.00 90.25 312 LEU A N 1
ATOM 2428 C CA . LEU A 1 312 ? -11.038 2.921 -2.915 1.00 90.25 312 LEU A CA 1
ATOM 2429 C C . LEU A 1 312 ? -12.117 2.161 -3.681 1.00 90.25 312 LEU A C 1
ATOM 2431 O O . LEU A 1 312 ? -12.142 2.133 -4.911 1.00 90.25 312 LEU A O 1
ATOM 2435 N N . ALA A 1 313 ? -13.058 1.592 -2.938 1.00 83.25 313 ALA A N 1
ATOM 2436 C CA . ALA A 1 313 ? -14.230 0.946 -3.510 1.00 83.25 313 ALA A CA 1
ATOM 2437 C C . ALA A 1 313 ? -15.340 1.945 -3.895 1.00 83.25 313 ALA A C 1
ATOM 2439 O O . ALA A 1 313 ? -16.329 1.555 -4.510 1.00 83.25 313 ALA A O 1
ATOM 2440 N N . ASN A 1 314 ? -15.171 3.229 -3.552 1.00 72.19 314 ASN A N 1
ATOM 2441 C CA . ASN A 1 314 ? -16.113 4.322 -3.814 1.00 72.19 314 ASN A CA 1
ATOM 2442 C C . ASN A 1 314 ? -16.676 4.367 -5.248 1.00 72.19 314 ASN A C 1
ATOM 2444 O O . ASN A 1 314 ? -17.869 4.636 -5.380 1.00 72.19 314 ASN A O 1
ATOM 2448 N N . PRO A 1 315 ? -15.898 4.081 -6.311 1.00 65.06 315 PRO A N 1
ATOM 2449 C CA . PRO A 1 315 ? -16.432 4.086 -7.672 1.00 65.06 315 PRO A CA 1
ATOM 2450 C C . PRO A 1 315 ? -17.463 2.981 -7.962 1.00 65.06 315 PRO A C 1
ATOM 2452 O O . PRO A 1 315 ? -18.179 3.047 -8.963 1.00 65.06 315 PRO A O 1
ATOM 2455 N N . PHE A 1 316 ? -17.555 1.945 -7.122 1.00 65.06 316 PHE A N 1
ATOM 2456 C CA . PHE A 1 316 ? -18.531 0.872 -7.277 1.00 65.06 316 PHE A CA 1
ATOM 2457 C C . PHE A 1 316 ? -19.815 1.212 -6.517 1.00 65.06 316 PHE A C 1
ATOM 2459 O O . PHE A 1 316 ? -19.845 1.258 -5.289 1.00 65.06 316 PHE A O 1
ATOM 2466 N N . LYS A 1 317 ? -20.925 1.374 -7.249 1.00 54.44 317 LYS A N 1
ATOM 2467 C CA . LYS A 1 317 ? -22.231 1.773 -6.686 1.00 54.44 317 LYS A CA 1
ATOM 2468 C C . LYS A 1 317 ? -22.777 0.836 -5.594 1.00 54.44 317 LYS A C 1
ATOM 2470 O O . LYS A 1 317 ? -23.613 1.257 -4.801 1.00 54.44 317 LYS A O 1
ATOM 2475 N N . LEU A 1 318 ? -22.303 -0.412 -5.530 1.00 53.38 318 LEU A N 1
ATOM 2476 C CA . LEU A 1 318 ? -22.672 -1.384 -4.490 1.00 53.38 318 LEU A CA 1
ATOM 2477 C C . LEU A 1 318 ? -22.064 -1.056 -3.113 1.00 53.38 318 LEU A C 1
ATOM 2479 O O . LEU A 1 318 ? -22.561 -1.532 -2.098 1.00 53.38 318 LEU A O 1
ATOM 2483 N N . CYS A 1 319 ? -21.023 -0.222 -3.061 1.00 49.78 319 CYS A N 1
ATOM 2484 C CA . CYS A 1 319 ? -20.327 0.153 -1.829 1.00 49.78 319 CYS A CA 1
ATOM 2485 C C . CYS A 1 319 ? -20.964 1.355 -1.110 1.00 49.78 319 CYS A C 1
ATOM 2487 O O . CYS A 1 319 ? -20.504 1.738 -0.040 1.00 49.78 319 CYS A O 1
ATOM 2489 N N . HIS A 1 320 ? -22.042 1.932 -1.661 1.00 48.19 320 HIS A N 1
ATOM 2490 C CA . HIS A 1 320 ? -22.844 2.973 -1.004 1.00 48.19 320 HIS A CA 1
ATOM 2491 C C . HIS A 1 320 ? -23.816 2.436 0.052 1.00 48.19 320 HIS A C 1
ATOM 2493 O O . HIS A 1 320 ? -24.594 3.212 0.612 1.00 48.19 320 HIS A O 1
ATOM 2499 N N . ILE A 1 321 ? -23.768 1.141 0.381 1.00 46.53 321 ILE A N 1
ATOM 2500 C CA . ILE A 1 321 ? -24.226 0.726 1.705 1.00 46.53 321 ILE A CA 1
ATOM 2501 C C . ILE A 1 321 ? -23.240 1.385 2.665 1.00 46.53 321 ILE A C 1
ATOM 2503 O O . ILE A 1 321 ? -22.120 0.910 2.826 1.00 46.53 321 ILE A O 1
ATOM 2507 N N . SER A 1 322 ? -23.634 2.551 3.186 1.00 43.22 322 SER A N 1
ATOM 2508 C CA . SER A 1 322 ? -22.955 3.302 4.240 1.00 43.22 322 SER A CA 1
ATOM 2509 C C . SER A 1 322 ? -22.155 2.344 5.136 1.00 43.22 322 SER A C 1
ATOM 2511 O O . SER A 1 322 ? -22.742 1.350 5.575 1.00 43.22 322 SER A O 1
ATOM 2513 N N . PRO A 1 323 ? -20.865 2.605 5.452 1.00 43.56 323 PRO A N 1
ATOM 2514 C CA . PRO A 1 323 ? -20.052 1.713 6.295 1.00 43.56 323 PRO A CA 1
ATOM 2515 C C . PRO A 1 323 ? -20.664 1.454 7.675 1.00 43.56 323 PRO A C 1
ATOM 2517 O O . PRO A 1 323 ? -20.215 0.596 8.425 1.00 43.56 323 PRO A O 1
ATOM 2520 N N . VAL A 1 324 ? -21.718 2.187 8.003 1.00 41.88 324 VAL A N 1
ATOM 2521 C CA . VAL A 1 324 ? -22.675 1.829 9.022 1.00 41.88 324 VAL A CA 1
ATOM 2522 C C . VAL A 1 324 ? -24.025 1.909 8.322 1.00 41.88 324 VAL A C 1
ATOM 2524 O O . VAL A 1 324 ? -24.556 3.003 8.108 1.00 41.88 324 VAL A O 1
ATOM 2527 N N . ALA A 1 325 ? -24.619 0.769 7.965 1.00 37.59 325 ALA A N 1
ATOM 2528 C CA . ALA A 1 325 ? -26.055 0.681 8.138 1.00 37.59 325 ALA A CA 1
ATOM 2529 C C . ALA A 1 325 ? -26.247 0.959 9.630 1.00 37.59 325 ALA A C 1
ATOM 2531 O O . ALA A 1 325 ? -26.118 0.062 10.460 1.00 37.59 325 ALA A O 1
ATOM 2532 N N . LEU A 1 326 ? -26.426 2.240 9.985 1.00 44.97 326 LEU A N 1
ATOM 2533 C CA . LEU A 1 326 ? -27.143 2.591 11.194 1.00 44.97 326 LEU A CA 1
ATOM 2534 C C . LEU A 1 326 ? -28.382 1.748 11.038 1.00 44.97 326 LEU A C 1
ATOM 2536 O O . LEU A 1 326 ? -29.094 1.935 10.047 1.00 44.97 326 LEU A O 1
ATOM 2540 N N . VAL A 1 327 ? -28.471 0.724 11.892 1.00 40.97 327 VAL A N 1
ATOM 2541 C CA . VAL A 1 327 ? -29.597 -0.190 12.040 1.00 40.97 327 VAL A CA 1
ATOM 2542 C C . VAL A 1 327 ? -30.796 0.516 11.436 1.00 40.9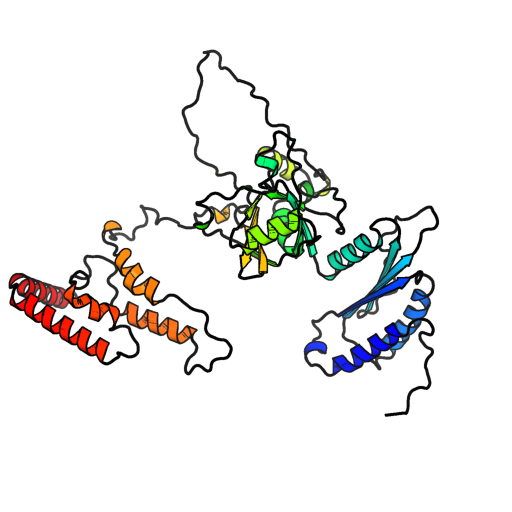7 327 VAL A C 1
ATOM 2544 O O . VAL A 1 327 ? -31.114 1.599 11.950 1.00 40.97 327 VAL A O 1
ATOM 2547 N N . PRO A 1 328 ? -31.374 0.044 10.308 1.00 41.41 328 PRO A N 1
ATOM 2548 C CA . PRO A 1 328 ? -32.540 0.716 9.772 1.00 41.41 328 PRO A CA 1
ATOM 2549 C C . PRO A 1 328 ? -33.455 0.859 10.972 1.00 41.41 328 PRO A C 1
ATOM 2551 O O . PRO A 1 328 ? -33.708 -0.130 11.658 1.00 41.41 328 PRO A O 1
ATOM 2554 N N . SER A 1 329 ? -33.863 2.075 11.316 1.00 46.66 329 SER A N 1
ATOM 2555 C CA . SER A 1 329 ? -34.648 2.304 12.533 1.00 46.66 329 SER A CA 1
ATOM 2556 C C . SER A 1 329 ? -35.969 1.505 12.504 1.00 46.66 329 SER A C 1
ATOM 2558 O O . SER A 1 329 ? -36.683 1.437 13.494 1.00 46.66 329 SER A O 1
ATOM 2560 N N . SER A 1 330 ? -36.266 0.868 11.364 1.00 47.72 330 SER A N 1
ATOM 2561 C CA . SER A 1 330 ? -37.340 -0.073 11.071 1.00 47.72 330 SER A CA 1
ATOM 2562 C C . SER A 1 330 ? -36.996 -1.576 11.176 1.00 47.72 330 SER A C 1
ATOM 2564 O O . SER A 1 330 ? -37.891 -2.386 10.964 1.00 47.72 330 SER A O 1
ATOM 2566 N N . VAL A 1 331 ? -35.755 -1.981 11.486 1.00 47.53 331 VAL A N 1
ATOM 2567 C CA . VAL A 1 331 ? -35.329 -3.395 11.657 1.00 47.53 331 VAL A CA 1
ATOM 2568 C C . VAL A 1 331 ? -34.627 -3.597 13.007 1.00 47.53 331 VAL A C 1
ATOM 2570 O O . VAL A 1 331 ? -33.718 -4.412 13.155 1.00 47.53 331 VAL A O 1
ATOM 2573 N N . ALA A 1 332 ? -35.057 -2.872 14.042 1.00 48.53 332 ALA A N 1
ATOM 2574 C CA . ALA A 1 332 ? -34.951 -3.440 15.378 1.00 48.53 332 ALA A CA 1
ATOM 2575 C C . ALA A 1 332 ? -35.727 -4.765 15.347 1.00 48.53 332 ALA A C 1
ATOM 2577 O O . ALA A 1 332 ? -36.878 -4.790 14.903 1.00 48.53 332 ALA A O 1
ATOM 2578 N N . ALA A 1 333 ? -35.097 -5.868 15.757 1.00 52.50 333 ALA A N 1
ATOM 2579 C CA . ALA A 1 333 ? -35.823 -7.109 15.997 1.00 52.50 333 ALA A CA 1
ATOM 2580 C C . ALA A 1 333 ? -37.091 -6.775 16.810 1.00 52.50 333 ALA A C 1
ATOM 2582 O O . ALA A 1 333 ? -36.989 -5.956 17.731 1.00 52.50 333 ALA A O 1
ATOM 2583 N N . PRO A 1 334 ? -38.275 -7.313 16.461 1.00 51.50 334 PRO A N 1
ATOM 2584 C CA . PRO A 1 334 ? -39.515 -6.939 17.130 1.00 51.50 334 PRO A CA 1
ATOM 2585 C C . PRO A 1 334 ? -39.357 -7.097 18.650 1.00 51.50 334 PRO A C 1
ATOM 2587 O O . PRO A 1 334 ? -39.207 -8.210 19.143 1.00 51.50 334 PRO A O 1
ATOM 2590 N N . GLY A 1 335 ? -39.328 -5.968 19.371 1.00 59.09 335 GLY A N 1
ATOM 2591 C CA . GLY A 1 335 ? -39.137 -5.910 20.826 1.00 59.09 335 GLY A CA 1
ATOM 2592 C C . GLY A 1 335 ? -37.851 -5.237 21.335 1.00 59.09 335 GLY A C 1
ATOM 2593 O O . GLY A 1 335 ? -37.805 -4.897 22.514 1.00 59.09 335 GLY A O 1
ATOM 2594 N N . LEU A 1 336 ? -36.835 -4.975 20.502 1.00 62.34 336 LEU A N 1
ATOM 2595 C CA . LEU A 1 336 ? -35.588 -4.351 20.972 1.00 62.34 336 LEU A CA 1
ATOM 2596 C C . LEU A 1 336 ? -35.702 -2.817 21.027 1.00 62.34 336 LEU A C 1
ATOM 2598 O O . LEU A 1 336 ? -35.728 -2.142 19.996 1.00 62.34 336 LEU A O 1
ATOM 2602 N N . LYS A 1 337 ? -35.726 -2.248 22.237 1.00 71.00 337 LYS A N 1
ATOM 2603 C CA . LYS A 1 337 ? -35.642 -0.795 22.448 1.00 71.00 337 LYS A CA 1
ATOM 2604 C C . LYS A 1 337 ? -34.182 -0.353 22.399 1.00 71.00 337 LYS A C 1
ATOM 2606 O O . LYS A 1 337 ? -33.428 -0.612 23.333 1.00 71.00 337 LYS A O 1
ATOM 2611 N N . VAL A 1 338 ? -33.795 0.341 21.332 1.00 69.62 338 VAL A N 1
ATOM 2612 C CA . VAL A 1 338 ? -32.414 0.817 21.113 1.00 69.62 338 VAL A CA 1
ATOM 2613 C C . VAL A 1 338 ? -31.890 1.646 22.297 1.00 69.62 338 VAL A C 1
ATOM 2615 O O . VAL A 1 338 ? -30.731 1.498 22.670 1.00 69.62 338 VAL A O 1
ATOM 2618 N N . ASP A 1 339 ? -32.752 2.426 22.953 1.00 75.12 339 ASP A N 1
ATOM 2619 C CA . ASP A 1 339 ? -32.381 3.282 24.093 1.00 75.12 339 ASP A CA 1
ATOM 2620 C C . ASP A 1 339 ? -31.975 2.503 25.354 1.00 75.12 339 ASP A C 1
ATOM 2622 O O . ASP A 1 339 ? -31.327 3.053 26.240 1.00 75.12 339 ASP A O 1
ATOM 2626 N N . THR A 1 340 ? -32.337 1.220 25.441 1.00 78.06 340 THR A N 1
ATOM 2627 C CA . THR A 1 340 ? -31.966 0.353 26.573 1.00 78.06 340 THR A CA 1
ATOM 2628 C C . THR A 1 340 ? -30.595 -0.293 26.400 1.00 78.06 340 THR A C 1
ATOM 2630 O O . THR A 1 340 ? -30.110 -0.936 27.328 1.00 78.06 340 THR A O 1
ATOM 2633 N N . LEU A 1 341 ? -29.960 -0.148 25.230 1.00 82.69 341 LEU A N 1
ATOM 2634 C CA . LEU A 1 341 ? -28.681 -0.789 24.937 1.00 82.69 341 LEU A CA 1
ATOM 2635 C C . LEU A 1 341 ? -27.535 -0.159 25.728 1.00 82.69 341 LEU A C 1
ATOM 2637 O O . LEU A 1 341 ? -27.275 1.045 25.669 1.00 82.69 341 LEU A O 1
ATOM 2641 N N . GLN A 1 342 ? -26.757 -1.007 26.390 1.00 82.25 342 GLN A N 1
ATOM 2642 C CA . GLN A 1 342 ? -25.668 -0.584 27.265 1.00 82.25 342 GLN A CA 1
ATOM 2643 C C . GLN A 1 342 ? -24.347 -0.364 26.507 1.00 82.25 342 GLN A C 1
ATOM 2645 O O . GLN A 1 342 ? -23.299 -0.900 26.866 1.00 82.25 342 GLN A O 1
ATOM 2650 N N . VAL A 1 343 ? -24.361 0.458 25.451 1.00 84.94 343 VAL A N 1
ATOM 2651 C CA . VAL A 1 343 ? -23.208 0.658 24.542 1.00 84.94 343 VAL A CA 1
ATOM 2652 C C . VAL A 1 343 ? -21.941 1.108 25.284 1.00 84.94 343 VAL A C 1
ATOM 2654 O O . VAL A 1 343 ? -20.837 0.653 24.976 1.00 84.94 343 VAL A O 1
ATOM 2657 N N . LYS A 1 344 ? -22.080 1.977 26.295 1.00 83.69 344 LYS A N 1
ATOM 2658 C CA . LYS A 1 344 ? -20.945 2.439 27.114 1.00 83.69 344 LYS A CA 1
ATOM 2659 C C . LYS A 1 344 ? -20.317 1.300 27.919 1.00 83.69 344 LYS A C 1
ATOM 2661 O O . LYS A 1 344 ? -19.092 1.191 27.943 1.00 83.69 344 LYS A O 1
ATOM 2666 N N . GLN A 1 345 ? -21.137 0.452 28.540 1.00 80.75 345 GLN A N 1
ATOM 2667 C CA . GLN A 1 345 ? -20.650 -0.689 29.316 1.00 80.75 345 GLN A CA 1
ATOM 2668 C C . GLN A 1 345 ? -20.036 -1.752 28.407 1.00 80.75 345 GLN A C 1
ATOM 2670 O O . GLN A 1 345 ? -18.947 -2.238 28.696 1.00 80.75 345 GLN A O 1
ATOM 2675 N N . PHE A 1 346 ? -20.660 -2.030 27.260 1.00 86.00 346 PHE A N 1
ATOM 2676 C CA . PHE A 1 346 ? -20.097 -2.910 26.238 1.00 86.00 346 PHE A CA 1
ATOM 2677 C C . PHE A 1 346 ? -18.711 -2.431 25.778 1.00 86.00 346 PHE A C 1
ATOM 2679 O O . PHE A 1 346 ? -17.757 -3.207 25.722 1.00 86.00 346 PHE A O 1
ATOM 2686 N N . SER A 1 347 ? -18.561 -1.129 25.520 1.00 87.50 347 SER A N 1
ATOM 2687 C CA . SER A 1 347 ? -17.268 -0.549 25.154 1.00 87.50 347 SER A CA 1
ATOM 2688 C C . SER A 1 347 ? -16.228 -0.688 26.275 1.00 87.50 347 SER A C 1
ATOM 2690 O O . SER A 1 347 ? -15.103 -1.126 26.023 1.00 87.50 347 SER A O 1
ATOM 2692 N N . LYS A 1 348 ? -16.609 -0.380 27.525 1.00 83.94 348 LYS A N 1
ATOM 2693 C CA . LYS A 1 348 ? -15.716 -0.450 28.692 1.00 83.94 348 LYS A CA 1
ATOM 2694 C C . LYS A 1 348 ? -15.267 -1.884 28.996 1.00 83.94 348 LYS A C 1
ATOM 2696 O O . LYS A 1 348 ? -14.070 -2.109 29.139 1.00 83.94 348 LYS A O 1
ATOM 2701 N N . HIS A 1 349 ? -16.202 -2.827 29.091 1.00 81.06 349 HIS A N 1
ATOM 2702 C CA . HIS A 1 349 ? -15.951 -4.173 29.616 1.00 81.06 349 HIS A CA 1
ATOM 2703 C C . HIS A 1 349 ? -15.601 -5.210 28.546 1.00 81.06 349 HIS A C 1
ATOM 2705 O O . HIS A 1 349 ? -14.953 -6.201 28.864 1.00 81.06 349 HIS A O 1
ATOM 2711 N N . MET A 1 350 ? -15.986 -4.987 27.285 1.00 86.00 350 MET A N 1
ATOM 2712 C CA . MET A 1 350 ? -15.687 -5.906 26.185 1.00 86.00 350 MET A CA 1
ATOM 2713 C C . MET A 1 350 ? -14.688 -5.286 25.207 1.00 86.00 350 MET A C 1
ATOM 2715 O O . MET A 1 350 ? -13.557 -5.760 25.126 1.00 86.00 350 MET A O 1
ATOM 2719 N N . LEU A 1 351 ? -15.041 -4.197 24.511 1.00 87.69 351 LEU A N 1
ATOM 2720 C CA . LEU A 1 351 ? -14.207 -3.690 23.407 1.00 87.69 351 LEU A CA 1
ATOM 2721 C C . LEU A 1 351 ? -12.821 -3.226 23.856 1.00 87.69 351 LEU A C 1
ATOM 2723 O O . LEU A 1 351 ? -11.844 -3.480 23.158 1.00 87.69 351 LEU A O 1
ATOM 2727 N N . ASN A 1 352 ? -12.720 -2.529 24.990 1.00 86.75 352 ASN A N 1
ATOM 2728 C CA . ASN A 1 352 ? -11.441 -2.016 25.482 1.00 86.75 352 ASN A CA 1
ATOM 2729 C C . ASN A 1 352 ? -10.545 -3.116 26.059 1.00 86.75 352 ASN A C 1
ATOM 2731 O O . ASN A 1 352 ? -9.330 -3.051 25.886 1.00 86.75 352 ASN A O 1
ATOM 2735 N N . VAL A 1 353 ? -11.136 -4.127 26.698 1.00 85.44 353 VAL A N 1
ATOM 2736 C CA . VAL A 1 353 ? -10.405 -5.255 27.292 1.00 85.44 353 VAL A CA 1
ATOM 2737 C C . VAL A 1 353 ? -9.945 -6.240 26.216 1.00 85.44 353 VAL A C 1
ATOM 2739 O O . VAL A 1 353 ? -8.823 -6.734 26.261 1.00 85.44 353 VAL A O 1
ATOM 2742 N N . ALA A 1 354 ? -10.783 -6.497 25.211 1.00 89.44 354 ALA A N 1
ATOM 2743 C CA . ALA A 1 354 ? -10.511 -7.453 24.140 1.00 89.44 354 ALA A CA 1
ATOM 2744 C C . ALA A 1 354 ? -9.724 -6.853 22.956 1.00 89.44 354 ALA A C 1
ATOM 2746 O O . ALA A 1 354 ? -9.692 -7.449 21.875 1.00 89.44 354 ALA A O 1
ATOM 2747 N N . ARG A 1 355 ? -9.089 -5.681 23.119 1.00 91.00 355 ARG A N 1
ATOM 2748 C CA . ARG A 1 355 ? -8.255 -5.092 22.059 1.00 91.00 355 ARG A CA 1
ATOM 2749 C C . ARG A 1 355 ? -7.078 -6.009 21.756 1.00 91.00 355 ARG A C 1
ATOM 2751 O O . ARG A 1 355 ? -6.308 -6.377 22.639 1.00 91.00 355 ARG A O 1
ATOM 2758 N N . LEU A 1 356 ? -6.927 -6.345 20.482 1.00 91.44 356 LEU A N 1
ATOM 2759 C CA . LEU A 1 356 ? -5.814 -7.161 20.025 1.00 91.44 356 LEU A CA 1
ATOM 2760 C C . LEU A 1 356 ? -4.530 -6.331 19.983 1.00 91.44 356 LEU A C 1
ATOM 2762 O O . LEU A 1 356 ? -4.531 -5.180 19.547 1.00 91.44 356 LEU A O 1
ATOM 2766 N N . ALA A 1 357 ? -3.431 -6.961 20.381 1.00 90.31 357 ALA A N 1
ATOM 2767 C CA . ALA A 1 357 ? -2.081 -6.456 20.191 1.00 90.31 357 ALA A CA 1
ATOM 2768 C C . ALA A 1 357 ? -1.270 -7.482 19.381 1.00 90.31 357 ALA A C 1
ATOM 2770 O O . ALA A 1 357 ? -1.500 -8.688 19.536 1.00 90.31 357 ALA A O 1
ATOM 2771 N N . PRO A 1 358 ? -0.330 -7.046 18.522 1.00 90.81 358 PRO A N 1
ATOM 2772 C CA . PRO A 1 358 ? 0.564 -7.963 17.828 1.00 90.81 358 PRO A CA 1
ATOM 2773 C C . PRO A 1 358 ? 1.374 -8.790 18.831 1.00 90.81 358 PRO A C 1
ATOM 2775 O O . PRO A 1 358 ? 2.013 -8.242 19.729 1.00 90.81 358 PRO A O 1
ATOM 2778 N N . ALA A 1 359 ? 1.356 -10.111 18.668 1.00 90.12 359 ALA A N 1
ATOM 2779 C CA . ALA A 1 359 ? 2.252 -10.999 19.394 1.00 90.12 359 ALA A CA 1
ATOM 2780 C C . ALA A 1 359 ? 3.658 -10.939 18.774 1.00 90.12 359 ALA A C 1
ATOM 2782 O O . ALA A 1 359 ? 3.803 -10.798 17.559 1.00 90.12 359 ALA A O 1
ATOM 2783 N N . SER A 1 360 ? 4.694 -11.046 19.604 1.00 89.69 360 SER A N 1
ATOM 2784 C CA . SER A 1 360 ? 6.077 -11.105 19.136 1.00 89.69 360 SER A CA 1
ATOM 2785 C C . SER A 1 360 ? 6.298 -12.393 18.351 1.00 89.69 360 SER A C 1
ATOM 2787 O O . SER A 1 360 ? 6.066 -13.480 18.871 1.00 89.69 360 SER A O 1
ATOM 2789 N N . ALA A 1 361 ? 6.794 -12.283 17.118 1.00 85.12 361 ALA A N 1
ATOM 2790 C CA . ALA A 1 361 ? 7.093 -13.448 16.284 1.00 85.12 361 ALA A CA 1
ATOM 2791 C C . ALA A 1 361 ? 8.188 -14.354 16.883 1.00 85.12 361 ALA A C 1
ATOM 2793 O O . ALA A 1 361 ? 8.258 -15.530 16.545 1.00 85.12 361 ALA A O 1
ATOM 2794 N N . ASN A 1 362 ? 9.017 -13.810 17.780 1.00 87.62 362 ASN A N 1
ATOM 2795 C CA . ASN A 1 362 ? 10.184 -14.492 18.342 1.00 87.62 362 ASN A CA 1
ATOM 2796 C C . ASN A 1 362 ? 9.946 -15.042 19.757 1.00 87.62 362 ASN A C 1
ATOM 2798 O O . ASN A 1 362 ? 10.874 -15.565 20.366 1.00 87.62 362 ASN A O 1
ATOM 2802 N N . ALA A 1 363 ? 8.750 -14.862 20.320 1.00 89.69 363 ALA A N 1
ATOM 2803 C CA . ALA A 1 363 ? 8.434 -15.359 21.652 1.00 89.69 363 ALA A CA 1
ATOM 2804 C C . ALA A 1 363 ? 7.808 -16.756 21.575 1.00 89.69 363 ALA A C 1
ATOM 2806 O O . ALA A 1 363 ? 6.958 -17.025 20.725 1.00 89.69 363 ALA A O 1
ATOM 2807 N N . GLU A 1 364 ? 8.195 -17.628 22.503 1.00 89.31 364 GLU A N 1
ATOM 2808 C CA . GLU A 1 364 ? 7.530 -18.913 22.694 1.00 89.31 364 GLU A CA 1
ATOM 2809 C C . GLU A 1 364 ? 6.264 -18.719 23.529 1.00 89.31 364 GLU A C 1
ATOM 2811 O O . GLU A 1 364 ? 6.291 -18.157 24.626 1.00 89.31 364 GLU A O 1
ATOM 2816 N N . TYR A 1 365 ? 5.138 -19.188 22.998 1.00 87.50 365 TYR A N 1
ATOM 2817 C CA . TYR A 1 365 ? 3.845 -19.118 23.664 1.00 87.50 365 TYR A CA 1
ATOM 2818 C C . TYR A 1 365 ? 3.352 -20.525 23.988 1.00 87.50 365 TYR A C 1
ATOM 2820 O O . TYR A 1 365 ? 3.346 -21.399 23.124 1.00 87.50 365 TYR A O 1
ATOM 2828 N N . SER A 1 366 ? 2.869 -20.727 25.216 1.00 90.12 366 SER A N 1
ATOM 2829 C CA . SER A 1 366 ? 2.219 -21.980 25.628 1.00 90.12 366 SER A CA 1
ATOM 2830 C C . SER A 1 366 ? 0.931 -22.260 24.845 1.00 90.12 366 SER A C 1
ATOM 2832 O O . SER A 1 366 ? 0.554 -23.412 24.642 1.00 90.12 366 SER A O 1
ATOM 2834 N N . GLU A 1 367 ? 0.262 -21.207 24.377 1.00 88.94 367 GLU A N 1
ATOM 2835 C CA . GLU A 1 367 ? -0.908 -21.279 23.514 1.00 88.94 367 GLU A CA 1
ATOM 2836 C C . GLU A 1 367 ? -0.836 -20.203 22.427 1.00 88.94 367 GLU A C 1
ATOM 2838 O O . GLU A 1 367 ? -0.342 -19.099 22.649 1.00 88.94 367 GLU A O 1
ATOM 2843 N N . LEU A 1 368 ? -1.391 -20.508 21.251 1.00 90.25 368 LEU A N 1
ATOM 2844 C CA . LEU A 1 368 ? -1.513 -19.542 20.163 1.00 90.25 368 LEU A CA 1
ATOM 2845 C C . LEU A 1 368 ? -2.222 -18.258 20.643 1.00 90.25 368 LEU A C 1
ATOM 2847 O O . LEU A 1 368 ? -3.359 -18.344 21.123 1.00 90.25 368 LEU A O 1
ATOM 2851 N N . PRO A 1 369 ? -1.628 -17.064 20.440 1.00 91.81 369 PRO A N 1
ATOM 2852 C CA . PRO A 1 369 ? -2.203 -15.792 20.884 1.00 91.81 369 PRO A CA 1
ATOM 2853 C C . PRO A 1 369 ? -3.651 -15.571 20.428 1.00 91.81 369 PRO A C 1
ATOM 2855 O O . PRO A 1 369 ? -4.476 -15.074 21.192 1.00 91.81 369 PRO A O 1
ATOM 2858 N N . GLN A 1 370 ? -3.993 -16.020 19.215 1.00 90.88 370 GLN A N 1
ATOM 2859 C CA . GLN A 1 370 ? -5.359 -15.957 18.691 1.00 90.88 370 GLN A CA 1
ATOM 2860 C C . GLN A 1 370 ? -6.350 -16.772 19.540 1.00 90.88 370 GLN A C 1
ATOM 2862 O O . GLN A 1 370 ? -7.440 -16.293 19.845 1.00 90.88 370 GLN A O 1
ATOM 2867 N N . LYS A 1 371 ? -5.978 -17.988 19.962 1.00 91.81 371 LYS A N 1
ATOM 2868 C CA . LYS A 1 371 ? -6.831 -18.833 20.816 1.00 91.81 371 LYS A CA 1
ATOM 2869 C C . LYS A 1 371 ? -7.004 -18.223 22.204 1.00 91.81 371 LYS A C 1
ATOM 2871 O O . LYS A 1 371 ? -8.116 -18.202 22.728 1.00 91.81 371 LYS A O 1
ATOM 2876 N N . ARG A 1 372 ? -5.933 -17.651 22.762 1.00 89.12 372 ARG A N 1
ATOM 2877 C CA . ARG A 1 372 ? -5.994 -16.926 24.036 1.00 89.12 372 ARG A CA 1
ATOM 2878 C C . ARG A 1 372 ? -6.930 -15.714 23.957 1.00 89.12 372 ARG A C 1
ATOM 2880 O O . ARG A 1 372 ? -7.715 -15.495 24.878 1.00 89.12 372 ARG A O 1
ATOM 2887 N N . ALA A 1 373 ? -6.911 -14.976 22.845 1.00 90.94 373 ALA A N 1
ATOM 2888 C CA . ALA A 1 373 ? -7.842 -13.873 22.607 1.00 90.94 373 ALA A CA 1
ATOM 2889 C C . ALA A 1 373 ? -9.306 -14.349 22.556 1.00 90.94 373 ALA A C 1
ATOM 2891 O O . ALA A 1 373 ? -10.162 -13.749 23.205 1.00 90.94 373 ALA A O 1
ATOM 2892 N N . PHE A 1 374 ? -9.593 -15.469 21.881 1.00 91.81 374 PHE A N 1
ATOM 2893 C CA . PHE A 1 374 ? -10.936 -16.065 21.883 1.00 91.81 374 PHE A CA 1
ATOM 2894 C C . PHE A 1 374 ? -11.411 -16.450 23.289 1.00 91.81 374 PHE A C 1
ATOM 2896 O O . PHE A 1 374 ? -12.547 -16.150 23.643 1.00 91.81 374 PHE A O 1
ATOM 2903 N N . ARG A 1 375 ? -10.548 -17.046 24.123 1.00 90.00 375 ARG A N 1
ATOM 2904 C CA . ARG A 1 375 ? -10.891 -17.368 25.521 1.00 90.00 375 ARG A CA 1
ATOM 2905 C C . ARG A 1 375 ? -11.167 -16.130 26.370 1.00 90.00 375 ARG A C 1
ATOM 2907 O O . ARG A 1 375 ? -12.004 -16.184 27.264 1.00 90.00 375 ARG A O 1
ATOM 2914 N N . CYS A 1 376 ? -10.467 -15.025 26.109 1.00 89.06 376 CYS A N 1
ATOM 2915 C CA . CYS A 1 376 ? -10.741 -13.752 26.772 1.00 89.06 376 CYS A CA 1
ATOM 2916 C C . CYS A 1 376 ? -12.179 -13.296 26.488 1.00 89.06 376 CYS A C 1
ATOM 2918 O O . CYS A 1 376 ? -12.940 -13.040 27.419 1.00 89.06 376 CYS A O 1
ATOM 2920 N N . VAL A 1 377 ? -12.578 -13.296 25.212 1.00 91.62 377 VAL A N 1
ATOM 2921 C CA . VAL A 1 377 ? -13.947 -12.951 24.804 1.00 91.62 377 VAL A CA 1
ATOM 2922 C C . VAL A 1 377 ? -14.966 -13.939 25.379 1.00 91.62 377 VAL A C 1
ATOM 2924 O O . VAL A 1 377 ? -15.989 -13.503 25.900 1.00 91.62 377 VAL A O 1
ATOM 2927 N N . ASP A 1 378 ? -14.683 -15.245 25.363 1.00 91.75 378 ASP A N 1
ATOM 2928 C CA . ASP A 1 378 ? -15.546 -16.267 25.977 1.00 91.75 378 ASP A CA 1
ATOM 2929 C C . ASP A 1 378 ? -15.791 -15.984 27.467 1.00 91.75 378 ASP A C 1
ATOM 2931 O O . ASP A 1 378 ? -16.933 -15.928 27.910 1.00 91.75 378 ASP A O 1
ATOM 2935 N N . ARG A 1 379 ? -14.739 -15.699 28.248 1.00 90.00 379 ARG A N 1
ATOM 2936 C CA . ARG A 1 379 ? -14.886 -15.362 29.675 1.00 90.00 379 ARG A CA 1
ATOM 2937 C C . ARG A 1 379 ? -15.697 -14.087 29.902 1.00 90.00 379 ARG A C 1
ATOM 2939 O O . ARG A 1 379 ? -16.557 -14.091 30.776 1.00 90.00 379 ARG A O 1
ATOM 2946 N N . ILE A 1 380 ? -15.445 -13.031 29.125 1.00 88.06 380 ILE A N 1
ATOM 2947 C CA . ILE A 1 380 ? -16.168 -11.752 29.242 1.00 88.06 380 ILE A CA 1
ATOM 2948 C C . ILE A 1 380 ? -17.651 -11.930 28.886 1.00 88.06 380 ILE A C 1
ATOM 2950 O O . ILE A 1 380 ? -18.521 -11.369 29.543 1.00 88.06 380 ILE A O 1
ATOM 2954 N N . THR A 1 381 ? -17.957 -12.729 27.864 1.00 89.31 381 THR A N 1
ATOM 2955 C CA . THR A 1 381 ? -19.328 -12.894 27.352 1.00 89.31 381 THR A CA 1
ATOM 2956 C C . THR A 1 381 ? -20.199 -13.844 28.177 1.00 89.31 381 THR A C 1
ATOM 2958 O O . THR A 1 381 ? -21.413 -13.846 27.986 1.00 89.31 381 THR A O 1
ATOM 2961 N N . LYS A 1 382 ? -19.638 -14.583 29.149 1.00 88.56 382 LYS A N 1
ATOM 2962 C CA . LYS A 1 382 ? -20.419 -15.406 30.100 1.00 88.56 382 LYS A CA 1
ATOM 2963 C C . LYS A 1 382 ? -21.442 -14.600 30.896 1.00 88.56 382 LYS A C 1
ATOM 2965 O O . LYS A 1 382 ? -22.492 -15.131 31.245 1.00 88.56 382 LYS A O 1
ATOM 2970 N N . TYR A 1 383 ? -21.133 -13.341 31.193 1.00 85.44 383 TYR A N 1
ATOM 2971 C CA . TYR A 1 383 ? -22.062 -12.412 31.821 1.00 85.44 383 TYR A CA 1
ATOM 2972 C C . TYR A 1 383 ? -21.890 -11.027 31.199 1.00 85.44 383 TYR A C 1
ATOM 2974 O O . TYR A 1 383 ? -21.057 -10.233 31.630 1.00 85.44 383 TYR A O 1
ATOM 2982 N N . LEU A 1 384 ? -22.672 -10.758 30.153 1.00 85.44 384 LEU A N 1
ATOM 2983 C CA . LEU A 1 384 ? -22.660 -9.485 29.440 1.00 85.44 384 LEU A CA 1
ATOM 2984 C C . LEU A 1 384 ? -24.097 -9.070 29.086 1.00 85.44 384 LEU A C 1
ATOM 2986 O O . LEU A 1 384 ? -24.539 -9.305 27.961 1.00 85.44 384 LEU A O 1
ATOM 2990 N N . PRO A 1 385 ? -24.842 -8.493 30.042 1.00 85.44 385 PRO A N 1
ATOM 2991 C CA . PRO A 1 385 ? -26.183 -7.978 29.784 1.00 85.44 385 PRO A CA 1
ATOM 2992 C C . PRO A 1 385 ? -26.115 -6.873 28.722 1.00 85.44 385 PRO A C 1
ATOM 2994 O O . PRO A 1 385 ? -25.318 -5.937 28.823 1.00 85.44 385 PRO A O 1
ATOM 2997 N N . LEU A 1 386 ? -26.928 -7.001 27.676 1.00 83.44 386 LEU A N 1
ATOM 2998 C CA . LEU A 1 386 ? -26.931 -6.099 26.524 1.00 83.44 386 LEU A CA 1
ATOM 2999 C C . LEU A 1 386 ? -27.885 -4.924 26.730 1.00 83.44 386 LEU A C 1
ATOM 3001 O O . LEU A 1 386 ? -27.647 -3.837 26.193 1.00 83.44 386 LEU A O 1
ATOM 3005 N N . THR A 1 387 ? -28.941 -5.133 27.519 1.00 82.75 387 THR A N 1
ATOM 3006 C CA . THR A 1 387 ? -29.930 -4.105 27.859 1.00 82.75 387 THR A CA 1
ATOM 3007 C C . THR A 1 387 ? -29.914 -3.777 29.350 1.00 82.75 387 THR A C 1
ATOM 3009 O O . THR A 1 387 ? -29.529 -4.603 30.177 1.00 82.75 387 THR A O 1
ATOM 3012 N N . SER A 1 388 ? -30.320 -2.562 29.720 1.00 79.88 388 SER A N 1
ATOM 3013 C CA . SER A 1 388 ? -30.453 -2.138 31.127 1.00 79.88 388 SER A CA 1
ATOM 3014 C C . SER A 1 388 ? -31.483 -2.946 31.922 1.00 79.88 388 SER A C 1
ATOM 3016 O O . SER A 1 388 ? -31.469 -2.910 33.144 1.00 79.88 388 SER A O 1
ATOM 3018 N N . GLU A 1 389 ? -32.377 -3.676 31.254 1.00 79.44 389 GLU A N 1
ATOM 3019 C CA . GLU A 1 389 ? -33.410 -4.486 31.910 1.00 79.44 389 GLU A CA 1
ATOM 3020 C C . GLU A 1 389 ? -32.886 -5.878 32.326 1.00 79.44 389 GLU A C 1
ATOM 3022 O O . GLU A 1 389 ? -33.439 -6.504 33.227 1.00 79.44 389 GLU A O 1
ATOM 3027 N N . GLU A 1 390 ? -31.797 -6.355 31.711 1.00 77.25 390 GLU A N 1
ATOM 3028 C CA . GLU A 1 390 ? -31.208 -7.684 31.957 1.00 77.25 390 GLU A CA 1
ATOM 3029 C C . GLU A 1 390 ? -30.313 -7.746 33.202 1.00 77.25 390 GLU A C 1
ATOM 3031 O O . GLU A 1 390 ? -29.934 -8.830 33.651 1.00 77.25 390 GLU A O 1
ATOM 3036 N N . THR A 1 391 ? -29.944 -6.598 33.769 1.00 77.62 391 THR A N 1
ATOM 3037 C CA . THR A 1 391 ? -29.102 -6.537 34.964 1.00 77.62 391 THR A CA 1
ATOM 3038 C C . THR A 1 391 ? -29.481 -5.371 35.850 1.00 77.62 391 THR A C 1
ATOM 3040 O O . THR A 1 391 ? -29.783 -4.280 35.386 1.00 77.62 391 THR A O 1
ATOM 3043 N N . THR A 1 392 ? -29.391 -5.594 37.154 1.00 74.19 392 THR A N 1
ATOM 3044 C CA . THR A 1 392 ? -29.472 -4.538 38.169 1.00 74.19 392 THR A CA 1
ATOM 3045 C C . THR A 1 392 ? -28.168 -4.383 38.941 1.00 74.19 392 THR A C 1
ATOM 3047 O O . THR A 1 392 ? -28.095 -3.604 39.884 1.00 74.19 392 THR A O 1
ATOM 3050 N N . ILE A 1 393 ? -27.154 -5.179 38.593 1.00 77.06 393 ILE A N 1
ATOM 3051 C CA . ILE A 1 393 ? -25.912 -5.312 39.356 1.00 77.06 393 ILE A CA 1
ATOM 3052 C C . ILE A 1 393 ? -24.808 -4.444 38.738 1.00 77.06 393 ILE A C 1
ATOM 3054 O O . ILE A 1 393 ? -23.962 -3.931 39.465 1.00 77.06 393 ILE A O 1
ATOM 3058 N N . ASN A 1 394 ? -24.843 -4.214 37.420 1.00 73.44 394 ASN A N 1
ATOM 3059 C CA . ASN A 1 394 ? -23.818 -3.431 36.720 1.00 73.44 394 ASN A CA 1
ATOM 3060 C C . ASN A 1 394 ? -23.777 -1.949 37.126 1.00 73.44 394 ASN A C 1
ATOM 3062 O O . ASN A 1 394 ? -22.723 -1.328 37.026 1.00 73.44 394 ASN A O 1
ATOM 3066 N N . ASP A 1 395 ? -24.894 -1.392 37.597 1.00 74.25 395 ASP A N 1
ATOM 3067 C CA . ASP A 1 395 ? -24.980 0.015 38.018 1.00 74.25 395 ASP A CA 1
ATOM 3068 C C . ASP A 1 395 ? -24.547 0.230 39.481 1.00 74.25 395 ASP A C 1
ATOM 3070 O O . ASP A 1 395 ? -24.545 1.353 39.986 1.00 74.25 395 ASP A O 1
ATOM 3074 N N . ILE A 1 396 ? -24.171 -0.842 40.182 1.00 82.75 396 ILE A N 1
ATOM 3075 C CA . ILE A 1 396 ? -23.734 -0.788 41.575 1.00 82.75 396 ILE A CA 1
ATOM 3076 C C . ILE A 1 396 ? -22.226 -0.539 41.603 1.00 82.75 396 ILE A C 1
ATOM 3078 O O . ILE A 1 396 ? -21.429 -1.463 41.433 1.00 82.75 396 ILE A O 1
ATOM 3082 N N . GLU A 1 397 ? -21.828 0.707 41.869 1.00 83.62 397 GLU A N 1
ATOM 3083 C CA . GLU A 1 397 ? -20.418 1.125 41.876 1.00 83.62 397 GLU A CA 1
ATOM 3084 C C . GLU A 1 397 ? -19.536 0.248 42.778 1.00 83.62 397 GLU A C 1
ATOM 3086 O O . GLU A 1 397 ? -18.402 -0.066 42.410 1.00 83.62 397 GLU A O 1
ATOM 3091 N N . GLN A 1 398 ? -20.064 -0.224 43.915 1.00 85.88 398 GLN A N 1
ATOM 3092 C CA . GLN A 1 398 ? -19.334 -1.078 44.860 1.00 85.88 398 GLN A CA 1
ATOM 3093 C C . GLN A 1 398 ? -18.920 -2.432 44.264 1.00 85.88 398 GLN A C 1
ATOM 3095 O O . GLN A 1 398 ? -18.012 -3.062 44.795 1.00 85.88 398 GLN A O 1
ATOM 3100 N N . LEU A 1 399 ? -19.565 -2.891 43.186 1.00 85.88 399 LEU A N 1
ATOM 3101 C CA . LEU A 1 399 ? -19.275 -4.169 42.528 1.00 85.88 399 LEU A CA 1
ATOM 3102 C C . LEU A 1 399 ? -18.347 -4.027 41.313 1.00 85.88 399 LEU A C 1
ATOM 3104 O O . LEU A 1 399 ? -17.973 -5.036 40.716 1.00 85.88 399 LEU A O 1
ATOM 3108 N N . THR A 1 400 ? -17.914 -2.808 40.978 1.00 86.19 400 THR A N 1
ATOM 3109 C CA . THR A 1 400 ? -16.996 -2.538 39.857 1.00 86.19 400 THR A CA 1
ATOM 3110 C C . THR A 1 400 ? -15.755 -3.450 39.840 1.00 86.19 400 THR A C 1
ATOM 3112 O O . THR A 1 400 ? -15.479 -4.014 38.778 1.00 86.19 400 THR A O 1
ATOM 3115 N N . PRO A 1 401 ? -15.051 -3.696 40.971 1.00 89.06 401 PRO A N 1
ATOM 3116 C CA . PRO A 1 401 ? -13.861 -4.556 40.976 1.00 89.06 401 PRO A CA 1
ATOM 3117 C C . PRO A 1 401 ? -14.135 -5.993 40.512 1.00 89.06 401 PRO A C 1
ATOM 3119 O O . PRO A 1 401 ? -13.300 -6.604 39.847 1.00 89.06 401 PRO A O 1
ATOM 3122 N N . LEU A 1 402 ? -15.331 -6.530 40.787 1.00 85.81 402 LEU A N 1
ATOM 3123 C CA . LEU A 1 402 ? -15.705 -7.875 40.341 1.00 85.81 402 LEU A CA 1
ATOM 3124 C C . LEU A 1 402 ? -15.815 -7.932 38.817 1.00 85.81 402 LEU A C 1
ATOM 3126 O O . LEU A 1 402 ? -15.257 -8.830 38.191 1.00 85.81 402 LEU A O 1
ATOM 3130 N N . PHE A 1 403 ? -16.488 -6.958 38.203 1.00 83.25 403 PHE A N 1
ATOM 3131 C CA . PHE A 1 403 ? -16.652 -6.920 36.747 1.00 83.25 403 PHE A CA 1
ATOM 3132 C C . PHE A 1 403 ? -15.331 -6.663 36.011 1.00 83.25 403 PHE A C 1
ATOM 3134 O O . PHE A 1 403 ? -15.137 -7.138 34.889 1.00 83.25 403 PHE A O 1
ATOM 3141 N N . GLU A 1 404 ? -14.399 -5.951 36.643 1.00 85.12 404 GLU A N 1
ATOM 3142 C CA . GLU A 1 404 ? -13.082 -5.646 36.080 1.00 85.12 404 GLU A CA 1
ATOM 3143 C C . GLU A 1 404 ? -12.071 -6.792 36.209 1.00 85.12 404 GLU A C 1
ATOM 3145 O O . GLU A 1 404 ? -11.099 -6.826 35.450 1.00 85.12 404 GLU A O 1
ATOM 3150 N N . HIS A 1 405 ? -12.258 -7.732 37.138 1.00 87.38 405 HIS A N 1
ATOM 3151 C CA . HIS A 1 405 ? -11.259 -8.774 37.402 1.00 87.38 405 HIS A CA 1
ATOM 3152 C C . HIS A 1 405 ? -11.751 -10.197 37.134 1.00 87.38 405 HIS A C 1
ATOM 3154 O O . HIS A 1 405 ? -10.966 -11.020 36.677 1.00 87.38 405 HIS A O 1
ATOM 3160 N N . LEU A 1 406 ? -13.038 -10.506 37.312 1.00 80.62 406 LEU A N 1
ATOM 3161 C CA . LEU A 1 406 ? -13.539 -11.891 37.275 1.00 80.62 406 LEU A CA 1
ATOM 3162 C C . LEU A 1 406 ? -13.368 -12.595 35.914 1.00 80.62 406 LEU A C 1
ATOM 3164 O O . LEU A 1 406 ? -13.357 -13.821 35.838 1.00 80.62 406 LEU A O 1
ATOM 3168 N N . HIS A 1 407 ? -13.218 -11.832 34.831 1.00 82.31 407 HIS A N 1
ATOM 3169 C CA . HIS A 1 407 ? -12.981 -12.367 33.488 1.00 82.31 407 HIS A CA 1
ATOM 3170 C C . HIS A 1 407 ? -11.492 -12.655 33.194 1.00 82.31 407 HIS A C 1
ATOM 3172 O O . HIS A 1 407 ? -11.170 -13.214 32.134 1.00 82.31 407 HIS A O 1
ATOM 3178 N N . LYS A 1 408 ? -10.579 -12.276 34.102 1.00 87.50 408 LYS A N 1
ATOM 3179 C CA . LYS A 1 408 ? -9.146 -12.575 33.999 1.00 87.50 408 LYS A CA 1
ATOM 3180 C C . LYS A 1 408 ? -8.903 -14.075 34.139 1.00 87.50 408 LYS A C 1
ATOM 3182 O O . LYS A 1 408 ? -9.689 -14.822 34.709 1.00 87.50 408 LYS A O 1
ATOM 3187 N N . GLU A 1 409 ? -7.804 -14.526 33.549 1.00 85.06 409 GLU A N 1
ATOM 3188 C CA . GLU A 1 409 ? -7.395 -15.933 33.612 1.00 85.06 409 GLU A CA 1
ATOM 3189 C C . GLU A 1 409 ? -6.825 -16.307 34.978 1.00 85.06 409 GLU A C 1
ATOM 3191 O O . GLU A 1 409 ? -7.067 -17.402 35.478 1.00 85.06 409 GLU A O 1
ATOM 3196 N N . PHE A 1 410 ? -6.099 -15.363 35.567 1.00 88.50 410 PHE A N 1
ATOM 3197 C CA . PHE A 1 410 ? -5.492 -15.450 36.880 1.00 88.50 410 PHE A CA 1
ATOM 3198 C C . PHE A 1 410 ? -5.797 -14.144 37.606 1.00 88.50 410 PHE A C 1
ATOM 3200 O O . PHE A 1 410 ? -5.811 -13.085 36.973 1.00 88.50 410 PHE A O 1
ATOM 3207 N N . LEU A 1 411 ? -6.081 -14.251 38.899 1.00 91.69 411 LEU A N 1
ATOM 3208 C CA . LEU A 1 411 ? -6.289 -13.113 39.782 1.00 91.69 411 LEU A CA 1
ATOM 3209 C C . LEU A 1 411 ? -5.060 -12.974 40.666 1.00 91.69 411 LEU A C 1
ATOM 3211 O O . LEU A 1 411 ? -4.679 -13.933 41.342 1.00 91.69 411 LEU A O 1
ATOM 3215 N N . GLU A 1 412 ? -4.463 -11.790 40.661 1.00 93.62 412 GLU A N 1
ATOM 3216 C CA . GLU A 1 412 ? -3.385 -11.470 41.593 1.00 93.62 412 GLU A CA 1
ATOM 3217 C C . GLU A 1 412 ? -3.947 -11.294 43.018 1.00 93.62 412 GLU A C 1
ATOM 3219 O O . GLU A 1 412 ? -5.124 -10.952 43.172 1.00 93.62 412 GLU A O 1
ATOM 3224 N N . PRO A 1 413 ? -3.147 -11.493 44.085 1.00 95.12 413 PRO A N 1
ATOM 3225 C CA . PRO A 1 413 ? -3.634 -11.391 45.465 1.00 95.12 413 PRO A CA 1
ATOM 3226 C C . PRO A 1 413 ? -4.337 -10.059 45.775 1.00 95.12 413 PRO A C 1
ATOM 3228 O O . PRO A 1 413 ? -5.402 -10.052 46.385 1.00 95.12 413 PRO A O 1
ATOM 3231 N N . GLU A 1 414 ? -3.798 -8.947 45.269 1.00 94.75 414 GLU A N 1
ATOM 3232 C CA . GLU A 1 414 ? -4.387 -7.609 45.421 1.00 94.75 414 GLU A CA 1
ATOM 3233 C C . GLU A 1 414 ? -5.773 -7.500 44.756 1.00 94.75 414 GLU A C 1
ATOM 3235 O O . GLU A 1 414 ? -6.680 -6.847 45.272 1.00 94.75 414 GLU A O 1
ATOM 3240 N N . GLU A 1 415 ? -5.969 -8.181 43.624 1.00 93.56 415 GLU A N 1
ATOM 3241 C CA . GLU A 1 415 ? -7.237 -8.201 42.888 1.00 93.56 415 GLU A CA 1
ATOM 3242 C C . GLU A 1 415 ? -8.283 -9.057 43.610 1.00 93.56 415 GLU A C 1
ATOM 3244 O O . GLU A 1 415 ? -9.471 -8.722 43.614 1.00 93.56 415 GLU A O 1
ATOM 3249 N N . VAL A 1 416 ? -7.844 -10.149 44.245 1.00 94.00 416 VAL A N 1
ATOM 3250 C CA . VAL A 1 416 ? -8.692 -10.981 45.108 1.00 94.00 416 VAL A CA 1
ATOM 3251 C C . VAL A 1 416 ? -9.170 -10.172 46.311 1.00 94.00 416 VAL A C 1
ATOM 3253 O O . VAL A 1 416 ? -10.369 -10.169 46.597 1.00 94.00 416 VAL A O 1
ATOM 3256 N N . ASP A 1 417 ? -8.271 -9.448 46.977 1.00 94.56 417 ASP A N 1
ATOM 3257 C CA . ASP A 1 417 ? -8.616 -8.606 48.124 1.00 94.56 417 ASP A CA 1
ATOM 3258 C C . ASP A 1 417 ? -9.611 -7.504 47.733 1.00 94.56 417 ASP A C 1
ATOM 3260 O O . ASP A 1 417 ? -10.643 -7.348 48.392 1.00 94.56 417 ASP A O 1
ATOM 3264 N N . ALA A 1 418 ? -9.393 -6.831 46.597 1.00 93.62 418 ALA A N 1
ATOM 3265 C CA . ALA A 1 418 ? -10.328 -5.841 46.060 1.00 93.62 418 ALA A CA 1
ATOM 3266 C C . ALA A 1 418 ? -11.724 -6.436 45.780 1.00 93.62 418 ALA A C 1
ATOM 3268 O O . ALA A 1 418 ? -12.750 -5.826 46.097 1.00 93.62 418 ALA A O 1
ATOM 3269 N N . CYS A 1 419 ? -11.790 -7.655 45.235 1.00 92.62 419 CYS A N 1
ATOM 3270 C CA . CYS A 1 419 ? -13.055 -8.361 45.016 1.00 92.62 419 CYS A CA 1
ATOM 3271 C C . CYS A 1 419 ? -13.759 -8.721 46.337 1.00 92.62 419 CYS A C 1
ATOM 3273 O O . CYS A 1 419 ? -14.984 -8.611 46.447 1.00 92.62 419 CYS A O 1
ATOM 3275 N N . LEU A 1 420 ? -13.004 -9.135 47.357 1.00 93.50 420 LEU A N 1
ATOM 3276 C CA . LEU A 1 420 ? -13.546 -9.443 48.681 1.00 93.50 420 LEU A CA 1
ATOM 3277 C C . LEU A 1 420 ? -14.079 -8.186 49.381 1.00 93.50 420 LEU A C 1
ATOM 3279 O O . LEU A 1 420 ? -15.138 -8.236 50.012 1.00 93.50 420 LEU A O 1
ATOM 3283 N N . GLU A 1 421 ? -13.382 -7.056 49.269 1.00 93.88 421 GLU A N 1
ATOM 3284 C CA . GLU A 1 421 ? -13.834 -5.764 49.795 1.00 93.88 421 GLU A CA 1
ATOM 3285 C C . GLU A 1 421 ? -15.091 -5.251 49.088 1.00 93.88 421 GLU A C 1
ATOM 3287 O O . GLU A 1 421 ? -16.031 -4.804 49.758 1.00 93.88 421 GLU A O 1
ATOM 3292 N N . ALA A 1 422 ? -15.161 -5.396 47.762 1.00 92.25 422 ALA A N 1
ATOM 3293 C CA . ALA A 1 422 ? -16.359 -5.113 46.974 1.00 92.25 422 ALA A CA 1
ATOM 3294 C C . ALA A 1 422 ? -17.561 -5.925 47.481 1.00 92.25 422 ALA A C 1
ATOM 3296 O O . ALA A 1 422 ? -18.635 -5.376 47.744 1.00 92.25 422 ALA A O 1
ATOM 3297 N N . PHE A 1 423 ? -17.369 -7.227 47.719 1.00 90.12 423 PHE A N 1
ATOM 3298 C CA . PHE A 1 423 ? -18.430 -8.104 48.214 1.00 90.12 423 PHE A CA 1
ATOM 3299 C C . PHE A 1 423 ? -18.891 -7.742 49.635 1.00 90.12 423 PHE A C 1
ATOM 3301 O O . PHE A 1 423 ? -20.094 -7.722 49.924 1.00 90.12 423 PHE A O 1
ATOM 3308 N N . LYS A 1 424 ? -17.954 -7.416 50.535 1.00 91.56 424 LYS A N 1
ATOM 3309 C CA . LYS A 1 424 ? -18.269 -6.935 51.892 1.00 91.56 424 LYS A CA 1
ATOM 3310 C C . LYS A 1 424 ? -19.071 -5.634 51.839 1.00 91.56 424 LYS A C 1
ATOM 3312 O O . LYS A 1 424 ? -20.104 -5.531 52.501 1.00 91.56 424 LYS A O 1
ATOM 3317 N N . SER A 1 425 ? -18.637 -4.682 51.016 1.00 90.19 425 SER A N 1
ATOM 3318 C CA . SER A 1 425 ? -19.299 -3.384 50.834 1.00 90.19 425 SER A CA 1
ATOM 3319 C C . SER A 1 425 ? -20.709 -3.540 50.271 1.00 90.19 425 SER A C 1
ATOM 3321 O O . SER A 1 425 ? -21.656 -2.949 50.789 1.00 90.19 425 SER A O 1
ATOM 3323 N N . PHE A 1 426 ? -20.882 -4.410 49.277 1.00 87.94 426 PHE A N 1
ATOM 3324 C CA . PHE A 1 426 ? -22.194 -4.739 48.730 1.00 87.94 426 PHE A CA 1
ATOM 3325 C C . PHE A 1 426 ? -23.107 -5.408 49.762 1.00 87.94 426 PHE A C 1
ATOM 3327 O O . PHE A 1 426 ? -24.275 -5.049 49.893 1.00 87.94 426 PHE A O 1
ATOM 3334 N N . THR A 1 427 ? -22.578 -6.336 50.562 1.00 86.38 427 THR A N 1
ATOM 3335 C CA . THR A 1 427 ? -23.359 -6.994 51.619 1.00 86.38 427 THR A CA 1
ATOM 3336 C C . THR A 1 427 ? -23.851 -5.988 52.663 1.00 86.38 427 THR A C 1
ATOM 3338 O O . THR A 1 427 ? -24.990 -6.084 53.125 1.00 86.38 427 THR A O 1
ATOM 3341 N N . LEU A 1 428 ? -23.020 -5.007 53.028 1.00 87.19 428 LEU A N 1
ATOM 3342 C CA . LEU A 1 428 ? -23.429 -3.906 53.902 1.00 87.19 428 LEU A CA 1
ATOM 3343 C C . LEU A 1 428 ? -24.518 -3.051 53.246 1.00 87.19 428 LEU A C 1
ATOM 3345 O O . LEU A 1 428 ? -25.545 -2.808 53.877 1.00 87.19 428 LEU A O 1
ATOM 3349 N N . LEU A 1 429 ? -24.352 -2.684 51.972 1.00 84.81 429 LEU A N 1
ATOM 3350 C CA . LEU A 1 429 ? -25.345 -1.919 51.213 1.00 84.81 429 LEU A CA 1
ATOM 3351 C C . LEU A 1 429 ? -26.715 -2.614 51.187 1.00 84.81 429 LEU A C 1
ATOM 3353 O O . LEU A 1 429 ? -27.737 -1.970 51.425 1.00 84.81 429 LEU A O 1
ATOM 3357 N N . VAL A 1 430 ? -26.740 -3.926 50.940 1.00 82.88 430 VAL A N 1
ATOM 3358 C CA . VAL A 1 430 ? -27.972 -4.728 50.912 1.00 82.88 430 VAL A CA 1
ATOM 3359 C C . VAL A 1 430 ? -28.619 -4.798 52.297 1.00 82.88 430 VAL A C 1
ATOM 3361 O O . VAL A 1 430 ? -29.833 -4.655 52.416 1.00 82.88 430 VAL A O 1
ATOM 3364 N N . ARG A 1 431 ? -27.830 -4.971 53.366 1.00 83.12 431 ARG A N 1
ATOM 3365 C CA . ARG A 1 431 ? -28.350 -5.000 54.746 1.00 83.12 431 ARG A CA 1
ATOM 3366 C C . ARG A 1 431 ? -28.935 -3.661 55.185 1.00 83.12 431 ARG A C 1
ATOM 3368 O O . ARG A 1 431 ? -29.921 -3.647 55.916 1.00 83.12 431 ARG A O 1
ATOM 3375 N N . SER A 1 432 ? -28.348 -2.555 54.739 1.00 83.06 432 SER A N 1
ATOM 3376 C CA . SER A 1 432 ? -28.818 -1.203 55.048 1.00 83.06 432 SER A CA 1
ATOM 3377 C C . SER A 1 432 ? -30.048 -0.778 54.238 1.00 83.06 432 SER A C 1
ATOM 3379 O O . SER A 1 432 ? -30.686 0.205 54.602 1.00 83.06 432 SER A O 1
ATOM 3381 N N . ASN A 1 433 ? -30.412 -1.510 53.176 1.00 79.56 433 ASN A N 1
ATOM 3382 C CA . ASN A 1 433 ? -31.520 -1.174 52.278 1.00 79.56 433 ASN A CA 1
ATOM 3383 C C . ASN A 1 433 ? -32.511 -2.349 52.132 1.00 79.56 433 ASN A C 1
ATOM 3385 O O . ASN A 1 433 ? -32.386 -3.155 51.205 1.00 79.56 433 ASN A O 1
ATOM 3389 N N . PRO A 1 434 ? -33.551 -2.434 52.986 1.00 70.88 434 PRO A N 1
ATOM 3390 C CA . PRO A 1 434 ? -34.523 -3.534 52.971 1.00 70.88 434 PRO A CA 1
ATOM 3391 C C . PRO A 1 434 ? -35.232 -3.721 51.619 1.00 70.88 434 PRO A C 1
ATOM 3393 O O . PRO A 1 434 ? -35.519 -4.849 51.223 1.00 70.88 434 PRO A O 1
ATOM 3396 N N . GLY A 1 435 ? -35.458 -2.629 50.878 1.00 70.75 435 GLY A N 1
ATOM 3397 C CA . GLY A 1 435 ? -36.101 -2.660 49.560 1.00 70.75 435 GLY A CA 1
ATOM 3398 C C . GLY A 1 435 ? -35.299 -3.406 48.486 1.00 70.75 435 GLY A C 1
ATOM 3399 O O . GLY A 1 435 ? -35.896 -4.039 47.619 1.00 70.75 435 GLY A O 1
ATOM 3400 N N . LEU A 1 436 ? -33.961 -3.421 48.570 1.00 68.69 436 LEU A N 1
ATOM 3401 C CA . LEU A 1 436 ? -33.121 -4.218 47.664 1.00 68.69 436 LEU A CA 1
ATOM 3402 C C . LEU A 1 436 ? -33.246 -5.716 47.962 1.00 68.69 436 LEU A C 1
ATOM 3404 O O . LEU A 1 436 ? -33.296 -6.528 47.042 1.00 68.69 436 LEU A O 1
ATOM 3408 N N . VAL A 1 437 ? -33.354 -6.090 49.241 1.00 66.00 437 VAL A N 1
ATOM 3409 C CA . VAL A 1 437 ? -33.560 -7.489 49.656 1.00 66.00 437 VAL A CA 1
ATOM 3410 C C . VAL A 1 437 ? -34.881 -8.028 49.111 1.00 66.00 437 VAL A C 1
ATOM 3412 O O . VAL A 1 437 ? -34.948 -9.169 48.654 1.00 66.00 437 VAL A O 1
ATOM 3415 N N . GLU A 1 438 ? -35.939 -7.221 49.155 1.00 61.47 438 GLU A N 1
ATOM 3416 C CA . GLU A 1 438 ? -37.255 -7.603 48.645 1.00 61.47 438 GLU A CA 1
ATOM 3417 C C . GLU A 1 438 ? -37.286 -7.651 47.111 1.00 61.47 438 GLU A C 1
ATOM 3419 O O . GLU A 1 438 ? -37.835 -8.596 46.542 1.00 61.47 438 GLU A O 1
ATOM 3424 N N . PHE A 1 439 ? -36.593 -6.721 46.446 1.00 68.25 439 PHE A N 1
ATOM 3425 C CA . PHE A 1 439 ? -36.400 -6.723 44.996 1.00 68.25 439 PHE A CA 1
ATOM 3426 C C . PHE A 1 439 ? -35.675 -7.982 44.495 1.00 68.25 439 PHE A C 1
ATOM 3428 O O . PHE A 1 439 ? -36.173 -8.645 43.581 1.00 68.25 439 PHE A O 1
ATOM 3435 N N . PHE A 1 440 ? -34.549 -8.363 45.116 1.00 70.25 440 PHE A N 1
ATOM 3436 C CA . PHE A 1 440 ? -33.802 -9.575 44.747 1.00 70.25 440 PHE A CA 1
ATOM 3437 C C . PHE A 1 440 ? -34.609 -10.860 44.998 1.00 70.25 440 PHE A C 1
ATOM 3439 O O . PHE A 1 440 ? -34.591 -11.781 44.182 1.00 70.25 440 PHE A O 1
ATOM 3446 N N . LYS A 1 441 ? -35.394 -10.912 46.084 1.00 65.81 441 LYS A N 1
ATOM 3447 C CA . LYS A 1 441 ? -36.320 -12.030 46.343 1.00 65.81 441 LYS A CA 1
ATOM 3448 C C . LYS A 1 441 ? -37.427 -12.124 45.289 1.00 65.81 441 LYS A C 1
ATOM 3450 O O . LYS A 1 441 ? -37.822 -13.230 44.914 1.00 65.81 441 LYS A O 1
ATOM 3455 N N . LEU A 1 442 ? -37.946 -10.988 44.814 1.00 59.38 442 LEU A N 1
ATOM 3456 C CA . LEU A 1 442 ? -38.968 -10.955 43.765 1.00 59.38 442 LEU A CA 1
ATOM 3457 C C . LEU A 1 442 ? -38.414 -11.419 42.413 1.00 59.38 442 LEU A C 1
ATOM 3459 O O . LEU A 1 442 ? -39.069 -12.209 41.733 1.00 59.38 442 LEU A O 1
ATOM 3463 N N . THR A 1 443 ? -37.213 -10.969 42.044 1.00 61.34 443 THR A N 1
ATOM 3464 C CA . THR A 1 443 ? -36.541 -11.364 40.792 1.00 61.34 443 THR A CA 1
ATOM 3465 C C . THR A 1 443 ? -36.177 -12.847 40.789 1.00 61.34 443 THR A C 1
ATOM 3467 O O . THR A 1 443 ? -36.466 -13.529 39.807 1.00 61.34 443 THR A O 1
ATOM 3470 N N . GLU A 1 444 ? -35.674 -13.398 41.900 1.00 61.56 444 GLU A N 1
ATOM 3471 C CA . GLU A 1 444 ? -35.422 -14.843 42.032 1.00 61.56 444 GLU A CA 1
ATOM 3472 C C . GLU A 1 444 ? -36.707 -15.668 41.825 1.00 61.56 444 GLU A C 1
ATOM 3474 O O . GLU A 1 444 ? -36.717 -16.685 41.125 1.00 61.56 444 GLU A O 1
ATOM 3479 N N . LYS A 1 445 ? -37.826 -15.204 42.395 1.00 58.16 445 LYS A N 1
ATOM 3480 C CA . LYS A 1 445 ? -39.140 -15.848 42.259 1.00 58.16 445 LYS A CA 1
ATOM 3481 C C . LYS A 1 445 ? -39.704 -15.742 40.837 1.00 58.16 445 LYS A C 1
ATOM 3483 O O . LYS A 1 445 ? -40.434 -16.637 40.415 1.00 58.16 445 LYS A O 1
ATOM 3488 N N . TYR A 1 446 ? -39.378 -14.671 40.110 1.00 50.06 446 TYR A N 1
ATOM 3489 C CA . TYR A 1 446 ? -39.786 -14.458 38.720 1.00 50.06 446 TYR A CA 1
ATOM 3490 C C . TYR A 1 446 ? -38.979 -15.339 37.755 1.00 50.06 446 TYR A C 1
ATOM 3492 O O . TYR A 1 446 ? -39.562 -16.009 36.907 1.00 50.06 446 TYR A O 1
ATOM 3500 N N . HIS A 1 447 ? -37.657 -15.432 37.930 1.00 54.50 447 HIS A N 1
ATOM 3501 C CA . HIS A 1 447 ? -36.801 -16.298 37.111 1.00 54.50 447 HIS A CA 1
ATOM 3502 C C . HIS A 1 447 ? -37.086 -17.792 37.316 1.00 54.50 447 HIS A C 1
ATOM 3504 O O . HIS A 1 447 ? -37.180 -18.522 36.336 1.00 54.50 447 HIS A O 1
ATOM 3510 N N . LYS A 1 448 ? -37.360 -18.244 38.549 1.00 56.12 448 LYS A N 1
ATOM 3511 C CA . LYS A 1 448 ? -37.804 -19.630 38.824 1.00 56.12 448 LYS A CA 1
ATOM 3512 C C . LYS A 1 448 ? -39.157 -20.009 38.201 1.00 56.12 448 LYS A C 1
ATOM 3514 O O . LYS A 1 448 ? -39.514 -21.178 38.217 1.00 56.12 448 LYS A O 1
ATOM 3519 N N . LYS A 1 449 ? -39.935 -19.032 37.727 1.00 46.88 449 LYS A N 1
ATOM 3520 C CA . LYS A 1 449 ? -41.217 -19.236 37.031 1.00 46.88 449 LYS A CA 1
ATOM 3521 C C . LYS A 1 449 ? -41.089 -19.176 35.503 1.00 46.88 449 LYS A C 1
ATOM 3523 O O . LYS A 1 449 ? -42.049 -19.500 34.813 1.00 46.88 449 LYS A O 1
ATOM 3528 N N . SER A 1 450 ? -39.958 -18.665 35.020 1.00 44.22 450 SER A N 1
ATOM 3529 C CA . SER A 1 450 ? -39.647 -18.370 33.619 1.00 44.22 450 SER A CA 1
ATOM 3530 C C . SER A 1 450 ? -38.713 -19.410 32.986 1.00 44.22 450 SER A C 1
ATOM 3532 O O . SER A 1 450 ? -38.633 -19.464 31.760 1.00 44.22 450 SER A O 1
ATOM 3534 N N . ALA A 1 451 ? -37.987 -20.169 33.808 1.00 40.84 451 ALA A N 1
ATOM 3535 C CA . ALA A 1 451 ? -37.329 -21.428 33.459 1.00 40.84 451 ALA A CA 1
ATOM 3536 C C . ALA A 1 451 ? -38.275 -22.595 33.761 1.00 40.84 451 ALA A C 1
ATOM 3538 O O . ALA A 1 451 ? -38.231 -23.586 33.000 1.00 40.84 451 ALA A O 1
#

Radius of gyration: 34.07 Å; Cα contacts (8 Å, |Δi|>4): 524; chains: 1; bounding box: 83×69×94 Å

Foldseek 3Di:
DDPDPPPCPLQVPDPPVVVVLVVLLVCVVPPVQQPLVDEAEAEAEDEPCVVVVVSNVVSVVVVVVVCPSVGRQAYEYEYEYEYADDPDDPPDAKPQPPDPDPSHYGYTYGYFYPPDCRVLLNVLACCCVVVQKAKAWEWQDDDPPVVPDPDPDPIDIWIKIWHPVLCVVVVVLLNQQQQWDPDPDSYPTYGYKYWDDDDPCNLVDDFAFPDKIFIDTPDCPDPVNVVVLCCQLVFDKIWIFNPDDPVRSVVSVPDDSVPHDSYDDPDDDPDPPPPADPPRDDDDDDDDDDPPPCRTAWMWHDDNSTIMITGTPSVPPVVPPPPDPPPPPVPPPVPDDPVQFPVVCCCVLPVVQLDDDDDDPPDDDPDDPVVVSVLLNVLLVVDDDGGNVRDPVVPPPLQVLCSNAVSDPDADPVSVVSNVRSVVVVVVVCVVDVVVVVVVVVVVVVVVVVD

Solvent-accessible surface area (backbone atoms only — not comparable to full-atom values): 27297 Å² total; per-residue (Å²): 144,85,85,83,89,84,73,91,64,80,49,83,89,41,70,66,61,57,52,51,56,52,48,52,60,59,43,61,77,38,75,79,57,66,40,81,87,58,74,48,77,46,81,46,76,42,69,66,35,74,83,48,48,67,60,46,49,56,47,48,54,55,52,62,70,64,55,82,61,76,70,65,68,36,39,39,38,37,40,35,22,42,34,77,80,72,89,84,78,96,79,64,78,67,55,64,62,88,60,87,70,54,94,38,55,47,60,38,46,36,78,25,39,68,61,85,65,30,51,57,28,48,52,36,38,49,46,30,68,75,67,46,38,37,40,37,30,40,28,61,49,89,55,84,74,45,80,78,43,103,52,86,66,77,66,44,68,39,48,35,35,28,54,40,70,71,49,48,63,39,47,76,71,64,48,41,59,43,28,30,40,98,64,94,58,42,52,94,56,30,35,51,31,33,53,43,86,72,54,90,65,56,84,77,55,90,74,65,57,78,49,74,39,62,52,43,61,75,52,64,83,40,66,65,35,42,53,51,49,52,48,22,57,69,73,38,61,39,44,27,24,68,80,69,52,71,68,57,51,56,52,53,70,72,41,58,83,93,71,54,53,58,60,70,77,78,74,72,75,80,70,90,72,82,80,73,58,103,78,76,68,89,86,86,83,81,86,83,76,85,75,75,80,55,47,45,42,35,36,40,32,42,66,73,95,43,48,28,43,26,33,39,39,58,73,42,80,82,58,70,62,50,101,61,72,64,67,54,93,85,65,52,60,95,85,61,61,74,88,41,49,41,61,68,57,47,41,61,67,43,56,64,67,68,57,85,72,88,76,66,90,87,61,91,63,100,58,60,67,69,61,56,52,52,50,44,51,53,45,42,59,75,72,62,68,59,36,62,85,70,47,82,59,87,84,38,74,54,45,46,54,44,76,75,44,72,48,50,95,70,77,53,73,70,56,50,51,47,32,52,51,23,51,52,51,42,53,50,52,43,70,77,33,66,67,54,54,52,49,52,54,50,50,54,58,49,50,72,71,74,110

InterPro domains:
  IPR019355 Cell cycle regulator Mat89Bb [PF10221] (102-241)
  IPR019355 Cell cycle regulator Mat89Bb [PF10221] (280-423)
  IPR019355 Cell cycle regulator Mat89Bb [PTHR12955] (97-424)